Protein AF-A0A3M1EC85-F1 (afdb_monomer_lite)

pLDDT: mean 79.67, std 17.7, range [23.67, 98.38]

Sequence (513 aa):
MIHQTRKSASPGNTEKGSEEMDEFSEAVRYTVFLNPYPGERFVRCPRCEQNTHERKRILVVQLGSHLVAPAMVTCRFCAHCDLLIADQHDVAESLRQILPPEEQENMGTEMNVIGTLDRSLLPRVDIEEVSPEEAMLAFRPIRDQVHFEMVMDGAGEVQLVEHKLSPPTMGEDIPVPDRADVEALPLVDETWQVSAMQLTTWITEEEDQPYRPYLILVVSAADPSIVYQQLLRTKPSVADVRDGLFRSMGYPGAGAGEPRRPTVLVFKEPALAHALTAEMAALEIQCTTGRTPELDDVLASLDYYLSGGHVPIPGLLDNPRVKPEQVGEFFAAAAEFYREAPWQWMLDEDLLAVRYPARDGEWRFASVMGNAGLEFGLAVFEDLYDYDMLATTPPEAAFGMMTYRSVTFDDVTALPFPDLDALEQYGWEIAAEDAYPIPMTVTEGEELLRPGPEELEWYTVALRAITAFCQQYWPDDIDYVPEPVSTTLTVPLAGRQVPVELRYPADLALNDS

Radius of gyration: 30.19 Å; chains: 1; bounding box: 68×62×99 Å

Secondary structure (DSSP, 8-state):
--------------S-TTTTTSTT--SS--EEEEE--TT---SB-TTT-PBPEEEEEEEEEEETTTEEEEEEEEEEEETTTTEEEEEHHHHHHHHHHHS-TTTGGGTTT-EEEEEEE-GGG-S-S-GGG--HHHHHHHEEE-SEEEEEEEEE-TTS-EEEEEEEE-----SS-SPPPPHHHHHHSPEEEEEEEEEEEE-SS-B--TTS--BPPEEEEEEESSS--EEEEEEESSPPPHHHHHHHHHHHHHSPPTTS-SS-EEEEEEESSHHHHHHHHHHHHTTT-EEEE---HHHHHHHHHHHHHHTTTPPPPPPGGGSTT--HHHHHHHHHHHHHHHHH-GGGT--TT-PEEEESSTTTSPEEEEEEE-TTSS-EEEEEESSHHHHHHHHHS-HHHHBTTB-EEEEEEE-GGGS-HHHHHHHHHHT---SSTT-EEEEEEE-TT--EE---HHHHHHHHHHHHHHHHHHHHH--S-TTPPPPPEEEEEEEEETTEEEEEEEEESGGGGGGG-

Foldseek 3Di:
DDDDDDDDDDDDDDDDPPPVVVPPPCQAQAAEEADADPPDQCCADLPPRHGWDWDWWFFFKDFFAFDTDTFTFTWTADPVRNYTYGHLVSRLVRVVVQDDPVSNPRSNPDIDGFWTFQVVLQPDPDRLPQAPQSRVVRTHGYPWYKYWDFDQDPVRDTHTDIDTQQGQDEEDPDDQDDPVVLLPFAEDAWEKEWEWAWDQAWHDDPPDDIATWIKTWIATPVRRHTQFIYTHRDRDDLVNNVSRQSCSQCRGGGPPDHRHHYQEYEYCDPVSLVVCQVVCVVSNHHRYYDDDVSVVVSSVSVNCRNVVNDDFADDQVVQVQDDLVLVLLLQVLLLLLVVLPLLCAFDQQWKKWKAPQPPPGATKIWGADQVVPPWGWIKIGNDCVLVVCPVVDPPVVSQLQAKIWIWTFAAPSPDGPVNVVSCVVSVRDANDRTGGIDTWIQGSRRDIDDDDSVVSQVSSVVSQVVSVCCVPFGDPDNPDDTDWDWDWDWDDDPNDTGIMTMTTPPVVVVVVD

Structure (mmCIF, N/CA/C/O backbone):
data_AF-A0A3M1EC85-F1
#
_entry.id   AF-A0A3M1EC85-F1
#
loop_
_atom_site.group_PDB
_atom_site.id
_atom_site.type_symbol
_atom_site.label_atom_id
_atom_site.label_alt_id
_atom_site.label_comp_id
_atom_site.label_asym_id
_atom_site.label_entity_id
_atom_site.label_seq_id
_atom_site.pdbx_PDB_ins_code
_atom_site.Cartn_x
_atom_site.Cartn_y
_atom_site.Cartn_z
_atom_site.occupancy
_atom_site.B_iso_or_equiv
_atom_site.auth_seq_id
_atom_site.auth_comp_id
_atom_site.auth_asym_id
_atom_site.auth_atom_id
_atom_site.pdbx_PDB_model_num
ATOM 1 N N . MET A 1 1 ? 23.619 -38.043 -17.337 1.00 36.06 1 MET A N 1
ATOM 2 C CA . MET A 1 1 ? 23.392 -39.459 -16.971 1.00 36.06 1 MET A CA 1
ATOM 3 C C . MET A 1 1 ? 23.793 -39.666 -15.507 1.00 36.06 1 MET A C 1
ATOM 5 O O . MET A 1 1 ? 24.828 -40.246 -15.235 1.00 36.06 1 MET A O 1
ATOM 9 N N . ILE A 1 2 ? 22.992 -39.156 -14.564 1.00 26.50 2 ILE A N 1
ATOM 10 C CA . ILE A 1 2 ? 23.018 -39.548 -13.146 1.00 26.50 2 ILE A CA 1
ATOM 11 C C . ILE A 1 2 ? 21.549 -39.692 -12.740 1.00 26.50 2 ILE A C 1
ATOM 13 O O . ILE A 1 2 ? 20.810 -38.717 -12.668 1.00 26.50 2 ILE A O 1
ATOM 17 N N . HIS A 1 3 ? 21.121 -40.943 -12.590 1.00 24.05 3 HIS A N 1
ATOM 18 C CA . HIS A 1 3 ? 19.832 -41.329 -12.033 1.00 24.05 3 HIS A CA 1
ATOM 19 C C . HIS A 1 3 ? 19.920 -41.245 -10.510 1.00 24.05 3 HIS A C 1
ATOM 21 O O . HIS A 1 3 ? 20.744 -41.943 -9.921 1.00 24.05 3 HIS A O 1
ATOM 27 N N . GLN A 1 4 ? 19.022 -40.498 -9.871 1.00 27.83 4 GLN A N 1
ATOM 28 C CA . GLN A 1 4 ? 18.617 -40.810 -8.506 1.00 27.83 4 GLN A CA 1
ATOM 29 C C . GLN A 1 4 ? 17.097 -40.941 -8.418 1.00 27.83 4 GLN A C 1
ATOM 31 O O . GLN A 1 4 ? 16.313 -40.164 -8.951 1.00 27.83 4 GLN A O 1
ATOM 36 N N . THR A 1 5 ? 16.733 -42.069 -7.832 1.00 26.70 5 THR A N 1
ATOM 37 C CA . THR A 1 5 ? 15.447 -42.752 -7.795 1.00 26.70 5 THR A CA 1
ATOM 38 C C . THR A 1 5 ? 14.450 -42.097 -6.846 1.00 26.70 5 THR A C 1
ATOM 40 O O . THR A 1 5 ? 14.709 -41.997 -5.649 1.00 26.70 5 THR A O 1
ATOM 43 N N . ARG A 1 6 ? 13.254 -41.793 -7.368 1.00 24.31 6 ARG A N 1
ATOM 44 C CA . ARG A 1 6 ? 12.014 -41.630 -6.594 1.00 24.31 6 ARG A CA 1
ATOM 45 C C . ARG A 1 6 ? 11.734 -42.905 -5.789 1.00 24.31 6 ARG A C 1
ATOM 47 O O . ARG A 1 6 ? 11.595 -43.978 -6.376 1.00 24.31 6 ARG A O 1
ATOM 54 N N . LYS A 1 7 ? 11.590 -42.785 -4.468 1.00 26.67 7 LYS A N 1
ATOM 55 C CA . LYS A 1 7 ? 10.913 -43.789 -3.637 1.00 26.67 7 LYS A CA 1
ATOM 56 C C . LYS A 1 7 ? 9.493 -43.315 -3.350 1.00 26.67 7 LYS A C 1
ATOM 58 O O . LYS A 1 7 ? 9.283 -42.315 -2.681 1.00 26.67 7 LYS A O 1
ATOM 63 N N . SER A 1 8 ? 8.544 -44.072 -3.879 1.00 24.41 8 SER A N 1
ATOM 64 C CA . SER A 1 8 ? 7.130 -44.065 -3.526 1.00 24.41 8 SER A CA 1
ATOM 65 C C . SER A 1 8 ? 6.907 -44.698 -2.149 1.00 24.41 8 SER A C 1
ATOM 67 O O . SER A 1 8 ? 7.399 -45.804 -1.907 1.00 24.41 8 SER A O 1
ATOM 69 N N . ALA A 1 9 ? 6.086 -44.072 -1.312 1.00 24.89 9 ALA A N 1
ATOM 70 C CA . ALA A 1 9 ? 5.368 -44.741 -0.232 1.00 24.89 9 ALA A CA 1
ATOM 71 C C . ALA A 1 9 ? 3.930 -44.194 -0.188 1.00 24.89 9 ALA A C 1
ATOM 73 O O . ALA A 1 9 ? 3.725 -42.990 -0.079 1.00 24.89 9 ALA A O 1
ATOM 74 N N . SER A 1 10 ? 2.950 -45.086 -0.331 1.00 23.67 10 SER A N 1
ATOM 75 C CA . SER A 1 10 ? 1.520 -44.848 -0.063 1.00 23.67 10 SER A CA 1
ATOM 76 C C . SER A 1 10 ? 1.110 -45.615 1.216 1.00 23.67 10 SER A C 1
ATOM 78 O O . SER A 1 10 ? 1.964 -46.259 1.827 1.00 23.67 10 SER A O 1
ATOM 80 N N . PRO A 1 11 ? -0.158 -45.566 1.663 1.00 33.34 11 PRO A N 1
ATOM 81 C CA . PRO A 1 11 ? -0.591 -44.755 2.792 1.00 33.34 11 PRO A CA 1
ATOM 82 C C . PRO A 1 11 ? -0.926 -45.629 4.013 1.00 33.34 11 PRO A C 1
ATOM 84 O O . PRO A 1 11 ? -1.572 -46.670 3.895 1.00 33.34 11 PRO A O 1
ATOM 87 N N . GLY A 1 12 ? -0.515 -45.190 5.199 1.00 25.55 12 GLY A N 1
ATOM 88 C CA . GLY A 1 12 ? -0.833 -45.832 6.474 1.00 25.55 12 GLY A CA 1
ATOM 89 C C . GLY A 1 12 ? -1.420 -44.806 7.429 1.00 25.55 12 GLY A C 1
ATOM 90 O O . GLY A 1 12 ? -0.686 -44.082 8.086 1.00 25.55 12 GLY A O 1
ATOM 91 N N . ASN A 1 13 ? -2.745 -44.730 7.434 1.00 27.72 13 ASN A N 1
ATOM 92 C CA . ASN A 1 13 ? -3.576 -43.957 8.350 1.00 27.72 13 ASN A CA 1
ATOM 93 C C . ASN A 1 13 ? -3.385 -44.455 9.796 1.00 27.72 13 ASN A C 1
ATOM 95 O O . ASN A 1 13 ? -3.372 -45.672 9.964 1.00 27.72 13 ASN A O 1
ATOM 99 N N . THR A 1 14 ? -3.269 -43.556 10.784 1.00 26.62 14 THR A N 1
ATOM 100 C CA . THR A 1 14 ? -4.156 -43.442 11.971 1.00 26.62 14 THR A CA 1
ATOM 101 C C . THR A 1 14 ? -3.521 -42.597 13.083 1.00 26.62 14 THR A C 1
ATOM 103 O O . THR A 1 14 ? -2.426 -42.903 13.545 1.00 26.62 14 THR A O 1
ATOM 106 N N . GLU A 1 15 ? -4.294 -41.609 13.548 1.00 28.86 15 GLU A N 1
ATOM 107 C CA . GLU A 1 15 ? -4.295 -41.067 14.919 1.00 28.86 15 GLU A CA 1
ATOM 108 C C . GLU A 1 15 ? -3.057 -40.274 15.370 1.00 28.86 15 GLU A C 1
ATOM 110 O O . GLU A 1 15 ? -2.274 -40.717 16.205 1.00 28.86 15 GLU A O 1
ATOM 115 N N . LYS A 1 16 ? -2.936 -39.040 14.864 1.00 27.80 16 LYS A N 1
ATOM 116 C CA . LYS A 1 16 ? -2.190 -37.951 15.530 1.00 27.80 16 LYS A CA 1
ATOM 117 C C . LYS A 1 16 ? -2.770 -36.543 15.310 1.00 27.80 16 LYS A C 1
ATOM 119 O O . LYS A 1 16 ? -2.172 -35.561 15.716 1.00 27.80 16 LYS A O 1
ATOM 124 N N . GLY A 1 17 ? -3.952 -36.439 14.700 1.00 26.78 17 GLY A N 1
ATOM 125 C CA . GLY A 1 17 ? -4.557 -35.164 14.292 1.00 26.78 17 GLY A CA 1
ATOM 126 C C . GLY A 1 17 ? -5.409 -34.465 15.354 1.00 26.78 17 GLY A C 1
ATOM 127 O O . GLY A 1 17 ? -6.302 -33.713 14.989 1.00 26.78 17 GLY A O 1
ATOM 128 N N . SER A 1 18 ? -5.210 -34.750 16.643 1.00 27.22 18 SER A N 1
ATOM 129 C CA . SER A 1 18 ? -5.958 -34.091 17.728 1.00 27.22 18 SER A CA 1
ATOM 130 C C . SER A 1 18 ? -5.073 -33.497 18.826 1.00 27.22 18 SER A C 1
ATOM 132 O O . SER A 1 18 ? -5.614 -33.033 19.819 1.00 27.22 18 SER A O 1
ATOM 134 N N . GLU A 1 19 ? -3.745 -33.523 18.668 1.00 26.36 19 GLU A N 1
ATOM 135 C CA . GLU A 1 19 ? -2.803 -32.833 19.570 1.00 26.36 19 GLU A CA 1
ATOM 136 C C . GLU A 1 19 ? -2.189 -31.579 18.913 1.00 26.36 19 GLU A C 1
ATOM 138 O O . GLU A 1 19 ? -1.866 -30.636 19.618 1.00 26.36 19 GLU A O 1
ATOM 143 N N . GLU A 1 20 ? -2.123 -31.500 17.577 1.00 27.62 20 GLU A N 1
ATOM 144 C CA . GLU A 1 20 ? -1.612 -30.315 16.849 1.00 27.62 20 GLU A CA 1
ATOM 145 C C . GLU A 1 20 ? -2.642 -29.169 16.732 1.00 27.62 20 GLU A C 1
ATOM 147 O O . GLU A 1 20 ? -2.297 -28.054 16.358 1.00 27.62 20 GLU A O 1
ATOM 152 N N . MET A 1 21 ? -3.910 -29.409 17.086 1.00 25.03 21 MET A N 1
ATOM 153 C CA . MET A 1 21 ? -4.975 -28.390 17.064 1.00 25.03 21 MET A CA 1
ATOM 154 C C . MET A 1 21 ? -5.143 -27.626 18.390 1.00 25.03 21 MET A C 1
ATOM 156 O O . MET A 1 21 ? -5.941 -26.696 18.440 1.00 25.03 21 MET A O 1
ATOM 160 N N . ASP A 1 22 ? -4.399 -27.996 19.438 1.00 25.47 22 ASP A N 1
ATOM 161 C CA . ASP A 1 22 ? -4.375 -27.285 20.731 1.00 25.47 22 ASP A CA 1
ATOM 162 C C . ASP A 1 22 ? -3.219 -26.263 20.821 1.00 25.47 22 ASP A C 1
ATOM 164 O O . ASP A 1 22 ? -3.163 -25.470 21.758 1.00 25.47 22 ASP A O 1
ATOM 168 N N . GLU A 1 23 ? -2.300 -26.234 19.847 1.00 29.20 23 GLU A N 1
ATOM 169 C CA . GLU A 1 23 ? -1.080 -25.406 19.903 1.00 29.20 23 GLU A CA 1
ATOM 170 C C . GLU A 1 23 ? -1.290 -23.960 19.398 1.00 29.20 23 GLU A C 1
ATOM 172 O O . GLU A 1 23 ? -0.465 -23.087 19.646 1.00 29.20 23 GLU A O 1
ATOM 177 N N . PHE A 1 24 ? -2.447 -23.666 18.792 1.00 31.28 24 PHE A N 1
ATOM 178 C CA . PHE A 1 24 ? -2.837 -22.323 18.328 1.00 31.28 24 PHE A CA 1
ATOM 179 C C . PHE A 1 24 ? -3.809 -21.588 19.273 1.00 31.28 24 PHE A C 1
ATOM 181 O O . PHE A 1 24 ? -4.272 -20.496 18.958 1.00 31.28 24 PHE A O 1
ATOM 188 N N . SER A 1 25 ? -4.107 -22.136 20.460 1.00 31.97 25 SER A N 1
ATOM 189 C CA . SER A 1 25 ? -5.047 -21.525 21.420 1.00 31.97 25 SER A CA 1
ATOM 190 C C . SER A 1 25 ? -4.418 -20.482 22.370 1.00 31.97 25 SER A C 1
ATOM 192 O O . SER A 1 25 ? -5.050 -20.087 23.353 1.00 31.97 25 SER A O 1
ATOM 194 N N . GLU A 1 26 ? -3.180 -20.029 22.143 1.00 42.53 26 GLU A N 1
ATOM 195 C CA . GLU A 1 26 ? -2.470 -19.080 23.030 1.00 42.53 26 GLU A CA 1
ATOM 196 C C . GLU A 1 26 ? -2.823 -17.590 22.782 1.00 42.53 26 GLU A C 1
ATOM 198 O O . GLU A 1 26 ? -2.075 -16.694 23.174 1.00 42.53 26 GLU A O 1
ATOM 203 N N . ALA A 1 27 ? -3.978 -17.293 22.174 1.00 46.69 27 ALA A N 1
ATOM 204 C CA . ALA A 1 27 ? -4.320 -15.959 21.664 1.00 46.69 27 ALA A CA 1
ATOM 205 C C . ALA A 1 27 ? -4.455 -14.838 22.722 1.00 46.69 27 ALA A C 1
ATOM 207 O O . ALA A 1 27 ? -4.309 -13.670 22.379 1.00 46.69 27 ALA A O 1
ATOM 208 N N . VAL A 1 28 ? -4.664 -15.130 24.015 1.00 56.06 28 VAL A N 1
ATOM 209 C CA . VAL A 1 28 ? -4.794 -14.089 25.058 1.00 56.06 28 VAL A CA 1
ATOM 210 C C . VAL A 1 28 ? -4.301 -14.599 26.421 1.00 56.06 28 VAL A C 1
ATOM 212 O O . VAL A 1 28 ? -5.043 -15.191 27.220 1.00 56.06 28 VAL A O 1
ATOM 215 N N . ARG A 1 29 ? -3.013 -14.393 26.716 1.00 66.38 29 ARG A N 1
ATOM 216 C CA . ARG A 1 29 ? -2.371 -15.068 27.857 1.00 66.38 29 ARG A CA 1
ATOM 217 C C . ARG A 1 29 ? -2.430 -14.302 29.174 1.00 66.38 29 ARG A C 1
ATOM 219 O O . ARG A 1 29 ? -2.735 -14.908 30.195 1.00 66.38 29 ARG A O 1
ATOM 226 N N . TYR A 1 30 ? -2.116 -13.007 29.184 1.00 79.12 30 TYR A N 1
ATOM 227 C CA . TYR A 1 30 ? -1.751 -12.311 30.425 1.00 79.12 30 TYR A CA 1
ATOM 228 C C . TYR A 1 30 ? -2.809 -11.326 30.912 1.00 79.12 30 TYR A C 1
ATOM 230 O O . TYR A 1 30 ? -3.266 -10.492 30.144 1.00 79.12 30 TYR A O 1
ATOM 238 N N . THR A 1 31 ? -3.125 -11.335 32.208 1.00 83.81 31 THR A N 1
ATOM 239 C CA . THR A 1 31 ? -3.636 -10.123 32.867 1.00 83.81 31 THR A CA 1
ATOM 240 C C . THR A 1 31 ? -2.437 -9.260 33.255 1.00 83.81 31 THR A C 1
ATOM 242 O O . THR A 1 31 ? -1.474 -9.792 33.809 1.00 83.81 31 THR A O 1
ATOM 245 N N . VAL A 1 32 ? -2.478 -7.949 33.015 1.00 88.56 32 VAL A N 1
ATOM 246 C CA . VAL A 1 32 ? -1.374 -7.042 33.360 1.00 88.56 32 VAL A CA 1
ATOM 247 C C . VAL A 1 32 ? -1.749 -6.106 34.502 1.00 88.56 32 VAL A C 1
ATOM 249 O O . VAL A 1 32 ? -2.799 -5.473 34.485 1.00 88.56 32 VAL A O 1
ATOM 252 N N . PHE A 1 33 ? -0.856 -5.990 35.483 1.00 91.00 33 PHE A N 1
ATOM 253 C CA . PHE A 1 33 ? -0.871 -4.947 36.501 1.00 91.00 33 PHE A CA 1
ATOM 254 C C . PHE A 1 33 ? 0.337 -4.031 36.300 1.00 91.00 33 PHE A C 1
ATOM 256 O O . PHE A 1 33 ? 1.483 -4.461 36.451 1.00 91.00 33 PHE A O 1
ATOM 263 N N . LEU A 1 34 ? 0.073 -2.767 35.973 1.00 88.38 34 LEU A N 1
ATOM 264 C CA . LEU A 1 34 ? 1.089 -1.722 35.961 1.00 88.38 34 LEU A CA 1
ATOM 265 C C . LEU A 1 34 ? 1.209 -1.169 37.384 1.00 88.38 34 LEU A C 1
ATOM 267 O O . LEU A 1 34 ? 0.323 -0.462 37.855 1.00 88.38 34 LEU A O 1
ATOM 271 N N . ASN A 1 35 ? 2.260 -1.572 38.091 1.00 89.81 35 ASN A N 1
ATOM 272 C CA . ASN A 1 35 ? 2.468 -1.259 39.495 1.00 89.81 35 ASN A CA 1
ATOM 273 C C . ASN A 1 35 ? 2.940 0.196 39.676 1.00 89.81 35 ASN A C 1
ATOM 275 O O . ASN A 1 35 ? 4.083 0.491 39.313 1.00 89.81 35 ASN A O 1
ATOM 279 N N . PRO A 1 36 ? 2.130 1.083 40.290 1.00 85.12 36 PRO A N 1
ATOM 280 C CA . PRO A 1 36 ? 2.512 2.474 40.511 1.00 85.12 36 PRO A CA 1
ATOM 281 C C . PRO A 1 36 ? 3.365 2.669 41.773 1.00 85.12 36 PRO A C 1
ATOM 283 O O . PRO A 1 36 ? 3.891 3.759 41.982 1.00 85.12 36 PRO A O 1
ATOM 286 N N . TYR A 1 37 ? 3.465 1.661 42.650 1.00 85.62 37 TYR A N 1
ATOM 287 C CA . TYR A 1 37 ? 4.032 1.802 43.990 1.00 85.62 37 TYR A CA 1
ATOM 288 C C . TYR A 1 37 ? 5.556 1.631 43.976 1.00 85.62 37 TYR A C 1
ATOM 290 O O . TYR A 1 37 ? 6.047 0.499 43.874 1.00 85.62 37 TYR A O 1
ATOM 298 N N . PRO A 1 38 ? 6.332 2.720 44.143 1.00 71.94 38 PRO A N 1
ATOM 299 C CA . PRO A 1 38 ? 7.784 2.640 44.104 1.00 71.94 38 PRO A CA 1
ATOM 300 C C . PRO A 1 38 ? 8.292 1.827 45.300 1.00 71.94 38 PRO A C 1
ATOM 302 O O . PRO A 1 38 ? 8.041 2.177 46.453 1.00 71.94 38 PRO A O 1
ATOM 305 N N . GLY A 1 39 ? 9.032 0.749 45.034 1.00 73.12 39 GLY A N 1
ATOM 306 C CA . GLY A 1 39 ? 9.652 -0.095 46.066 1.00 73.12 39 GLY A CA 1
ATOM 307 C C . GLY A 1 39 ? 8.890 -1.377 46.413 1.00 73.12 39 GLY A C 1
ATOM 308 O O . GLY A 1 39 ? 9.477 -2.275 47.020 1.00 73.12 39 GLY A O 1
ATOM 309 N N . GLU A 1 40 ? 7.644 -1.522 45.963 1.00 82.81 40 GLU A N 1
ATOM 310 C CA . GLU A 1 40 ? 6.872 -2.754 46.127 1.00 82.81 40 GLU A CA 1
ATOM 311 C C . GLU A 1 40 ? 7.114 -3.692 44.949 1.00 82.81 40 GLU A C 1
ATOM 313 O O . GLU A 1 40 ? 6.618 -3.495 43.848 1.00 82.81 40 GLU A O 1
ATOM 318 N N . ARG A 1 41 ? 7.912 -4.741 45.165 1.00 80.50 41 ARG A N 1
ATOM 319 C CA . ARG A 1 41 ? 8.347 -5.639 44.080 1.00 80.50 41 ARG A CA 1
ATOM 320 C C . ARG A 1 41 ? 7.392 -6.791 43.785 1.00 80.50 41 ARG A C 1
ATOM 322 O O . ARG A 1 41 ? 7.711 -7.596 42.918 1.00 80.50 41 ARG A O 1
ATOM 329 N N . PHE A 1 42 ? 6.297 -6.937 44.537 1.00 87.50 42 PHE A N 1
ATOM 330 C CA . PHE A 1 42 ? 5.310 -8.020 44.385 1.00 87.50 42 PHE A CA 1
ATOM 331 C C . PHE A 1 42 ? 5.940 -9.408 44.167 1.00 87.50 42 PHE A C 1
ATOM 333 O O . PHE A 1 42 ? 5.594 -10.150 43.244 1.00 87.50 42 PHE A O 1
ATOM 340 N N . VAL A 1 43 ? 6.881 -9.790 45.043 1.00 87.62 43 VAL A N 1
ATOM 341 C CA . VAL A 1 43 ? 7.495 -11.138 45.049 1.00 87.62 43 VAL A CA 1
ATOM 342 C C . VAL A 1 43 ? 6.474 -12.253 45.308 1.00 87.62 43 VAL A C 1
ATOM 344 O O . VAL A 1 43 ? 6.741 -13.425 45.039 1.00 87.62 43 VAL A O 1
ATOM 347 N N . ARG A 1 44 ? 5.294 -11.878 45.812 1.00 88.38 44 ARG A N 1
ATOM 348 C CA . ARG A 1 44 ? 4.090 -12.700 45.887 1.00 88.38 44 ARG A CA 1
ATOM 349 C C . ARG A 1 44 ? 2.968 -12.051 45.091 1.00 88.38 44 ARG A C 1
ATOM 351 O O . ARG A 1 44 ? 2.865 -10.829 45.033 1.00 88.38 44 ARG A O 1
ATOM 358 N N . CYS A 1 45 ? 2.144 -12.890 44.479 1.00 88.69 45 CYS A N 1
ATOM 359 C CA . CYS A 1 45 ? 1.024 -12.468 43.661 1.00 88.69 45 CYS A CA 1
ATOM 360 C C . CYS A 1 45 ? -0.047 -11.802 44.539 1.00 88.69 45 CYS A C 1
ATOM 362 O O . CYS A 1 45 ? -0.471 -12.419 45.515 1.00 88.69 45 CYS A O 1
ATOM 364 N N . PRO A 1 46 ? -0.545 -10.609 44.179 1.00 90.31 46 PRO A N 1
ATOM 365 C CA . PRO A 1 46 ? -1.575 -9.916 44.952 1.00 90.31 46 PRO A CA 1
ATOM 366 C C . PRO A 1 46 ? -2.947 -10.614 44.924 1.00 90.31 46 PRO A C 1
ATOM 368 O O . PRO A 1 46 ? -3.766 -10.360 45.795 1.00 90.31 46 PRO A O 1
ATOM 371 N N . ARG A 1 47 ? -3.196 -11.522 43.964 1.00 90.38 47 ARG A N 1
ATOM 372 C CA . ARG A 1 47 ? -4.447 -12.303 43.879 1.00 90.38 47 ARG A CA 1
ATOM 373 C C . ARG A 1 47 ? -4.435 -13.586 44.705 1.00 90.38 47 ARG A C 1
ATOM 375 O O . ARG A 1 47 ? -5.422 -13.919 45.345 1.00 90.38 47 ARG A O 1
ATOM 382 N N . CYS A 1 48 ? -3.354 -14.361 44.608 1.00 90.56 48 CYS A N 1
ATOM 383 C CA . CYS A 1 48 ? -3.306 -15.734 45.132 1.00 90.56 48 CYS A CA 1
ATOM 384 C C . CYS A 1 48 ? -2.171 -15.989 46.128 1.00 90.56 48 CYS A C 1
ATOM 386 O O . CYS A 1 48 ? -1.986 -17.127 46.554 1.00 90.56 48 CYS A O 1
ATOM 388 N N . GLU A 1 49 ? -1.369 -14.966 46.436 1.00 89.12 49 GLU A N 1
ATOM 389 C CA . GLU A 1 49 ? -0.214 -14.999 47.345 1.00 89.12 49 GLU A CA 1
ATOM 390 C C . GLU A 1 49 ? 0.920 -15.972 46.970 1.00 89.12 49 GLU A C 1
ATOM 392 O O . GLU A 1 49 ? 1.933 -16.053 47.671 1.00 89.12 49 GLU A O 1
ATOM 397 N N . GLN A 1 50 ? 0.804 -16.679 45.843 1.00 88.62 50 GLN A N 1
ATOM 398 C CA . GLN A 1 50 ? 1.863 -17.542 45.322 1.00 88.62 50 GLN A CA 1
ATOM 399 C C . GLN A 1 50 ? 3.091 -16.727 44.915 1.00 88.62 50 GLN A C 1
ATOM 401 O O . GLN A 1 50 ? 2.993 -15.546 44.577 1.00 88.62 50 GLN A O 1
ATOM 406 N N . ASN A 1 51 ? 4.263 -17.362 44.919 1.00 88.56 51 ASN A N 1
ATOM 407 C CA . ASN A 1 51 ? 5.500 -16.704 44.503 1.00 88.56 51 ASN A CA 1
ATOM 408 C C . ASN A 1 51 ? 5.428 -16.273 43.033 1.00 88.56 51 ASN A C 1
ATOM 410 O O . ASN A 1 51 ? 4.975 -17.028 42.172 1.00 88.56 51 ASN A O 1
ATOM 414 N N . THR A 1 52 ? 5.930 -15.076 42.748 1.00 87.50 52 THR A N 1
ATOM 415 C CA . THR A 1 52 ? 6.110 -14.588 41.381 1.00 87.50 52 THR A CA 1
ATOM 416 C C . THR A 1 52 ? 7.551 -14.795 40.922 1.00 87.50 52 THR A C 1
ATOM 418 O O . THR A 1 52 ? 8.502 -14.783 41.711 1.00 87.50 52 THR A O 1
ATOM 421 N N . HIS A 1 53 ? 7.733 -14.970 39.618 1.00 85.50 53 HIS A N 1
ATOM 422 C CA . HIS A 1 53 ? 9.039 -15.167 38.996 1.00 85.50 53 HIS A CA 1
ATOM 423 C C . HIS A 1 53 ? 9.400 -13.985 38.109 1.00 85.50 53 HIS A C 1
ATOM 425 O O . HIS A 1 53 ? 8.533 -13.418 37.455 1.00 85.50 53 HIS A O 1
ATOM 431 N N . GLU A 1 54 ? 10.679 -13.628 38.045 1.00 87.81 54 GLU A N 1
ATOM 432 C CA . GLU A 1 54 ? 11.131 -12.612 37.095 1.00 87.81 54 GLU A CA 1
ATOM 433 C C . GLU A 1 54 ? 11.071 -13.149 35.662 1.00 87.81 54 GLU A C 1
ATOM 435 O O . GLU A 1 54 ? 11.481 -14.283 35.365 1.00 87.81 54 GLU A O 1
ATOM 440 N N . ARG A 1 55 ? 10.529 -12.324 34.770 1.00 80.25 55 ARG A N 1
ATOM 441 C CA . ARG A 1 55 ? 10.422 -12.583 33.339 1.00 80.25 55 ARG A CA 1
ATOM 442 C C . ARG A 1 55 ? 10.634 -11.280 32.588 1.00 80.25 55 ARG A C 1
ATOM 444 O O . ARG A 1 55 ? 9.875 -10.333 32.757 1.00 80.25 55 ARG A O 1
ATOM 451 N N . LYS A 1 56 ? 11.648 -11.254 31.724 1.00 82.00 56 LYS A N 1
ATOM 452 C CA . LYS A 1 56 ? 11.812 -10.164 30.763 1.00 82.00 56 LYS A CA 1
ATOM 453 C C . LYS A 1 56 ? 10.709 -10.273 29.708 1.00 82.00 56 LYS A C 1
ATOM 455 O O . LYS A 1 56 ? 10.470 -11.365 29.173 1.00 82.00 56 LYS A O 1
ATOM 460 N N . ARG A 1 57 ? 10.015 -9.170 29.459 1.00 85.62 57 ARG A N 1
ATOM 461 C CA . ARG A 1 57 ? 8.927 -9.055 28.487 1.00 85.62 57 ARG A CA 1
ATOM 462 C C . ARG A 1 57 ? 9.073 -7.753 27.721 1.00 85.62 57 ARG A C 1
ATOM 464 O O . ARG A 1 57 ? 9.632 -6.792 28.239 1.00 85.62 57 ARG A O 1
ATOM 471 N N . ILE A 1 58 ? 8.581 -7.764 26.493 1.00 86.25 58 ILE A N 1
ATOM 472 C CA . ILE A 1 58 ? 8.386 -6.556 25.708 1.00 86.25 58 ILE A CA 1
ATOM 473 C C . ILE A 1 58 ? 6.898 -6.251 25.816 1.00 86.25 58 ILE A C 1
ATOM 475 O O . ILE A 1 58 ? 6.080 -7.024 25.322 1.00 86.25 58 ILE A O 1
ATOM 479 N N . LEU A 1 59 ? 6.551 -5.215 26.568 1.00 86.81 59 LEU A N 1
ATOM 480 C CA . LEU A 1 59 ? 5.179 -4.738 26.695 1.00 86.81 59 LEU A CA 1
ATOM 481 C C . LEU A 1 59 ? 4.891 -3.787 25.549 1.00 86.81 59 LEU A C 1
ATOM 483 O O . LEU A 1 59 ? 5.756 -3.003 25.189 1.00 86.81 59 LEU A O 1
ATOM 487 N N . VAL A 1 60 ? 3.684 -3.818 25.011 1.00 83.88 60 VAL A N 1
ATOM 488 C CA . VAL A 1 60 ? 3.225 -2.808 24.062 1.00 83.88 60 VAL A CA 1
ATOM 489 C C . VAL A 1 60 ? 2.352 -1.839 24.835 1.00 83.88 60 VAL A C 1
ATOM 491 O O . VAL A 1 60 ? 1.333 -2.238 25.409 1.00 83.88 60 VAL A O 1
ATOM 494 N N . VAL A 1 61 ? 2.817 -0.597 24.929 1.00 82.31 61 VAL A N 1
ATOM 495 C CA . VAL A 1 61 ? 2.263 0.427 25.811 1.00 82.31 61 VAL A CA 1
ATOM 496 C C . VAL A 1 61 ? 1.680 1.542 24.965 1.00 82.31 61 VAL A C 1
ATOM 498 O O . VAL A 1 61 ? 2.367 2.112 24.124 1.00 82.31 61 VAL A O 1
ATOM 501 N N . GLN A 1 62 ? 0.418 1.849 25.215 1.00 75.94 62 GLN A N 1
ATOM 502 C CA . GLN A 1 62 ? -0.262 3.019 24.700 1.00 75.94 62 GLN A CA 1
ATOM 503 C C . GLN A 1 62 ? -0.078 4.185 25.680 1.00 75.94 62 GLN A C 1
ATOM 505 O O . GLN A 1 62 ? -0.351 4.048 26.878 1.00 75.94 62 GLN A O 1
ATOM 510 N N . LEU A 1 63 ? 0.392 5.315 25.163 1.00 72.38 63 LEU A N 1
ATOM 511 C CA . LEU A 1 63 ? 0.565 6.588 25.849 1.00 72.38 63 LEU A CA 1
ATOM 512 C C . LEU A 1 63 ? -0.466 7.586 25.304 1.00 72.38 63 LEU A C 1
ATOM 514 O O . LEU A 1 63 ? -0.449 7.922 24.118 1.00 72.38 63 LEU A O 1
ATOM 518 N N . GLY A 1 64 ? -1.371 8.064 26.160 1.00 62.91 64 GLY A N 1
ATOM 519 C CA . GLY A 1 64 ? -2.476 8.927 25.725 1.00 62.91 64 GLY A CA 1
ATOM 520 C C . GLY A 1 64 ? -3.354 8.271 24.645 1.00 62.91 64 GLY A C 1
ATOM 521 O O . GLY A 1 64 ? -3.587 7.061 24.671 1.00 62.91 64 GLY A O 1
ATOM 522 N N . SER A 1 65 ? -3.848 9.059 23.684 1.00 55.97 65 SER A N 1
ATOM 523 C CA . SER A 1 65 ? -4.805 8.602 22.662 1.00 55.97 65 SER A CA 1
ATOM 524 C C . SER A 1 65 ? -4.183 8.018 21.385 1.00 55.97 65 SER A C 1
ATOM 526 O O . SER A 1 65 ? -4.885 7.312 20.662 1.00 55.97 65 SER A O 1
ATOM 528 N N . HIS A 1 66 ? -2.896 8.259 21.104 1.00 53.81 66 HIS A N 1
ATOM 529 C CA . HIS A 1 66 ? -2.317 7.997 19.770 1.00 53.81 66 HIS A CA 1
ATOM 530 C C . HIS A 1 66 ? -0.997 7.226 19.763 1.00 53.81 66 HIS A C 1
ATOM 532 O O . HIS A 1 66 ? -0.707 6.527 18.797 1.00 53.81 66 HIS A O 1
ATOM 538 N N . LEU A 1 67 ? -0.196 7.334 20.821 1.00 63.75 67 LEU A N 1
ATOM 539 C CA . LEU A 1 67 ? 1.170 6.834 20.804 1.00 63.75 67 LEU A CA 1
ATOM 540 C C . LEU A 1 67 ? 1.221 5.394 21.309 1.00 63.75 67 LEU A C 1
ATOM 542 O O . LEU A 1 67 ? 0.829 5.125 22.441 1.00 63.75 67 LEU A O 1
ATOM 546 N N . VAL A 1 68 ? 1.733 4.470 20.499 1.00 71.38 68 VAL A N 1
ATOM 547 C CA . VAL A 1 68 ? 1.976 3.080 20.898 1.00 71.38 68 VAL A CA 1
ATOM 548 C C . VAL A 1 68 ? 3.455 2.781 20.745 1.00 71.38 68 VAL A C 1
ATOM 550 O O . VAL A 1 68 ? 4.015 2.932 19.665 1.00 71.38 68 VAL A O 1
ATOM 553 N N . ALA A 1 69 ? 4.091 2.337 21.823 1.00 75.56 69 ALA A N 1
ATOM 554 C CA . ALA A 1 69 ? 5.516 2.059 21.827 1.00 75.56 69 ALA A CA 1
ATOM 555 C C . ALA A 1 69 ? 5.838 0.781 22.611 1.00 75.56 69 ALA A C 1
ATOM 557 O O . ALA A 1 69 ? 5.194 0.477 23.627 1.00 75.56 69 ALA A O 1
ATOM 558 N N . PRO A 1 70 ? 6.836 0.007 22.161 1.00 83.88 70 PRO A N 1
ATOM 559 C CA . PRO A 1 70 ? 7.227 -1.201 22.850 1.00 83.88 70 PRO A CA 1
ATOM 560 C C . PRO A 1 70 ? 8.220 -0.867 23.985 1.00 83.88 70 PRO A C 1
ATOM 562 O O . PRO A 1 70 ? 9.177 -0.118 23.818 1.00 83.88 70 PRO A O 1
ATOM 565 N N . ALA A 1 71 ? 7.991 -1.427 25.172 1.00 84.62 71 ALA A N 1
ATOM 566 C CA . ALA A 1 71 ? 8.780 -1.216 26.382 1.00 84.62 71 ALA A CA 1
ATOM 567 C C . ALA A 1 71 ? 9.365 -2.544 26.872 1.00 84.62 71 ALA A C 1
ATOM 569 O O . ALA A 1 71 ? 8.644 -3.467 27.267 1.00 84.62 71 ALA A O 1
ATOM 570 N N . MET A 1 72 ? 10.689 -2.655 26.878 1.00 86.38 72 MET A N 1
ATOM 571 C CA . MET A 1 72 ? 11.379 -3.862 27.310 1.00 86.38 72 MET A CA 1
ATOM 572 C C . MET A 1 72 ? 11.663 -3.807 28.811 1.00 86.38 72 MET A C 1
ATOM 574 O O . MET A 1 72 ? 12.625 -3.189 29.261 1.00 86.38 72 MET A O 1
ATOM 578 N N . VAL A 1 73 ? 10.877 -4.542 29.595 1.00 88.06 73 VAL A N 1
ATOM 579 C CA . VAL A 1 73 ? 10.936 -4.489 31.060 1.00 88.06 73 VAL A CA 1
ATOM 580 C C . VAL A 1 73 ? 11.043 -5.865 31.706 1.00 88.06 73 VAL A C 1
ATOM 582 O O . VAL A 1 73 ? 10.612 -6.892 31.170 1.00 88.06 73 VAL A O 1
ATOM 585 N N . THR A 1 74 ? 11.638 -5.903 32.897 1.00 88.31 74 THR A N 1
ATOM 586 C CA . THR A 1 74 ? 11.653 -7.112 33.727 1.00 88.31 74 THR A CA 1
ATOM 587 C C . THR A 1 74 ? 10.416 -7.116 34.610 1.00 88.31 74 THR A C 1
ATOM 589 O O . THR A 1 74 ? 10.328 -6.379 35.582 1.00 88.31 74 THR A O 1
ATOM 592 N N . CYS A 1 75 ? 9.459 -7.973 34.277 1.00 89.88 75 CYS A N 1
ATOM 593 C CA . CYS A 1 75 ? 8.212 -8.113 35.014 1.00 89.88 75 CYS A CA 1
ATOM 594 C C . CYS A 1 75 ? 8.311 -9.214 36.075 1.00 89.88 75 CYS A C 1
ATOM 596 O O . CYS A 1 75 ? 9.121 -10.144 35.974 1.00 89.88 75 CYS A O 1
ATOM 598 N N . ARG A 1 76 ? 7.400 -9.179 37.049 1.00 91.00 76 ARG A N 1
ATOM 599 C CA . ARG A 1 76 ? 7.055 -10.342 37.872 1.00 91.00 76 ARG A CA 1
ATOM 600 C C . ARG A 1 76 ? 5.887 -11.089 37.250 1.00 91.00 76 ARG A C 1
ATOM 602 O O . ARG A 1 76 ? 4.915 -10.485 36.826 1.00 91.00 76 ARG A O 1
ATOM 609 N N . PHE A 1 77 ? 5.973 -12.409 37.209 1.00 91.50 77 PHE A N 1
ATOM 610 C CA . PHE A 1 77 ? 4.969 -13.267 36.598 1.00 91.50 77 PHE A CA 1
ATOM 611 C C . PHE A 1 77 ? 4.453 -14.300 37.598 1.00 91.50 77 PHE A C 1
ATOM 613 O O . PHE A 1 77 ? 5.236 -15.048 38.191 1.00 91.50 77 PHE A O 1
ATOM 620 N N . CYS A 1 78 ? 3.134 -14.354 37.766 1.00 87.06 78 CYS A N 1
ATOM 621 C CA . CYS A 1 78 ? 2.448 -15.410 38.498 1.00 87.06 78 CYS A CA 1
ATOM 622 C C . CYS A 1 78 ? 1.888 -16.443 37.518 1.00 87.06 78 CYS A C 1
ATOM 624 O O . CYS A 1 78 ? 0.916 -16.163 36.822 1.00 87.06 78 CYS A O 1
ATOM 626 N N . ALA A 1 79 ? 2.440 -17.656 37.531 1.00 83.50 79 ALA A N 1
ATOM 627 C CA . ALA A 1 79 ? 1.975 -18.748 36.673 1.00 83.50 79 ALA A CA 1
ATOM 628 C C . ALA A 1 79 ? 0.582 -19.287 37.048 1.00 83.50 79 ALA A C 1
ATOM 630 O O . ALA A 1 79 ? -0.019 -20.008 36.266 1.00 83.50 79 ALA A O 1
ATOM 631 N N . HIS A 1 80 ? 0.078 -18.982 38.250 1.00 84.44 80 HIS A N 1
ATOM 632 C CA . HIS A 1 80 ? -1.242 -19.445 38.683 1.00 84.44 80 HIS A CA 1
ATOM 633 C C . HIS A 1 80 ? -2.380 -18.532 38.211 1.00 84.44 80 HIS A C 1
ATOM 635 O O . HIS A 1 80 ? -3.470 -19.009 37.921 1.00 84.44 80 HIS A O 1
ATOM 641 N N . CYS A 1 81 ? -2.135 -17.222 38.158 1.00 84.00 81 CYS A N 1
ATOM 642 C CA . CYS A 1 81 ? -3.144 -16.227 37.788 1.00 84.00 81 CYS A CA 1
ATOM 643 C C . CYS A 1 81 ? -2.932 -15.640 36.389 1.00 84.00 81 CYS A C 1
ATOM 645 O O . CYS A 1 81 ? -3.634 -14.693 36.041 1.00 84.00 81 CYS A O 1
ATOM 647 N N . ASP A 1 82 ? -1.910 -16.107 35.668 1.00 86.19 82 ASP A N 1
ATOM 648 C CA . ASP A 1 82 ? -1.364 -15.473 34.463 1.00 86.19 82 ASP A CA 1
ATOM 649 C C . ASP A 1 82 ? -1.147 -13.956 34.614 1.00 86.19 82 ASP A C 1
ATOM 651 O O . ASP A 1 82 ? -1.307 -13.183 33.671 1.00 86.19 82 ASP A O 1
ATOM 655 N N . LEU A 1 83 ? -0.800 -13.515 35.828 1.00 89.06 83 LEU A N 1
ATOM 656 C CA . LEU A 1 83 ? -0.656 -12.100 36.156 1.00 89.06 83 LEU A CA 1
ATOM 657 C C . LEU A 1 83 ? 0.781 -11.657 35.894 1.00 89.06 83 LEU A C 1
ATOM 659 O O . LEU A 1 83 ? 1.713 -12.142 36.548 1.00 89.06 83 LEU A O 1
ATOM 663 N N . LEU A 1 84 ? 0.941 -10.717 34.971 1.00 90.81 84 LEU A N 1
ATOM 664 C CA . LEU A 1 84 ? 2.183 -10.014 34.705 1.00 90.81 84 LEU A CA 1
ATOM 665 C C . LEU A 1 84 ? 2.162 -8.668 35.438 1.00 90.81 84 LEU A C 1
ATOM 667 O O . LEU A 1 84 ? 1.254 -7.868 35.254 1.00 90.81 84 LEU A O 1
ATOM 671 N N . ILE A 1 85 ? 3.151 -8.430 36.289 1.00 92.69 85 ILE A N 1
ATOM 672 C CA . ILE A 1 85 ? 3.280 -7.218 37.095 1.00 92.69 85 ILE A CA 1
ATOM 673 C C . ILE A 1 85 ? 4.510 -6.470 36.596 1.00 92.69 85 ILE A C 1
ATOM 675 O O . ILE A 1 85 ? 5.632 -6.968 36.730 1.00 92.69 85 ILE A O 1
ATOM 679 N N . ALA A 1 86 ? 4.288 -5.305 36.004 1.00 91.38 86 ALA A N 1
ATOM 680 C CA . ALA A 1 86 ? 5.331 -4.439 35.472 1.00 91.38 86 ALA A CA 1
ATOM 681 C C . ALA A 1 86 ? 5.457 -3.197 36.351 1.00 91.38 86 ALA A C 1
ATOM 683 O O . ALA A 1 86 ? 4.441 -2.609 36.714 1.00 91.38 86 ALA A O 1
ATOM 684 N N . ASP A 1 87 ? 6.677 -2.799 36.710 1.00 91.25 87 ASP A N 1
ATOM 685 C CA . ASP A 1 87 ? 6.881 -1.545 37.437 1.00 91.25 87 ASP A CA 1
ATOM 686 C C . ASP A 1 87 ? 6.652 -0.362 36.492 1.00 91.25 87 ASP A C 1
ATOM 688 O O . ASP A 1 87 ? 7.246 -0.291 35.414 1.00 91.25 87 ASP A O 1
ATOM 692 N N . GLN A 1 88 ? 5.772 0.559 36.885 1.00 88.38 88 GLN A N 1
ATOM 693 C CA . GLN A 1 88 ? 5.423 1.713 36.065 1.00 88.38 88 GLN A CA 1
ATOM 694 C C . GLN A 1 88 ? 6.639 2.603 35.759 1.00 88.38 88 GLN A C 1
ATOM 696 O O . GLN A 1 88 ? 6.717 3.184 34.676 1.00 88.38 88 GLN A O 1
ATOM 701 N N . HIS A 1 89 ? 7.605 2.697 36.678 1.00 87.38 89 HIS A N 1
ATOM 702 C CA . HIS A 1 89 ? 8.808 3.505 36.489 1.00 87.38 89 HIS A CA 1
ATOM 703 C C . HIS A 1 89 ? 9.769 2.846 35.505 1.00 87.38 89 HIS A C 1
ATOM 705 O O . HIS A 1 89 ? 10.302 3.550 34.650 1.00 87.38 89 HIS A O 1
ATOM 711 N N . ASP A 1 90 ? 9.933 1.522 35.574 1.00 88.75 90 ASP A N 1
ATOM 712 C CA . ASP A 1 90 ? 10.767 0.765 34.632 1.00 88.75 90 ASP A CA 1
ATOM 713 C C . ASP A 1 90 ? 10.196 0.851 33.208 1.00 88.75 90 ASP A C 1
ATOM 715 O O . ASP A 1 90 ? 10.940 1.008 32.239 1.00 88.75 90 ASP A O 1
ATOM 719 N N . VAL A 1 91 ? 8.865 0.791 33.072 1.00 88.19 91 VAL A N 1
ATOM 720 C CA . VAL A 1 91 ? 8.177 0.979 31.784 1.00 88.19 91 VAL A CA 1
ATOM 721 C C . VAL A 1 91 ? 8.430 2.383 31.245 1.00 88.19 91 VAL A C 1
ATOM 723 O O . VAL A 1 91 ? 8.882 2.528 30.111 1.00 88.19 91 VAL A O 1
ATOM 726 N N . ALA A 1 92 ? 8.220 3.413 32.066 1.00 86.12 92 ALA A N 1
ATOM 727 C CA . ALA A 1 92 ? 8.496 4.787 31.666 1.00 86.12 92 ALA A CA 1
ATOM 728 C C . ALA A 1 92 ? 9.984 5.005 31.332 1.00 86.12 92 ALA A C 1
ATOM 730 O O . ALA A 1 92 ? 10.306 5.738 30.407 1.00 86.12 92 ALA A O 1
ATOM 731 N N . GLU A 1 93 ? 10.919 4.390 32.053 1.00 86.81 93 GLU A N 1
ATOM 732 C CA . GLU A 1 93 ? 12.347 4.495 31.742 1.00 86.81 93 GLU A CA 1
ATOM 733 C C . GLU A 1 93 ? 12.694 3.835 30.405 1.00 86.81 93 GLU A C 1
ATOM 735 O O . GLU A 1 93 ? 13.401 4.448 29.608 1.00 86.81 93 GLU A O 1
ATOM 740 N N . SER A 1 94 ? 12.148 2.648 30.124 1.00 85.25 94 SER A N 1
ATOM 741 C CA . SER A 1 94 ? 12.328 1.986 28.828 1.00 85.25 94 SER A CA 1
ATOM 742 C C . SER A 1 94 ? 11.782 2.829 27.677 1.00 85.25 94 SER A C 1
ATOM 744 O O . SER A 1 94 ? 12.415 2.898 26.631 1.00 85.25 94 SER A O 1
ATOM 746 N N . LEU A 1 95 ? 10.630 3.476 27.855 1.00 83.00 95 LEU A N 1
ATOM 747 C CA . LEU A 1 95 ? 10.011 4.297 26.813 1.00 83.00 95 LEU A CA 1
ATOM 748 C C . LEU A 1 95 ? 10.810 5.580 26.527 1.00 83.00 95 LEU A C 1
ATOM 750 O O . LEU A 1 95 ? 10.961 5.957 25.370 1.00 83.00 95 LEU A O 1
ATOM 754 N N . ARG A 1 96 ? 11.413 6.213 27.547 1.00 82.50 96 ARG A N 1
ATOM 755 C CA . ARG A 1 96 ? 12.266 7.411 27.363 1.00 82.50 96 ARG A CA 1
ATOM 756 C C . ARG A 1 96 ? 13.513 7.157 26.520 1.00 82.50 96 ARG A C 1
ATOM 758 O O . ARG A 1 96 ? 14.107 8.114 26.033 1.00 82.50 96 ARG A O 1
ATOM 765 N N . GLN A 1 97 ? 13.948 5.903 26.413 1.00 79.06 97 GLN A N 1
ATOM 766 C CA . GLN A 1 97 ? 15.109 5.544 25.599 1.00 79.06 97 GLN A CA 1
ATOM 767 C C . GLN A 1 97 ? 14.784 5.566 24.102 1.00 79.06 97 GLN A C 1
ATOM 769 O O . GLN A 1 97 ? 15.684 5.811 23.311 1.00 79.06 97 GLN A O 1
ATOM 774 N N . ILE A 1 98 ? 13.515 5.358 23.738 1.00 73.50 98 ILE A N 1
ATOM 775 C CA . ILE A 1 98 ? 13.083 5.147 22.350 1.00 73.50 98 ILE A CA 1
ATOM 776 C C . ILE A 1 98 ? 12.302 6.361 21.821 1.00 73.50 98 ILE A C 1
ATOM 778 O O . ILE A 1 98 ? 12.374 6.684 20.641 1.00 73.50 98 ILE A O 1
ATOM 782 N N . LEU A 1 99 ? 11.563 7.059 22.689 1.00 73.94 99 LEU A N 1
ATOM 783 C CA . LEU A 1 99 ? 10.698 8.171 22.290 1.00 73.94 99 LEU A CA 1
ATOM 784 C C . LEU A 1 99 ? 11.445 9.514 22.206 1.00 73.94 99 LEU A C 1
ATOM 786 O O . LEU A 1 99 ? 12.294 9.796 23.060 1.00 73.94 99 LEU A O 1
ATOM 790 N N . PRO A 1 100 ? 11.094 10.396 21.251 1.00 70.69 100 PRO A N 1
ATOM 791 C CA . PRO A 1 100 ? 11.674 11.732 21.148 1.00 70.69 100 PRO A CA 1
ATOM 792 C C . PRO A 1 100 ? 11.287 12.620 22.350 1.00 70.69 100 PRO A C 1
ATOM 794 O O . PRO A 1 100 ? 10.225 12.423 22.942 1.00 70.69 100 PRO A O 1
ATOM 797 N N . PRO A 1 101 ? 12.106 13.627 22.730 1.00 73.31 101 PRO A N 1
ATOM 798 C CA . PRO A 1 101 ? 11.899 14.427 23.947 1.00 73.31 101 PRO A CA 1
ATOM 799 C C . PRO A 1 101 ? 10.529 15.108 24.058 1.00 73.31 101 PRO A C 1
ATOM 801 O O . PRO A 1 101 ? 10.029 15.303 25.162 1.00 73.31 101 PRO A O 1
ATOM 804 N N . GLU A 1 102 ? 9.934 15.468 22.923 1.00 68.56 102 GLU A N 1
ATOM 805 C CA . GLU A 1 102 ? 8.621 16.113 22.826 1.00 68.56 102 GLU A CA 1
ATOM 806 C C . GLU A 1 102 ? 7.458 15.203 23.248 1.00 68.56 102 GLU A C 1
ATOM 808 O O . GLU A 1 102 ? 6.485 15.684 23.824 1.00 68.56 102 GLU A O 1
ATOM 813 N N . GLU A 1 103 ? 7.590 13.886 23.084 1.00 65.06 103 GLU A N 1
ATOM 814 C CA . GLU A 1 103 ? 6.583 12.914 23.529 1.00 65.06 103 GLU A CA 1
ATOM 815 C C . GLU A 1 103 ? 6.790 12.456 24.983 1.00 65.06 103 GLU A C 1
ATOM 817 O O . GLU A 1 103 ? 5.923 11.821 25.587 1.00 65.06 103 GLU A O 1
ATOM 822 N N . GLN A 1 104 ? 7.917 12.830 25.601 1.00 68.19 104 GLN A N 1
ATOM 823 C CA . GLN A 1 104 ? 8.243 12.438 26.976 1.00 68.19 104 GLN A CA 1
ATOM 824 C C . GLN A 1 104 ? 7.525 13.276 28.047 1.00 68.19 104 GLN A C 1
ATOM 826 O O . GLN A 1 104 ? 7.499 12.884 29.218 1.00 68.19 104 GLN A O 1
ATOM 831 N N . GLU A 1 105 ? 6.931 14.415 27.675 1.00 59.97 105 GLU A N 1
ATOM 832 C CA . GLU A 1 105 ? 6.392 15.412 28.613 1.00 59.97 105 GLU A CA 1
ATOM 833 C C . GLU A 1 105 ? 5.148 14.910 29.390 1.00 59.97 105 GLU A C 1
ATOM 835 O O . GLU A 1 105 ? 4.897 15.373 30.503 1.00 59.97 105 GLU A O 1
ATOM 840 N N . ASN A 1 106 ? 4.444 13.883 28.877 1.00 55.03 106 ASN A N 1
ATOM 841 C CA . ASN A 1 106 ? 3.182 13.349 29.432 1.00 55.03 106 ASN A CA 1
ATOM 842 C C . ASN A 1 106 ? 3.221 11.869 29.884 1.00 55.03 106 ASN A C 1
ATOM 844 O O . ASN A 1 106 ? 2.200 11.309 30.282 1.00 55.03 106 ASN A O 1
ATOM 848 N N . MET A 1 107 ? 4.390 11.220 29.892 1.00 60.12 107 MET A N 1
ATOM 849 C CA . MET A 1 107 ? 4.539 9.769 30.137 1.00 60.12 107 MET A CA 1
ATOM 850 C C . MET A 1 107 ? 4.127 9.263 31.540 1.00 60.12 107 MET A C 1
ATOM 852 O O . MET A 1 107 ? 4.187 8.066 31.811 1.00 60.12 107 MET A O 1
ATOM 856 N N . GLY A 1 108 ? 3.761 10.145 32.474 1.00 50.91 108 GLY A N 1
ATOM 857 C CA . GLY A 1 108 ? 3.495 9.784 33.873 1.00 50.91 108 GLY A CA 1
ATOM 858 C C . GLY A 1 108 ? 2.032 9.502 34.223 1.00 50.91 108 GLY A C 1
ATOM 859 O O . GLY A 1 108 ? 1.780 8.915 35.274 1.00 50.91 108 GLY A O 1
ATOM 860 N N . THR A 1 109 ? 1.077 9.928 33.394 1.00 54.75 109 THR A N 1
ATOM 861 C CA . THR A 1 109 ? -0.337 10.037 33.804 1.00 54.75 109 THR A CA 1
ATOM 862 C C . THR A 1 109 ? -1.303 9.116 33.061 1.00 54.75 109 THR A C 1
ATOM 864 O O . THR A 1 109 ? -2.328 8.772 33.640 1.00 54.75 109 THR A O 1
ATOM 867 N N . GLU A 1 110 ? -0.975 8.655 31.849 1.00 64.50 110 GLU A N 1
ATOM 868 C CA . GLU A 1 110 ? -1.874 7.838 31.013 1.00 64.50 110 GLU A CA 1
ATOM 869 C C . GLU A 1 110 ? -1.092 6.748 30.261 1.00 64.50 110 GLU A C 1
ATOM 871 O O . GLU A 1 110 ? -0.754 6.908 29.091 1.00 64.50 110 GLU A O 1
ATOM 876 N N . MET A 1 111 ? -0.760 5.647 30.948 1.00 77.44 111 MET A N 1
ATOM 877 C CA . MET A 1 111 ? -0.110 4.480 30.336 1.00 77.44 111 MET A CA 1
ATOM 878 C C . MET A 1 111 ? -1.015 3.255 30.416 1.00 77.44 111 MET A C 1
ATOM 880 O O . MET A 1 111 ? -1.292 2.752 31.509 1.00 77.44 111 MET A O 1
ATOM 884 N N . ASN A 1 112 ? -1.406 2.732 29.258 1.00 79.38 112 ASN A N 1
ATOM 885 C CA . ASN A 1 112 ? -2.169 1.495 29.148 1.00 79.38 112 ASN A CA 1
ATOM 886 C C . ASN A 1 112 ? -1.320 0.424 28.475 1.00 79.38 112 ASN A C 1
ATOM 888 O O . ASN A 1 112 ? -0.678 0.668 27.460 1.00 79.38 112 ASN A O 1
ATOM 892 N N . VAL A 1 113 ? -1.296 -0.779 29.037 1.00 81.88 113 VAL A N 1
ATOM 893 C CA . VAL A 1 113 ? -0.618 -1.910 28.398 1.00 81.88 113 VAL A CA 1
ATOM 894 C C . VAL A 1 113 ? -1.653 -2.602 27.528 1.00 81.88 113 VAL A C 1
ATOM 896 O O . VAL A 1 113 ? -2.651 -3.087 28.046 1.00 81.88 113 VAL A O 1
ATOM 899 N N . ILE A 1 114 ? -1.428 -2.646 26.219 1.00 77.25 114 ILE A N 1
ATOM 900 C CA . ILE A 1 114 ? -2.385 -3.227 25.263 1.00 77.25 114 ILE A CA 1
ATOM 901 C C . ILE A 1 114 ? -1.984 -4.639 24.827 1.00 77.25 114 ILE A C 1
ATOM 903 O O . ILE A 1 114 ? -2.826 -5.433 24.411 1.00 77.25 114 ILE A O 1
ATOM 907 N N . GLY A 1 115 ? -0.702 -4.982 24.955 1.00 79.81 115 GLY A N 1
ATOM 908 C CA . GLY A 1 115 ? -0.172 -6.257 24.488 1.00 79.81 115 GLY A CA 1
ATOM 909 C C . GLY A 1 115 ? 1.225 -6.570 24.998 1.00 79.81 115 GLY A C 1
ATOM 910 O O . GLY A 1 115 ? 1.829 -5.827 25.774 1.00 79.81 115 GLY A O 1
ATOM 911 N N . THR A 1 116 ? 1.755 -7.685 24.518 1.00 82.50 116 THR A N 1
ATOM 912 C CA . THR A 1 116 ? 3.161 -8.071 24.634 1.00 82.50 116 THR A CA 1
ATOM 913 C C . THR A 1 116 ? 3.679 -8.520 23.278 1.00 82.50 116 THR A C 1
ATOM 915 O O . THR A 1 116 ? 2.910 -9.109 22.528 1.00 82.50 116 THR A O 1
ATOM 918 N N . LEU A 1 117 ? 4.963 -8.318 22.983 1.00 79.56 117 LEU A N 1
ATOM 919 C CA . LEU A 1 117 ? 5.589 -8.946 21.819 1.00 79.56 117 LEU A CA 1
ATOM 920 C C . LEU A 1 117 ? 6.179 -10.306 22.207 1.00 79.56 117 LEU A C 1
ATOM 922 O O . LEU A 1 117 ? 6.945 -10.411 23.177 1.00 79.56 117 LEU A O 1
ATOM 926 N N . ASP A 1 118 ? 5.819 -11.349 21.462 1.00 74.94 118 ASP A N 1
ATOM 927 C CA . ASP A 1 118 ? 6.406 -12.672 21.602 1.00 74.94 118 ASP A CA 1
ATOM 928 C C . ASP A 1 118 ? 7.844 -12.652 21.092 1.00 74.94 118 ASP A C 1
ATOM 930 O O . ASP A 1 118 ? 8.132 -12.591 19.901 1.00 74.94 118 ASP A O 1
ATOM 934 N N . ARG A 1 119 ? 8.770 -12.738 22.042 1.00 70.75 119 ARG A N 1
ATOM 935 C CA . ARG A 1 119 ? 10.199 -12.721 21.762 1.00 70.75 119 ARG A CA 1
ATOM 936 C C . ARG A 1 119 ? 10.657 -13.889 20.882 1.00 70.75 119 ARG A C 1
ATOM 938 O O . ARG A 1 119 ? 11.711 -13.775 20.274 1.00 70.75 119 ARG A O 1
ATOM 945 N N . SER A 1 120 ? 9.940 -15.011 20.850 1.00 67.12 120 SER A N 1
ATOM 946 C CA . SER A 1 120 ? 10.309 -16.133 19.976 1.00 67.12 120 SER A CA 1
ATOM 947 C C . SER A 1 120 ? 10.135 -15.810 18.490 1.00 67.12 120 SER A C 1
ATOM 949 O O . SER A 1 120 ? 10.846 -16.384 17.674 1.00 67.12 120 SER A O 1
ATOM 951 N N . LEU A 1 121 ? 9.263 -14.850 18.175 1.00 61.84 121 LEU A N 1
ATOM 952 C CA . LEU A 1 121 ? 8.969 -14.375 16.824 1.00 61.84 121 LEU A CA 1
ATOM 953 C C . LEU A 1 121 ? 9.766 -13.121 16.445 1.00 61.84 121 LEU A C 1
ATOM 955 O O . LEU A 1 121 ? 9.579 -12.576 15.366 1.00 61.84 121 LEU A O 1
ATOM 959 N N . LEU A 1 122 ? 10.651 -12.653 17.331 1.00 65.00 122 LEU A N 1
ATOM 960 C CA . LEU A 1 122 ? 11.530 -11.517 17.078 1.00 65.00 122 LEU A CA 1
ATOM 961 C C . LEU A 1 122 ? 12.960 -12.033 16.858 1.00 65.00 122 LEU A C 1
ATOM 963 O O . LEU A 1 122 ? 13.644 -12.370 17.833 1.00 65.00 122 LEU A O 1
ATOM 967 N N . PRO A 1 123 ? 13.438 -12.113 15.601 1.00 55.06 123 PRO A N 1
ATOM 968 C CA . PRO A 1 123 ? 14.775 -12.620 15.290 1.00 55.06 123 PRO A CA 1
ATOM 969 C C . PRO A 1 123 ? 15.891 -11.679 15.778 1.00 55.06 123 PRO A C 1
ATOM 971 O O . PRO A 1 123 ? 17.028 -12.118 15.975 1.00 55.06 123 PRO A O 1
ATOM 974 N N . ARG A 1 124 ? 15.570 -10.400 16.025 1.00 59.78 124 ARG A N 1
ATOM 975 C CA . ARG A 1 124 ? 16.484 -9.365 16.529 1.00 59.78 124 ARG A CA 1
ATOM 976 C C . ARG A 1 124 ? 16.279 -9.104 18.024 1.00 59.78 124 ARG A C 1
ATOM 978 O O . ARG A 1 124 ? 15.174 -9.191 18.554 1.00 59.78 124 ARG A O 1
ATOM 985 N N . VAL A 1 125 ? 17.373 -8.814 18.734 1.00 54.81 125 VAL A N 1
ATOM 986 C CA . VAL A 1 125 ? 17.358 -8.575 20.193 1.00 54.81 125 VAL A CA 1
ATOM 987 C C . VAL A 1 125 ? 17.127 -7.100 20.528 1.00 54.81 125 VAL A C 1
ATOM 989 O O . VAL A 1 125 ? 16.619 -6.805 21.615 1.00 54.81 125 VAL A O 1
ATOM 992 N N . ASP A 1 126 ? 17.478 -6.207 19.604 1.00 66.50 126 ASP A N 1
ATOM 993 C CA . ASP A 1 126 ? 17.413 -4.763 19.781 1.00 66.50 126 ASP A CA 1
ATOM 994 C C . ASP A 1 126 ? 16.078 -4.231 19.260 1.00 66.50 126 ASP A C 1
ATOM 996 O O . ASP A 1 126 ? 15.739 -4.348 18.088 1.00 66.50 126 ASP A O 1
ATOM 1000 N N . ILE A 1 127 ? 15.292 -3.679 20.182 1.00 63.81 127 ILE A N 1
ATOM 1001 C CA . ILE A 1 127 ? 13.904 -3.256 19.961 1.00 63.81 127 ILE A CA 1
ATOM 1002 C C . ILE A 1 127 ? 13.777 -2.077 18.986 1.00 63.81 127 ILE A C 1
ATOM 1004 O O . ILE A 1 127 ? 12.725 -1.900 18.387 1.00 63.81 127 ILE A O 1
ATOM 1008 N N . GLU A 1 128 ? 14.853 -1.302 18.831 1.00 61.56 128 GLU A N 1
ATOM 1009 C CA . GLU A 1 128 ? 14.977 -0.185 17.885 1.00 61.56 128 GLU A CA 1
ATOM 1010 C C . GLU A 1 128 ? 15.118 -0.669 16.432 1.00 61.56 128 GLU A C 1
ATOM 1012 O O . GLU A 1 128 ? 14.846 0.086 15.507 1.00 61.56 128 GLU A O 1
ATOM 1017 N N . GLU A 1 129 ? 15.519 -1.928 16.227 1.00 61.09 129 GLU A N 1
ATOM 1018 C CA . GLU A 1 129 ? 15.720 -2.531 14.903 1.00 61.09 129 GLU A CA 1
ATOM 1019 C C . GLU A 1 129 ? 14.601 -3.502 14.506 1.00 61.09 129 GLU A C 1
ATOM 1021 O O . GLU A 1 129 ? 14.700 -4.157 13.463 1.00 61.09 129 GLU A O 1
ATOM 1026 N N . VAL A 1 130 ? 13.576 -3.640 15.354 1.00 63.31 130 VAL A N 1
ATOM 1027 C CA . VAL A 1 130 ? 12.385 -4.436 15.057 1.00 63.31 130 VAL A CA 1
ATOM 1028 C C . VAL A 1 130 ? 11.542 -3.646 14.069 1.00 63.31 130 VAL A C 1
ATOM 1030 O O . VAL A 1 130 ? 11.089 -2.542 14.373 1.00 63.31 130 VAL A O 1
ATOM 1033 N N . SER A 1 131 ? 11.330 -4.216 12.888 1.00 63.03 131 SER A N 1
ATOM 1034 C CA . SER A 1 131 ? 10.444 -3.615 11.898 1.00 63.03 131 SER A CA 1
ATOM 1035 C C . SER A 1 131 ? 8.995 -3.589 12.410 1.00 63.03 131 SER A C 1
ATOM 1037 O O . SER A 1 131 ? 8.592 -4.449 13.205 1.00 63.03 131 SER A O 1
ATOM 1039 N N . PRO A 1 132 ? 8.168 -2.637 11.950 1.00 60.31 132 PRO A N 1
ATOM 1040 C CA . PRO A 1 132 ? 6.747 -2.612 12.290 1.00 60.31 132 PRO A CA 1
ATOM 1041 C C . PRO A 1 132 ? 6.016 -3.925 11.961 1.00 60.31 132 PRO A C 1
ATOM 1043 O O . PRO A 1 132 ? 5.146 -4.350 12.721 1.00 60.31 132 PRO A O 1
ATOM 1046 N N . GLU A 1 133 ? 6.416 -4.611 10.887 1.00 56.97 133 GLU A N 1
ATOM 1047 C CA . GLU A 1 133 ? 5.858 -5.903 10.463 1.00 56.97 133 GLU A CA 1
ATOM 1048 C C . GLU A 1 133 ? 6.153 -7.017 11.482 1.00 56.97 133 GLU A C 1
ATOM 1050 O O . GLU A 1 133 ? 5.239 -7.707 11.944 1.00 56.97 133 GLU A O 1
ATOM 1055 N N . GLU A 1 134 ? 7.413 -7.143 11.913 1.00 65.19 134 GLU A N 1
ATOM 1056 C CA . GLU A 1 134 ? 7.831 -8.092 12.955 1.00 65.19 134 GLU A CA 1
ATOM 1057 C C . GLU A 1 134 ? 7.127 -7.806 14.288 1.00 65.19 134 GLU A C 1
ATOM 1059 O O . GLU A 1 134 ? 6.677 -8.729 14.973 1.00 65.19 134 GLU A O 1
ATOM 1064 N N . ALA A 1 135 ? 6.991 -6.527 14.659 1.00 68.19 135 ALA A N 1
ATOM 1065 C CA . ALA A 1 135 ? 6.279 -6.130 15.869 1.00 68.19 135 ALA A CA 1
ATOM 1066 C C . ALA A 1 135 ? 4.796 -6.522 15.807 1.00 68.19 135 ALA A C 1
ATOM 1068 O O . ALA A 1 135 ? 4.244 -6.993 16.803 1.00 68.19 135 ALA A O 1
ATOM 1069 N N . MET A 1 136 ? 4.154 -6.370 14.650 1.00 65.12 136 MET A N 1
ATOM 1070 C CA . MET A 1 136 ? 2.746 -6.710 14.467 1.00 65.12 136 MET A CA 1
ATOM 1071 C C . MET A 1 136 ? 2.514 -8.227 14.510 1.00 65.12 136 MET A C 1
ATOM 1073 O O . MET A 1 136 ? 1.596 -8.683 15.188 1.00 65.12 136 MET A O 1
ATOM 1077 N N . LEU A 1 137 ? 3.386 -9.025 13.890 1.00 64.06 137 LEU A N 1
ATOM 1078 C CA . LEU A 1 137 ? 3.326 -10.493 13.939 1.00 64.06 137 LEU A CA 1
ATOM 1079 C C . LEU A 1 137 ? 3.616 -11.062 15.329 1.00 64.06 137 LEU A C 1
ATOM 1081 O O . LEU A 1 137 ? 2.979 -12.023 15.776 1.00 64.06 137 LEU A O 1
ATOM 1085 N N . ALA A 1 138 ? 4.564 -10.457 16.042 1.00 71.88 138 ALA A N 1
ATOM 1086 C CA . ALA A 1 138 ? 4.889 -10.830 17.411 1.00 71.88 138 ALA A CA 1
ATOM 1087 C C . ALA A 1 138 ? 3.839 -10.337 18.419 1.00 71.88 138 ALA A C 1
ATOM 1089 O O . ALA A 1 138 ? 3.854 -10.773 19.572 1.00 71.88 138 ALA A O 1
ATOM 1090 N N . PHE A 1 139 ? 2.927 -9.442 18.029 1.00 76.69 139 PHE A N 1
ATOM 1091 C CA . PHE A 1 139 ? 1.959 -8.851 18.941 1.00 76.69 139 PHE A CA 1
ATOM 1092 C C . PHE A 1 139 ? 1.001 -9.895 19.518 1.00 76.69 139 PHE A C 1
ATOM 1094 O O . PHE A 1 139 ? 0.386 -10.689 18.808 1.00 76.69 139 PHE A O 1
ATOM 1101 N N . ARG A 1 140 ? 0.850 -9.885 20.841 1.00 73.19 140 ARG A N 1
ATOM 1102 C CA . ARG A 1 140 ? -0.121 -10.693 21.579 1.00 73.19 140 ARG A CA 1
ATOM 1103 C C . ARG A 1 140 ? -0.926 -9.781 22.499 1.00 73.19 140 ARG A C 1
ATOM 1105 O O . ARG A 1 140 ? -0.324 -9.187 23.400 1.00 73.19 140 ARG A O 1
ATOM 1112 N N . PRO A 1 141 ? -2.250 -9.653 22.311 1.00 68.19 141 PRO A N 1
ATOM 1113 C CA . PRO A 1 141 ? -3.071 -8.818 23.175 1.00 68.19 141 PRO A CA 1
ATOM 1114 C C . PRO A 1 141 ? -3.084 -9.358 24.609 1.00 68.19 141 PRO A C 1
ATOM 1116 O O . PRO A 1 141 ? -2.947 -10.562 24.864 1.00 68.19 141 PRO A O 1
ATOM 1119 N N . ILE A 1 142 ? -3.238 -8.453 25.575 1.00 71.94 142 ILE A N 1
ATOM 1120 C CA . ILE A 1 142 ? -3.448 -8.856 26.968 1.00 71.94 142 ILE A CA 1
ATOM 1121 C C . ILE A 1 142 ? -4.919 -9.210 27.211 1.00 71.94 142 ILE A C 1
ATOM 1123 O O . ILE A 1 142 ? -5.813 -8.744 26.516 1.00 71.94 142 ILE A O 1
ATOM 1127 N N . ARG A 1 143 ? -5.174 -10.022 28.237 1.00 72.25 143 ARG A N 1
ATOM 1128 C CA . ARG A 1 143 ? -6.519 -10.440 28.658 1.00 72.25 143 ARG A CA 1
ATOM 1129 C C . ARG A 1 143 ? -7.305 -9.318 29.308 1.00 72.25 143 ARG A C 1
ATOM 1131 O O . ARG A 1 143 ? -8.475 -9.124 29.026 1.00 72.25 143 ARG A O 1
ATOM 1138 N N . ASP A 1 144 ? -6.664 -8.651 30.252 1.00 74.69 144 ASP A N 1
ATOM 1139 C CA . ASP A 1 144 ? -7.244 -7.597 31.073 1.00 74.69 144 ASP A CA 1
ATOM 1140 C C . ASP A 1 144 ? -6.083 -6.737 31.581 1.00 74.69 144 ASP A C 1
ATOM 1142 O O . ASP A 1 144 ? -5.015 -7.277 31.897 1.00 74.69 144 ASP A O 1
ATOM 1146 N N . GLN A 1 145 ? -6.308 -5.436 31.753 1.00 81.81 145 GLN A N 1
ATOM 1147 C CA . GLN A 1 145 ? -5.462 -4.610 32.610 1.00 81.81 145 GLN A CA 1
ATOM 1148 C C . GLN A 1 145 ? -6.169 -4.423 33.956 1.00 81.81 145 GLN A C 1
ATOM 1150 O O . GLN A 1 145 ? -7.380 -4.226 34.025 1.00 81.81 145 GLN A O 1
ATOM 1155 N N . VAL A 1 146 ? -5.430 -4.523 35.055 1.00 83.69 146 VAL A N 1
ATOM 1156 C CA . VAL A 1 146 ? -5.983 -4.384 36.407 1.00 83.69 146 VAL A CA 1
ATOM 1157 C C . VAL A 1 146 ? -5.153 -3.412 37.223 1.00 83.69 146 VAL A C 1
ATOM 1159 O O . VAL A 1 146 ? -3.955 -3.247 36.992 1.00 83.69 146 VAL A O 1
ATOM 1162 N N . HIS A 1 147 ? -5.795 -2.791 38.201 1.00 83.75 147 HIS A N 1
ATOM 1163 C CA . HIS A 1 147 ? -5.168 -1.940 39.196 1.00 83.75 147 HIS A CA 1
ATOM 1164 C C . HIS A 1 147 ? -5.421 -2.528 40.584 1.00 83.75 147 HIS A C 1
ATOM 1166 O O . HIS A 1 147 ? -6.557 -2.849 40.918 1.00 83.75 147 HIS A O 1
ATOM 1172 N N . PHE A 1 148 ? -4.376 -2.671 41.400 1.00 85.62 148 PHE A N 1
ATOM 1173 C CA . PHE A 1 148 ? -4.532 -3.036 42.808 1.00 85.62 148 PHE A CA 1
ATOM 1174 C C . PHE A 1 148 ? -4.355 -1.795 43.672 1.00 85.62 148 PHE A C 1
ATOM 1176 O O . PHE A 1 148 ? -3.257 -1.253 43.736 1.00 85.62 148 PHE A O 1
ATOM 1183 N N . GLU A 1 149 ? -5.416 -1.374 44.352 1.00 83.12 149 GLU A N 1
ATOM 1184 C CA . GLU A 1 149 ? -5.382 -0.266 45.299 1.00 83.12 149 GLU A CA 1
ATOM 1185 C C . GLU A 1 149 ? -4.990 -0.776 46.694 1.00 83.12 149 GLU A C 1
ATOM 1187 O O . GLU A 1 149 ? -5.614 -1.696 47.225 1.00 83.12 149 GLU A O 1
ATOM 1192 N N . MET A 1 150 ? -3.964 -0.183 47.309 1.00 82.56 150 MET A N 1
ATOM 1193 C CA . MET A 1 150 ? -3.604 -0.445 48.708 1.00 82.56 150 MET A CA 1
ATOM 1194 C C . MET A 1 150 ? -4.521 0.329 49.664 1.00 82.56 150 MET A C 1
ATOM 1196 O O . MET A 1 150 ? -4.359 1.533 49.859 1.00 82.56 150 MET A O 1
ATOM 1200 N N . VAL A 1 151 ? -5.455 -0.373 50.305 1.00 79.31 151 VAL A N 1
ATOM 1201 C CA . VAL A 1 151 ? -6.411 0.179 51.272 1.00 79.31 151 VAL A CA 1
ATOM 1202 C C . VAL A 1 151 ? -6.054 -0.287 52.681 1.00 79.31 151 VAL A C 1
ATOM 1204 O O . VAL A 1 151 ? -5.826 -1.468 52.917 1.00 79.31 151 VAL A O 1
ATOM 1207 N N . MET A 1 152 ? -6.027 0.631 53.645 1.00 71.94 152 MET A N 1
ATOM 1208 C CA . MET A 1 152 ? -5.859 0.282 55.059 1.00 71.94 152 MET A CA 1
ATOM 1209 C C . MET A 1 152 ? -7.194 -0.185 55.635 1.00 71.94 152 MET A C 1
ATOM 1211 O O . MET A 1 152 ? -8.182 0.552 55.583 1.00 71.94 152 MET A O 1
ATOM 1215 N N . ASP A 1 153 ? -7.234 -1.383 56.209 1.00 67.00 153 ASP A N 1
ATOM 1216 C CA . ASP A 1 153 ? -8.430 -1.869 56.884 1.00 67.00 153 ASP A CA 1
ATOM 1217 C C . ASP A 1 153 ? -8.627 -1.224 58.271 1.00 67.00 153 ASP A C 1
ATOM 1219 O O . ASP A 1 153 ? -7.780 -0.493 58.797 1.00 67.00 153 ASP A O 1
ATOM 1223 N N . GLY A 1 154 ? -9.779 -1.494 58.894 1.00 50.75 154 GLY A N 1
ATOM 1224 C CA . GLY A 1 154 ? -10.115 -0.967 60.221 1.00 50.75 154 GLY A CA 1
ATOM 1225 C C . GLY A 1 154 ? -9.217 -1.467 61.364 1.00 50.75 154 GLY A C 1
ATOM 1226 O O . GLY A 1 154 ? -9.340 -0.959 62.480 1.00 50.75 154 GLY A O 1
ATOM 1227 N N . ALA A 1 155 ? -8.339 -2.443 61.110 1.00 65.69 155 ALA A N 1
ATOM 1228 C CA . ALA A 1 155 ? -7.352 -2.976 62.047 1.00 65.69 155 ALA A CA 1
ATOM 1229 C C . ALA A 1 155 ? -5.926 -2.446 61.786 1.00 65.69 155 ALA A C 1
ATOM 1231 O O . ALA A 1 155 ? -5.039 -2.664 62.613 1.00 65.69 155 ALA A O 1
ATOM 1232 N N . GLY A 1 156 ? -5.717 -1.694 60.701 1.00 60.03 156 GLY A N 1
ATOM 1233 C CA . GLY A 1 156 ? -4.426 -1.132 60.318 1.00 60.03 156 GLY A CA 1
ATOM 1234 C C . GLY A 1 156 ? -3.569 -2.056 59.448 1.00 60.03 156 GLY A C 1
ATOM 1235 O O . GLY A 1 156 ? -2.373 -1.797 59.317 1.00 60.03 156 GLY A O 1
ATOM 1236 N N . GLU A 1 157 ? -4.143 -3.114 58.869 1.00 66.75 157 GLU A N 1
ATOM 1237 C CA . GLU A 1 157 ? -3.479 -3.959 57.872 1.00 66.75 157 GLU A CA 1
ATOM 1238 C C . GLU A 1 157 ? -3.738 -3.431 56.452 1.00 66.75 157 GLU A C 1
ATOM 1240 O O . GLU A 1 157 ? -4.828 -2.950 56.135 1.00 66.75 157 GLU A O 1
ATOM 1245 N N . VAL A 1 158 ? -2.720 -3.502 55.587 1.00 69.56 158 VAL A N 1
ATOM 1246 C CA . VAL A 1 158 ? -2.841 -3.135 54.168 1.00 69.56 158 VAL A CA 1
ATOM 1247 C C . VAL A 1 158 ? -3.534 -4.276 53.427 1.00 69.56 158 VAL A C 1
ATOM 1249 O O . VAL A 1 158 ? -3.017 -5.392 53.385 1.00 69.56 158 VAL A O 1
ATOM 1252 N N . GLN A 1 159 ? -4.672 -3.987 52.807 1.00 74.31 159 GLN A N 1
ATOM 1253 C CA . GLN A 1 159 ? -5.371 -4.870 51.880 1.00 74.31 159 GLN A CA 1
ATOM 1254 C C . GLN A 1 159 ? -5.223 -4.354 50.450 1.00 74.31 159 GLN A C 1
ATOM 1256 O O . GLN A 1 159 ? -5.244 -3.151 50.207 1.00 74.31 159 GLN A O 1
ATOM 1261 N N . LEU A 1 160 ? -5.079 -5.271 49.496 1.00 79.25 160 LEU A N 1
ATOM 1262 C CA . LEU A 1 160 ? -5.052 -4.952 48.072 1.00 79.25 160 LEU A CA 1
ATOM 1263 C C . LEU A 1 160 ? -6.441 -5.196 47.487 1.00 79.25 160 LEU A C 1
ATOM 1265 O O . LEU A 1 160 ? -6.929 -6.325 47.504 1.00 79.25 160 LEU A O 1
ATOM 1269 N N . VAL A 1 161 ? -7.070 -4.141 46.979 1.00 81.00 161 VAL A N 1
ATOM 1270 C CA . VAL A 1 161 ? -8.372 -4.210 46.309 1.00 81.00 161 VAL A CA 1
ATOM 1271 C C . VAL A 1 161 ? -8.146 -4.171 44.805 1.00 81.00 161 VAL A C 1
ATOM 1273 O O . VAL A 1 161 ? -7.536 -3.239 44.291 1.00 81.00 161 VAL A O 1
ATOM 1276 N N . GLU A 1 162 ? -8.610 -5.197 44.099 1.00 82.25 162 GLU A N 1
ATOM 1277 C CA . GLU A 1 162 ? -8.498 -5.267 42.644 1.00 82.25 162 GLU A CA 1
ATOM 1278 C C . GLU A 1 162 ? -9.623 -4.483 41.965 1.00 82.25 162 GLU A C 1
ATOM 1280 O O . GLU A 1 162 ? -10.804 -4.743 42.196 1.00 82.25 162 GLU A O 1
ATOM 1285 N N . HIS A 1 163 ? -9.241 -3.591 41.060 1.00 75.56 163 HIS A N 1
ATOM 1286 C CA . HIS A 1 163 ? -10.121 -2.891 40.138 1.00 75.56 163 HIS A CA 1
ATOM 1287 C C . HIS A 1 163 ? -9.760 -3.309 38.712 1.00 75.56 163 HIS A C 1
ATOM 1289 O O . HIS A 1 163 ? -8.594 -3.236 38.315 1.00 75.56 163 HIS A O 1
ATOM 1295 N N . LYS A 1 164 ? -10.744 -3.749 37.924 1.00 63.59 164 LYS A N 1
ATOM 1296 C CA . LYS A 1 164 ? -10.538 -3.946 36.486 1.00 63.59 164 LYS A CA 1
ATOM 1297 C C . LYS A 1 164 ? -10.468 -2.583 35.810 1.00 63.59 164 LYS A C 1
ATOM 1299 O O . LYS A 1 164 ? -11.372 -1.771 35.984 1.00 63.59 164 LYS A O 1
ATOM 1304 N N . LEU A 1 165 ? -9.409 -2.356 35.044 1.00 61.69 165 LEU A N 1
ATOM 1305 C CA . LEU A 1 165 ? -9.376 -1.284 34.060 1.00 61.69 165 LEU A CA 1
ATOM 1306 C C . LEU A 1 165 ? -10.017 -1.876 32.801 1.00 61.69 165 LEU A C 1
ATOM 1308 O O . LEU A 1 165 ? -9.676 -3.000 32.426 1.00 61.69 165 LEU A O 1
ATOM 1312 N N . SER A 1 166 ? -11.014 -1.196 32.232 1.00 44.91 166 SER A N 1
ATOM 1313 C CA . SER A 1 166 ? -11.796 -1.699 31.094 1.00 44.91 166 SER A CA 1
ATOM 1314 C C . SER A 1 166 ? -10.871 -2.297 30.018 1.00 44.91 166 SER A C 1
ATOM 1316 O O . SER A 1 166 ? -9.809 -1.728 29.748 1.00 44.91 166 SER A O 1
ATOM 1318 N N . PRO A 1 167 ? -11.194 -3.485 29.478 1.00 37.00 167 PRO A N 1
ATOM 1319 C CA . PRO A 1 167 ? -10.223 -4.314 28.772 1.00 37.00 167 PRO A CA 1
ATOM 1320 C C . PRO A 1 167 ? -9.691 -3.629 27.502 1.00 37.00 167 PRO A C 1
ATOM 1322 O O . PRO A 1 167 ? -10.486 -3.083 26.735 1.00 37.00 167 PRO A O 1
ATOM 1325 N N . PRO A 1 168 ? -8.380 -3.711 27.200 1.00 36.31 168 PRO A N 1
ATOM 1326 C CA . PRO A 1 168 ? -7.883 -3.406 25.865 1.00 36.31 168 PRO A CA 1
ATOM 1327 C C . PRO A 1 168 ? -8.310 -4.549 24.952 1.00 36.31 168 PRO A C 1
ATOM 1329 O O . PRO A 1 168 ? -7.746 -5.638 24.982 1.00 36.31 168 PRO A O 1
ATOM 1332 N N . THR A 1 169 ? -9.366 -4.336 24.182 1.00 40.38 169 THR A N 1
ATOM 1333 C CA . THR A 1 169 ? -9.862 -5.348 23.255 1.00 40.38 169 THR A CA 1
ATOM 1334 C C . THR A 1 169 ? -9.301 -5.060 21.865 1.00 40.38 169 THR A C 1
ATOM 1336 O O . THR A 1 169 ? -9.718 -4.125 21.190 1.00 40.38 169 THR A O 1
ATOM 1339 N N . MET A 1 170 ? -8.310 -5.857 21.462 1.00 36.47 170 MET A N 1
ATOM 1340 C CA . MET A 1 170 ? -7.739 -5.889 20.114 1.00 36.47 170 MET A CA 1
ATOM 1341 C C . MET A 1 170 ? -7.831 -7.322 19.572 1.00 36.47 170 MET A C 1
ATOM 1343 O O . MET A 1 170 ? -7.296 -8.230 20.200 1.00 36.47 170 MET A O 1
ATOM 1347 N N . GLY A 1 171 ? -8.452 -7.499 18.399 1.00 40.59 171 GLY A N 1
ATOM 1348 C CA . GLY A 1 171 ? -8.302 -8.700 17.563 1.00 40.59 171 GLY A CA 1
ATOM 1349 C C . GLY A 1 171 ? -9.304 -9.848 17.779 1.00 40.59 171 GLY A C 1
ATOM 1350 O O . GLY A 1 171 ? -9.409 -10.410 18.861 1.00 40.59 171 GLY A O 1
ATOM 1351 N N . GLU A 1 172 ? -10.013 -10.160 16.687 1.00 41.84 172 GLU A N 1
ATOM 1352 C CA . GLU A 1 172 ? -10.701 -11.387 16.215 1.00 41.84 172 GLU A CA 1
ATOM 1353 C C . GLU A 1 172 ? -11.570 -12.278 17.137 1.00 41.84 172 GLU A C 1
ATOM 1355 O O . GLU A 1 172 ? -12.588 -12.775 16.653 1.00 41.84 172 GLU A O 1
ATOM 1360 N N . ASP A 1 173 ? -11.310 -12.408 18.440 1.00 53.09 173 ASP A N 1
ATOM 1361 C CA . ASP A 1 173 ? -12.048 -13.341 19.323 1.00 53.09 173 ASP A CA 1
ATOM 1362 C C . ASP A 1 173 ? -13.215 -12.705 20.101 1.00 53.09 173 ASP A C 1
ATOM 1364 O O . ASP A 1 173 ? -13.900 -13.358 20.896 1.00 53.09 173 ASP A O 1
ATOM 1368 N N . ILE A 1 174 ? -13.481 -11.416 19.880 1.00 63.38 174 ILE A N 1
ATOM 1369 C CA . ILE A 1 174 ? -14.592 -10.725 20.535 1.00 63.38 174 ILE A CA 1
ATOM 1370 C C . ILE A 1 174 ? -15.897 -11.157 19.853 1.00 63.38 174 ILE A C 1
ATOM 1372 O O . ILE A 1 174 ? -16.064 -10.921 18.645 1.00 63.38 174 ILE A O 1
ATOM 1376 N N . PRO A 1 175 ? -16.850 -11.762 20.588 1.00 76.62 175 PRO A N 1
ATOM 1377 C CA . PRO A 1 175 ? -18.135 -12.113 20.009 1.00 76.62 175 PRO A CA 1
ATOM 1378 C C . PRO A 1 175 ? -18.823 -10.842 19.517 1.00 76.62 175 PRO A C 1
ATOM 1380 O O . PRO A 1 175 ? -18.754 -9.799 20.161 1.00 76.62 175 PRO A O 1
ATOM 1383 N N . VAL A 1 176 ? -19.480 -10.910 18.365 1.00 85.69 176 VAL A N 1
ATOM 1384 C CA . VAL A 1 176 ? -20.308 -9.795 17.899 1.00 85.69 176 VAL A CA 1
ATOM 1385 C C . VAL A 1 176 ? -21.531 -9.722 18.818 1.00 85.69 176 VAL A C 1
ATOM 1387 O O . VAL A 1 176 ? -22.242 -10.726 18.909 1.00 85.69 176 VAL A O 1
ATOM 1390 N N . PRO A 1 177 ? -21.787 -8.597 19.513 1.00 87.94 177 PRO A N 1
ATOM 1391 C CA . PRO A 1 177 ? -22.996 -8.448 20.313 1.00 87.94 177 PRO A CA 1
ATOM 1392 C C . PRO A 1 177 ? -24.254 -8.675 19.479 1.00 87.94 177 PRO A C 1
ATOM 1394 O O . PRO A 1 177 ? -24.340 -8.218 18.336 1.00 87.94 177 PRO A O 1
ATOM 1397 N N . ASP A 1 178 ? -25.264 -9.320 20.062 1.00 91.06 178 ASP A N 1
ATOM 1398 C CA . ASP A 1 178 ? -26.565 -9.385 19.414 1.00 91.06 178 ASP A CA 1
ATOM 1399 C C . ASP A 1 178 ? -27.160 -7.978 19.323 1.00 91.06 178 ASP A C 1
ATOM 1401 O O . ASP A 1 178 ? -26.990 -7.124 20.196 1.00 91.06 178 ASP A O 1
ATOM 1405 N N . ARG A 1 179 ? -27.946 -7.739 18.274 1.00 92.06 179 ARG A N 1
ATOM 1406 C CA . ARG A 1 179 ? -28.582 -6.437 18.046 1.00 92.06 179 ARG A CA 1
ATOM 1407 C C . ARG A 1 179 ? -29.384 -5.934 19.254 1.00 92.06 179 ARG A C 1
ATOM 1409 O O . ARG A 1 179 ? -29.397 -4.736 19.512 1.00 92.06 179 ARG A O 1
ATOM 1416 N N . ALA A 1 180 ? -30.060 -6.835 19.968 1.00 92.56 180 ALA A N 1
ATOM 1417 C CA . ALA A 1 180 ? -30.849 -6.484 21.148 1.00 92.56 180 ALA A CA 1
ATOM 1418 C C . ALA A 1 180 ? -29.972 -5.979 22.306 1.00 92.56 180 ALA A C 1
ATOM 1420 O O . ALA A 1 180 ? -30.384 -5.073 23.029 1.00 92.56 180 ALA A O 1
ATOM 1421 N N . ASP A 1 181 ? -28.762 -6.527 22.451 1.00 92.56 181 ASP A N 1
ATOM 1422 C CA . ASP A 1 181 ? -27.806 -6.086 23.465 1.00 92.56 181 ASP A CA 1
ATOM 1423 C C . ASP A 1 181 ? -27.281 -4.692 23.121 1.00 92.56 181 ASP A C 1
ATOM 1425 O O . ASP A 1 181 ? -27.258 -3.816 23.982 1.00 92.56 181 ASP A O 1
ATOM 1429 N N . VAL A 1 182 ? -26.962 -4.449 21.843 1.00 95.69 182 VAL A N 1
ATOM 1430 C CA . VAL A 1 182 ? -26.552 -3.122 21.353 1.00 95.69 182 VAL A CA 1
ATOM 1431 C C . VAL A 1 182 ? -27.664 -2.089 21.547 1.00 95.69 182 VAL A C 1
ATOM 1433 O O . VAL A 1 182 ? -27.404 -0.978 22.002 1.00 95.69 182 VAL A O 1
ATOM 1436 N N . GLU A 1 183 ? -28.916 -2.439 21.248 1.00 95.25 183 GLU A N 1
ATOM 1437 C CA . GLU A 1 183 ? -30.074 -1.553 21.428 1.00 95.25 183 GLU A CA 1
ATOM 1438 C C . GLU A 1 183 ? -30.301 -1.176 22.903 1.00 95.25 183 GLU A C 1
ATOM 1440 O O . GLU A 1 183 ? -30.740 -0.063 23.199 1.00 95.25 183 GLU A O 1
ATOM 1445 N N . ALA A 1 184 ? -29.950 -2.064 23.838 1.00 95.44 184 ALA A N 1
ATOM 1446 C CA . ALA A 1 184 ? -30.040 -1.808 25.274 1.00 95.44 184 ALA A CA 1
ATOM 1447 C C . ALA A 1 184 ? -28.934 -0.877 25.810 1.00 95.44 184 ALA A C 1
ATOM 1449 O O . ALA A 1 184 ? -29.080 -0.337 26.911 1.00 95.44 184 ALA A O 1
ATOM 1450 N N . LEU A 1 185 ? -27.848 -0.668 25.056 1.00 96.12 185 LEU A N 1
ATOM 1451 C CA . LEU A 1 185 ? -26.759 0.227 25.451 1.00 96.12 185 LEU A CA 1
ATOM 1452 C C . LEU A 1 185 ? -27.220 1.693 25.498 1.00 96.12 185 LEU A C 1
ATOM 1454 O O . LEU A 1 185 ? -28.090 2.101 24.711 1.00 96.12 185 LEU A O 1
ATOM 1458 N N . PRO A 1 186 ? -26.618 2.515 26.381 1.00 97.00 186 PRO A N 1
ATOM 1459 C CA . PRO A 1 186 ? -26.935 3.933 26.465 1.00 97.00 186 PRO A CA 1
ATOM 1460 C C . PRO A 1 186 ? -26.604 4.640 25.148 1.00 97.00 186 PRO A C 1
ATOM 1462 O O . PRO A 1 186 ? -25.517 4.472 24.598 1.00 97.00 186 PRO A O 1
ATOM 1465 N N . LEU A 1 187 ? -27.545 5.451 24.664 1.00 96.88 187 LEU A N 1
ATOM 1466 C CA . LEU A 1 187 ? -27.320 6.367 23.550 1.00 96.88 187 LEU A CA 1
ATOM 1467 C C . LEU A 1 187 ? -26.664 7.644 24.085 1.00 96.88 187 LEU A C 1
ATOM 1469 O O . LEU A 1 187 ? -27.209 8.294 24.980 1.00 96.88 187 LEU A O 1
ATOM 1473 N N . VAL A 1 188 ? -25.500 7.989 23.545 1.00 95.88 188 VAL A N 1
ATOM 1474 C CA . VAL A 1 188 ? -24.681 9.130 23.962 1.00 95.88 188 VAL A CA 1
ATOM 1475 C C . VAL A 1 188 ? -24.521 10.079 22.782 1.00 95.88 188 VAL A C 1
ATOM 1477 O O . VAL A 1 188 ? -24.294 9.641 21.656 1.00 95.88 188 VAL A O 1
ATOM 1480 N N . ASP A 1 189 ? -24.665 11.381 23.042 1.00 95.25 189 ASP A N 1
ATOM 1481 C CA . ASP A 1 189 ? -24.514 12.423 22.024 1.00 95.25 189 ASP A CA 1
ATOM 1482 C C . ASP A 1 189 ? -23.036 12.617 21.664 1.00 95.25 189 ASP A C 1
ATOM 1484 O O . ASP A 1 189 ? -22.333 13.462 22.214 1.00 95.25 189 ASP A O 1
ATOM 1488 N N . GLU A 1 190 ? -22.564 11.750 20.779 1.00 93.75 190 GLU A N 1
ATOM 1489 C CA . GLU A 1 190 ? -21.176 11.613 20.370 1.00 93.75 190 GLU A CA 1
ATOM 1490 C C . GLU A 1 190 ? -21.126 11.232 18.892 1.00 93.75 190 GLU A C 1
ATOM 1492 O O . GLU A 1 190 ? -22.029 10.583 18.353 1.00 93.75 190 GLU A O 1
ATOM 1497 N N . THR A 1 191 ? -20.052 11.648 18.230 1.00 96.94 191 THR A N 1
ATOM 1498 C CA . THR A 1 191 ? -19.779 11.306 16.837 1.00 96.94 191 THR A CA 1
ATOM 1499 C C . THR A 1 191 ? -18.574 10.383 16.770 1.00 96.94 191 THR A C 1
ATOM 1501 O O . THR A 1 191 ? -17.515 10.734 17.287 1.00 96.94 191 THR A O 1
ATOM 1504 N N . TRP A 1 192 ? -18.714 9.239 16.103 1.00 97.31 192 TRP A N 1
ATOM 1505 C CA . TRP A 1 192 ? -17.584 8.369 15.773 1.00 97.31 192 TRP A CA 1
ATOM 1506 C C . TRP A 1 192 ? -17.255 8.438 14.288 1.00 97.31 192 TRP A C 1
ATOM 1508 O O . TRP A 1 192 ? -18.140 8.536 13.436 1.00 97.31 192 TRP A O 1
ATOM 1518 N N . GLN A 1 193 ? -15.967 8.374 13.988 1.00 97.06 193 GLN A N 1
ATOM 1519 C CA . GLN A 1 193 ? -15.407 8.377 12.648 1.00 97.06 193 GLN A CA 1
ATOM 1520 C C . GLN A 1 193 ? -14.931 6.978 12.304 1.00 97.06 193 GLN A C 1
ATOM 1522 O O . GLN A 1 193 ? -14.259 6.336 13.107 1.00 97.06 193 GLN A O 1
ATOM 1527 N N . VAL A 1 194 ? -15.315 6.505 11.125 1.00 95.69 194 VAL A N 1
ATOM 1528 C CA . VAL A 1 194 ? -15.167 5.108 10.728 1.00 95.69 194 VAL A CA 1
ATOM 1529 C C . VAL A 1 194 ? -14.479 5.040 9.375 1.00 95.69 194 VAL A C 1
ATOM 1531 O O . VAL A 1 194 ? -14.889 5.721 8.429 1.00 95.69 194 VAL A O 1
ATOM 1534 N N . SER A 1 195 ? -13.476 4.175 9.266 1.00 92.44 195 SER A N 1
ATOM 1535 C CA . SER A 1 195 ? -12.917 3.771 7.977 1.00 92.44 195 SER A CA 1
ATOM 1536 C C . SER A 1 195 ? -12.602 2.281 7.965 1.00 92.44 195 SER A C 1
ATOM 1538 O O . SER A 1 195 ? -12.320 1.673 8.998 1.00 92.44 195 SER A O 1
ATOM 1540 N N . ALA A 1 196 ? -12.688 1.705 6.770 1.00 92.00 196 ALA A N 1
ATOM 1541 C CA . ALA A 1 196 ? -12.169 0.390 6.450 1.00 92.00 196 ALA A CA 1
ATOM 1542 C C . ALA A 1 196 ? -11.220 0.548 5.259 1.00 92.00 196 ALA A C 1
ATOM 1544 O O . ALA A 1 196 ? -11.676 0.759 4.133 1.00 92.00 196 ALA A O 1
ATOM 1545 N N . MET A 1 197 ? -9.913 0.468 5.504 1.00 88.44 197 MET A N 1
ATOM 1546 C CA . MET A 1 197 ? -8.892 0.761 4.493 1.00 88.44 197 MET A CA 1
ATOM 1547 C C . MET A 1 197 ? -7.829 -0.324 4.428 1.00 88.44 197 MET A C 1
ATOM 1549 O O . MET A 1 197 ? -7.634 -1.058 5.389 1.00 88.44 197 MET A O 1
ATOM 1553 N N . GLN A 1 198 ? -7.138 -0.412 3.300 1.00 89.44 198 GLN A N 1
ATOM 1554 C CA . GLN A 1 198 ? -5.955 -1.252 3.162 1.00 89.44 198 GLN A CA 1
ATOM 1555 C C . GLN A 1 198 ? -4.732 -0.471 3.648 1.00 89.44 198 GLN A C 1
ATOM 1557 O O . GLN A 1 198 ? -4.567 0.689 3.274 1.00 89.44 198 GLN A O 1
ATOM 1562 N N . LEU A 1 199 ? -3.899 -1.080 4.489 1.00 83.88 199 LEU A N 1
ATOM 1563 C CA . LEU A 1 199 ? -2.704 -0.428 5.019 1.00 83.88 199 LEU A CA 1
ATOM 1564 C C . LEU A 1 199 ? -1.572 -0.382 3.985 1.00 83.88 199 LEU A C 1
ATOM 1566 O O . LEU A 1 199 ? -1.503 -1.182 3.049 1.00 83.88 199 LEU A O 1
ATOM 1570 N N . THR A 1 200 ? -0.677 0.577 4.171 1.00 82.69 200 THR A N 1
ATOM 1571 C CA . THR A 1 200 ? 0.567 0.832 3.429 1.00 82.69 200 THR A CA 1
ATOM 1572 C C . THR A 1 200 ? 1.743 0.114 4.102 1.00 82.69 200 THR A C 1
ATOM 1574 O O . THR A 1 200 ? 2.780 0.697 4.391 1.00 82.69 200 THR A O 1
ATOM 1577 N N . THR A 1 201 ? 1.569 -1.172 4.406 1.00 76.25 201 THR A N 1
ATOM 1578 C CA . THR A 1 201 ? 2.602 -2.030 5.004 1.00 76.25 201 THR A CA 1
ATOM 1579 C C . THR A 1 201 ? 2.396 -3.467 4.543 1.00 76.25 201 THR A C 1
ATOM 1581 O O . THR A 1 201 ? 1.253 -3.866 4.277 1.00 76.25 201 THR A O 1
ATOM 1584 N N . TRP A 1 202 ? 3.479 -4.233 4.435 1.00 74.62 202 TRP A N 1
ATOM 1585 C CA . TRP A 1 202 ? 3.398 -5.657 4.157 1.00 74.62 202 TRP A CA 1
ATOM 1586 C C . TRP A 1 202 ? 3.313 -6.439 5.466 1.00 74.62 202 TRP A C 1
ATOM 1588 O O . TRP A 1 202 ? 3.766 -6.017 6.523 1.00 74.62 202 TRP A O 1
ATOM 1598 N N . ILE A 1 203 ? 2.660 -7.590 5.419 1.00 68.50 203 ILE A N 1
ATOM 1599 C CA . ILE A 1 203 ? 2.792 -8.611 6.448 1.00 68.50 203 ILE A CA 1
ATOM 1600 C C . ILE A 1 203 ? 3.331 -9.845 5.753 1.00 68.50 203 ILE A C 1
ATOM 1602 O O . ILE A 1 203 ? 2.690 -10.374 4.843 1.00 68.50 203 ILE A O 1
ATOM 1606 N N . THR A 1 204 ? 4.490 -10.302 6.217 1.00 62.44 204 THR A N 1
ATOM 1607 C CA . THR A 1 204 ? 5.143 -11.511 5.721 1.00 62.44 204 THR A CA 1
ATOM 1608 C C . THR A 1 204 ? 5.180 -12.552 6.831 1.00 62.44 204 THR A C 1
ATOM 1610 O O . THR A 1 204 ? 5.879 -12.380 7.825 1.00 62.44 204 THR A O 1
ATOM 1613 N N . GLU A 1 205 ? 4.428 -13.637 6.678 1.00 59.50 205 GLU A N 1
ATOM 1614 C CA . GLU A 1 205 ? 4.492 -14.790 7.585 1.00 59.50 205 GLU A CA 1
ATOM 1615 C C . GLU A 1 205 ? 5.392 -15.875 6.978 1.00 59.50 205 GLU A C 1
ATOM 1617 O O . GLU A 1 205 ? 5.485 -15.970 5.759 1.00 59.50 205 GLU A O 1
ATOM 1622 N N . GLU A 1 206 ? 6.063 -16.690 7.805 1.00 44.75 206 GLU A N 1
ATOM 1623 C CA . GLU A 1 206 ? 7.152 -17.597 7.373 1.00 44.75 206 GLU A CA 1
ATOM 1624 C C . GLU A 1 206 ? 6.800 -18.542 6.200 1.00 44.75 206 GLU A C 1
ATOM 1626 O O . GLU A 1 206 ? 7.705 -18.992 5.495 1.00 44.75 206 GLU A O 1
ATOM 1631 N N . GLU A 1 207 ? 5.514 -18.840 5.975 1.00 48.59 207 GLU A N 1
ATOM 1632 C CA . GLU A 1 207 ? 5.038 -19.753 4.923 1.00 48.59 207 GLU A CA 1
ATOM 1633 C C . GLU A 1 207 ? 4.030 -19.128 3.930 1.00 48.59 207 GLU A C 1
ATOM 1635 O O . GLU A 1 207 ? 3.664 -19.793 2.956 1.00 48.59 207 GLU A O 1
ATOM 1640 N N . ASP A 1 208 ? 3.603 -17.872 4.124 1.00 58.72 208 ASP A N 1
ATOM 1641 C CA . ASP A 1 208 ? 2.572 -17.217 3.299 1.00 58.72 208 ASP A CA 1
ATOM 1642 C C . ASP A 1 208 ? 3.163 -16.162 2.348 1.00 58.72 208 ASP A C 1
ATOM 1644 O O . ASP A 1 208 ? 4.196 -15.548 2.614 1.00 58.72 208 ASP A O 1
ATOM 1648 N N . GLN A 1 209 ? 2.468 -15.906 1.232 1.00 66.25 209 GLN A N 1
ATOM 1649 C CA . GLN A 1 209 ? 2.775 -14.752 0.381 1.00 66.25 209 GLN A CA 1
ATOM 1650 C C . GLN A 1 209 ? 2.563 -13.444 1.166 1.00 66.25 209 GLN A C 1
ATOM 1652 O O . GLN A 1 209 ? 1.552 -13.335 1.874 1.00 66.25 209 GLN A O 1
ATOM 1657 N N . PRO A 1 210 ? 3.457 -12.444 1.015 1.00 75.56 210 PRO A N 1
ATOM 1658 C CA . PRO A 1 210 ? 3.261 -11.126 1.598 1.00 75.56 210 PRO A CA 1
ATOM 1659 C C . PRO A 1 210 ? 1.883 -10.574 1.241 1.00 75.56 210 PRO A C 1
ATOM 1661 O O . PRO A 1 210 ? 1.461 -10.612 0.083 1.00 75.56 210 PRO A O 1
ATOM 1664 N N . TYR A 1 211 ? 1.168 -10.053 2.232 1.00 77.12 211 TYR A N 1
ATOM 1665 C CA . TYR A 1 211 ? -0.138 -9.440 2.015 1.00 77.12 211 TYR A CA 1
ATOM 1666 C C . TYR A 1 211 ? -0.233 -8.092 2.714 1.00 77.12 211 TYR A C 1
ATOM 1668 O O . TYR A 1 211 ? 0.391 -7.855 3.746 1.00 77.12 211 TYR A O 1
ATOM 1676 N N . ARG A 1 212 ? -1.059 -7.206 2.159 1.00 83.88 212 ARG A N 1
ATOM 1677 C CA . ARG A 1 212 ? -1.403 -5.933 2.794 1.00 83.88 212 ARG A CA 1
ATOM 1678 C C . ARG A 1 212 ? -2.687 -6.107 3.599 1.00 83.88 212 ARG A C 1
ATOM 1680 O O . ARG A 1 212 ? -3.727 -6.405 2.999 1.00 83.88 212 ARG A O 1
ATOM 1687 N N . PRO A 1 213 ? -2.656 -5.930 4.927 1.00 80.69 213 PRO A N 1
ATOM 1688 C CA . PRO A 1 213 ? -3.844 -6.071 5.749 1.00 80.69 213 PRO A CA 1
ATOM 1689 C C . PRO A 1 213 ? -4.815 -4.914 5.509 1.00 80.69 213 PRO A C 1
ATOM 1691 O O . PRO A 1 213 ? -4.445 -3.803 5.125 1.00 80.69 213 PRO A O 1
ATOM 1694 N N . TYR A 1 214 ? -6.077 -5.171 5.806 1.00 85.31 214 TYR A N 1
ATOM 1695 C CA . TYR A 1 214 ? -7.118 -4.173 5.931 1.00 85.31 214 TYR A CA 1
ATOM 1696 C C . TYR A 1 214 ? -7.343 -3.835 7.401 1.00 85.31 214 TYR A C 1
ATOM 1698 O O . TYR A 1 214 ? -7.394 -4.725 8.241 1.00 85.31 214 TYR A O 1
ATOM 1706 N N . LEU A 1 215 ? -7.527 -2.557 7.707 1.00 85.69 215 LEU A N 1
ATOM 1707 C CA . LEU A 1 215 ? -7.842 -2.051 9.033 1.00 85.69 215 LEU A CA 1
ATOM 1708 C C . LEU A 1 215 ? -9.260 -1.476 9.037 1.00 85.69 215 LEU A C 1
ATOM 1710 O O . LEU A 1 215 ? -9.552 -0.531 8.303 1.00 85.69 215 LEU A O 1
ATOM 1714 N N . ILE A 1 216 ? -10.128 -2.022 9.889 1.00 89.06 216 ILE A N 1
ATOM 1715 C CA . ILE A 1 216 ? -11.338 -1.331 10.344 1.00 89.06 216 ILE A CA 1
ATOM 1716 C C . ILE A 1 216 ? -10.935 -0.501 11.555 1.00 89.06 216 ILE A C 1
ATOM 1718 O O . ILE A 1 216 ? -10.436 -1.062 12.528 1.00 89.06 216 ILE A O 1
ATOM 1722 N N . LEU A 1 217 ? -11.171 0.807 11.508 1.00 89.50 217 LEU A N 1
ATOM 1723 C CA . LEU A 1 217 ? -10.826 1.737 12.578 1.00 89.50 217 LEU A CA 1
ATOM 1724 C C . LEU A 1 217 ? -12.031 2.614 12.930 1.00 89.50 217 LEU A C 1
ATOM 1726 O O . LEU A 1 217 ? -12.685 3.170 12.045 1.00 89.50 217 LEU A O 1
ATOM 1730 N N . VAL A 1 218 ? -12.311 2.730 14.229 1.00 92.62 218 VAL A N 1
ATOM 1731 C CA . VAL A 1 218 ? -13.354 3.591 14.795 1.00 92.62 218 VAL A CA 1
ATOM 1732 C C . VAL A 1 218 ? -12.712 4.525 15.811 1.00 92.62 218 VAL A C 1
ATOM 1734 O O . VAL A 1 218 ? -12.138 4.067 16.797 1.00 92.62 218 VAL A O 1
ATOM 1737 N N . VAL A 1 219 ? -12.831 5.830 15.586 1.00 89.38 219 VAL A N 1
ATOM 1738 C CA . VAL A 1 219 ? -12.250 6.883 16.432 1.00 89.38 219 VAL A CA 1
ATOM 1739 C C . VAL A 1 219 ? -13.361 7.796 16.931 1.00 89.38 219 VAL A C 1
ATOM 1741 O O . VAL A 1 219 ? -14.276 8.138 16.180 1.00 89.38 219 VAL A O 1
ATOM 1744 N N . SER A 1 220 ? -13.306 8.197 18.196 1.00 89.12 220 SER A N 1
ATOM 1745 C CA . SER A 1 220 ? -14.237 9.189 18.736 1.00 89.12 220 SER A CA 1
ATOM 1746 C C . SER A 1 220 ? -13.824 10.598 18.298 1.00 89.12 220 SER A C 1
ATOM 1748 O O . SER A 1 220 ? -12.661 10.969 18.385 1.00 89.12 220 SER A O 1
ATOM 1750 N N . ALA A 1 221 ? -14.775 11.416 17.840 1.00 89.12 221 ALA A N 1
ATOM 1751 C CA . ALA A 1 221 ? -14.498 12.807 17.469 1.00 89.12 221 ALA A CA 1
ATOM 1752 C C . ALA A 1 221 ? -14.485 13.766 18.676 1.00 89.12 221 ALA A C 1
ATOM 1754 O O . ALA A 1 221 ? -14.009 14.891 18.567 1.00 89.12 221 ALA A O 1
ATOM 1755 N N . ALA A 1 222 ? -15.069 13.366 19.812 1.00 80.56 222 ALA A N 1
ATOM 1756 C CA . ALA A 1 222 ? -15.156 14.215 21.007 1.00 80.56 222 ALA A CA 1
ATOM 1757 C C . ALA A 1 222 ? -13.865 14.181 21.839 1.00 80.56 222 ALA A C 1
ATOM 1759 O O . ALA A 1 222 ? -13.475 15.177 22.446 1.00 80.56 222 ALA A O 1
ATOM 1760 N N . ASP A 1 223 ? -13.234 13.015 21.847 1.00 75.06 223 ASP A N 1
ATOM 1761 C CA . ASP A 1 223 ? -11.959 12.697 22.473 1.00 75.06 223 ASP A CA 1
ATOM 1762 C C . ASP A 1 223 ? -11.292 11.691 21.530 1.00 75.06 223 ASP A C 1
ATOM 1764 O O . ASP A 1 223 ? -11.893 10.628 21.347 1.00 75.06 223 ASP A O 1
ATOM 1768 N N . PRO A 1 224 ? -10.160 12.017 20.874 1.00 69.00 224 PRO A N 1
ATOM 1769 C CA . PRO A 1 224 ? -9.608 11.288 19.724 1.00 69.00 224 PRO A CA 1
ATOM 1770 C C . PRO A 1 224 ? -9.003 9.920 20.092 1.00 69.00 224 PRO A C 1
ATOM 1772 O O . PRO A 1 224 ? -8.006 9.474 19.534 1.00 69.00 224 PRO A O 1
ATOM 1775 N N . SER A 1 225 ? -9.616 9.219 21.039 1.00 75.31 225 SER A N 1
ATOM 1776 C CA . SER A 1 225 ? -9.333 7.840 21.384 1.00 75.31 225 SER A CA 1
ATOM 1777 C C . SER A 1 225 ? -9.812 6.883 20.290 1.00 75.31 225 SER A C 1
ATOM 1779 O O . SER A 1 225 ? -10.874 7.044 19.672 1.00 75.31 225 SER A O 1
ATOM 1781 N N . ILE A 1 226 ? -9.012 5.840 20.073 1.00 80.06 226 ILE A N 1
ATOM 1782 C CA . ILE A 1 226 ? -9.384 4.694 19.248 1.00 80.06 226 ILE A CA 1
ATOM 1783 C C . ILE A 1 226 ? -10.430 3.886 20.022 1.00 80.06 226 ILE A C 1
ATOM 1785 O O . ILE A 1 226 ? -10.125 3.251 21.029 1.00 80.06 226 ILE A O 1
ATOM 1789 N N . VAL A 1 227 ? -11.673 3.907 19.543 1.00 85.06 227 VAL A N 1
ATOM 1790 C CA . VAL A 1 227 ? -12.791 3.156 20.131 1.00 85.06 227 VAL A CA 1
ATOM 1791 C C . VAL A 1 227 ? -12.684 1.682 19.772 1.00 85.06 227 VAL A C 1
ATOM 1793 O O . VAL A 1 227 ? -12.978 0.822 20.597 1.00 85.06 227 VAL A O 1
ATOM 1796 N N . TYR A 1 228 ? -12.289 1.377 18.539 1.00 84.75 228 TYR A N 1
ATOM 1797 C CA . TYR A 1 228 ? -12.151 0.005 18.070 1.00 84.75 228 TYR A CA 1
ATOM 1798 C C . TYR A 1 228 ? -11.209 -0.070 16.882 1.00 84.75 228 TYR A C 1
ATOM 1800 O O . TYR A 1 228 ? -11.203 0.818 16.028 1.00 84.75 228 TYR A O 1
ATOM 1808 N N . GLN A 1 229 ? -10.470 -1.172 16.805 1.00 82.56 229 GLN A N 1
ATOM 1809 C CA . GLN A 1 229 ? -9.673 -1.505 15.640 1.00 82.56 229 GLN A CA 1
ATOM 1810 C C . GLN A 1 229 ? -9.663 -3.008 15.379 1.00 82.56 229 GLN A C 1
ATOM 1812 O O . GLN A 1 229 ? -9.666 -3.816 16.310 1.00 82.56 229 GLN A O 1
ATOM 1817 N N . GLN A 1 230 ? -9.628 -3.379 14.105 1.00 79.25 230 GLN A N 1
ATOM 1818 C CA . GLN A 1 230 ? -9.506 -4.766 13.680 1.00 79.25 230 GLN A CA 1
ATOM 1819 C C . GLN A 1 230 ? -8.702 -4.851 12.391 1.00 79.25 230 GLN A C 1
ATOM 1821 O O . GLN A 1 230 ? -9.045 -4.1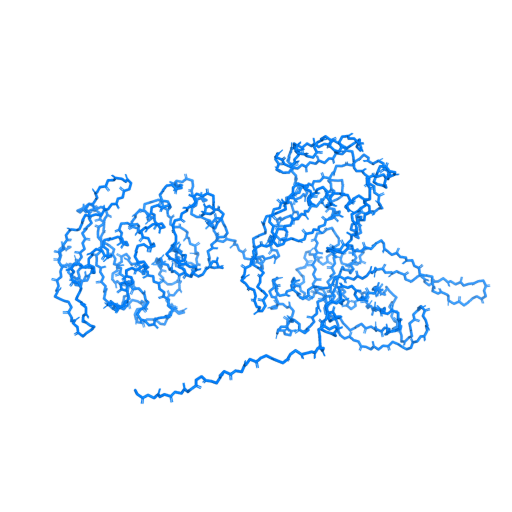98 11.407 1.00 79.25 230 GLN A O 1
ATOM 1826 N N . LEU A 1 231 ? -7.673 -5.695 12.401 1.00 77.06 231 LEU A N 1
ATOM 1827 C CA . LEU A 1 231 ? -6.942 -6.091 11.205 1.00 77.06 231 LEU A CA 1
ATOM 1828 C C . LEU A 1 231 ? -7.639 -7.286 10.551 1.00 77.06 231 LEU A C 1
ATOM 1830 O O . LEU A 1 231 ? -8.129 -8.175 11.242 1.00 77.06 231 LEU A O 1
ATOM 1834 N N . LEU A 1 232 ? -7.699 -7.285 9.225 1.00 76.12 232 LEU A N 1
ATOM 1835 C CA . LEU A 1 232 ? -8.256 -8.349 8.401 1.00 76.12 232 LEU A CA 1
ATOM 1836 C C . LEU A 1 232 ? -7.304 -8.616 7.240 1.00 76.12 232 LEU A C 1
ATOM 1838 O O . LEU A 1 232 ? -6.758 -7.688 6.654 1.00 76.12 232 LEU A O 1
ATOM 1842 N N . ARG A 1 233 ? -7.145 -9.877 6.842 1.00 78.06 233 ARG A N 1
ATOM 1843 C CA . ARG A 1 233 ? -6.313 -10.212 5.672 1.00 78.06 233 ARG A CA 1
ATOM 1844 C C . ARG A 1 233 ? -6.954 -9.834 4.343 1.00 78.06 233 ARG A C 1
ATOM 1846 O O . ARG A 1 233 ? -6.269 -9.546 3.371 1.00 78.06 233 ARG A O 1
ATOM 1853 N N . THR A 1 234 ? -8.281 -9.862 4.291 1.00 84.00 234 THR A N 1
ATOM 1854 C CA . THR A 1 234 ? -9.056 -9.620 3.073 1.00 84.00 234 THR A CA 1
ATOM 1855 C C . THR A 1 234 ? -9.892 -8.363 3.200 1.00 84.00 234 THR A C 1
ATOM 1857 O O . THR A 1 234 ? -10.284 -7.979 4.303 1.00 84.00 234 THR A O 1
ATOM 1860 N N . LYS A 1 235 ? -10.242 -7.778 2.051 1.00 89.31 235 LYS A N 1
ATOM 1861 C CA . LYS A 1 235 ? -11.110 -6.604 1.979 1.00 89.31 235 LYS A CA 1
ATOM 1862 C C . LYS A 1 235 ? -12.386 -6.794 2.819 1.00 89.31 235 LYS A C 1
ATOM 1864 O O . LYS A 1 235 ? -13.144 -7.722 2.525 1.00 89.31 235 LYS A O 1
ATOM 1869 N N . PRO A 1 236 ? -12.659 -5.913 3.799 1.00 91.44 236 PRO A N 1
ATOM 1870 C CA . PRO A 1 236 ? -13.826 -6.024 4.657 1.00 91.44 236 PRO A CA 1
ATOM 1871 C C . PRO A 1 236 ? -15.116 -5.920 3.852 1.00 91.44 236 PRO A C 1
ATOM 1873 O O . PRO A 1 236 ? -15.304 -5.008 3.038 1.00 91.44 236 PRO A O 1
ATOM 1876 N N . SER A 1 237 ? -16.030 -6.849 4.098 1.00 94.56 237 SER A N 1
ATOM 1877 C CA . SER A 1 237 ? -17.405 -6.741 3.640 1.00 94.56 237 SER A CA 1
ATOM 1878 C C . SER A 1 237 ? -18.174 -5.717 4.483 1.00 94.56 237 SER A C 1
ATOM 1880 O O . SER A 1 237 ? -17.769 -5.333 5.580 1.00 94.56 237 SER A O 1
ATOM 1882 N N . VAL A 1 238 ? -19.349 -5.302 4.003 1.00 96.06 238 VAL A N 1
ATOM 1883 C CA . VAL A 1 238 ? -20.264 -4.453 4.790 1.00 96.06 238 VAL A CA 1
ATOM 1884 C C . VAL A 1 238 ? -20.635 -5.121 6.123 1.00 96.06 238 VAL A C 1
ATOM 1886 O O . VAL A 1 238 ? -20.810 -4.429 7.122 1.00 96.06 238 VAL A O 1
ATOM 1889 N N . ALA A 1 239 ? -20.735 -6.456 6.147 1.00 94.94 239 ALA A N 1
ATOM 1890 C CA . ALA A 1 239 ? -21.031 -7.206 7.363 1.00 94.94 239 ALA A CA 1
ATOM 1891 C C . ALA A 1 239 ? -19.872 -7.142 8.367 1.00 94.94 239 ALA A C 1
ATOM 1893 O O . ALA A 1 239 ? -20.129 -6.950 9.549 1.00 94.94 239 ALA A O 1
ATOM 1894 N N . ASP A 1 240 ? -18.624 -7.202 7.898 1.00 92.94 240 ASP A N 1
ATOM 1895 C CA . ASP A 1 240 ? -17.446 -7.093 8.769 1.00 92.94 240 ASP A CA 1
ATOM 1896 C C . ASP A 1 240 ? -17.370 -5.708 9.423 1.00 92.94 240 ASP A C 1
ATOM 1898 O O . ASP A 1 240 ? -17.130 -5.595 10.623 1.00 92.94 240 ASP A O 1
ATOM 1902 N N . VAL A 1 241 ? -17.660 -4.644 8.661 1.00 96.00 241 VAL A N 1
ATOM 1903 C CA . VAL A 1 241 ? -17.718 -3.272 9.199 1.00 96.00 241 VAL A CA 1
ATOM 1904 C C . VAL A 1 241 ? -18.861 -3.118 10.204 1.00 96.00 241 VAL A C 1
ATOM 1906 O O . VAL A 1 241 ? -18.663 -2.535 11.267 1.00 96.00 241 VAL A O 1
ATOM 1909 N N . ARG A 1 242 ? -20.048 -3.667 9.915 1.00 96.50 242 ARG A N 1
ATOM 1910 C CA . ARG A 1 242 ? -21.168 -3.700 10.873 1.00 96.50 242 ARG A CA 1
ATOM 1911 C C . ARG A 1 242 ? -20.770 -4.413 12.167 1.00 96.50 242 ARG A C 1
ATOM 1913 O O . ARG A 1 242 ? -21.048 -3.902 13.249 1.00 96.50 242 ARG A O 1
ATOM 1920 N N . ASP A 1 243 ? -20.128 -5.569 12.062 1.00 93.94 243 ASP A N 1
ATOM 1921 C CA . ASP A 1 243 ? -19.719 -6.367 13.217 1.00 93.94 243 ASP A CA 1
ATOM 1922 C C . ASP A 1 243 ? -18.653 -5.645 14.041 1.00 93.94 243 ASP A C 1
ATOM 1924 O O . ASP A 1 243 ? -18.734 -5.623 15.270 1.00 93.94 243 ASP A O 1
ATOM 1928 N N . GLY A 1 244 ? -17.716 -4.966 13.374 1.00 91.12 244 GLY A N 1
ATOM 1929 C CA . GLY A 1 244 ? -16.770 -4.053 14.011 1.00 91.12 244 GLY A CA 1
ATOM 1930 C C . GLY A 1 244 ? -17.463 -2.919 14.772 1.00 91.12 244 GLY A C 1
ATOM 1931 O O . GLY A 1 244 ? -17.088 -2.635 15.904 1.00 91.12 244 GLY A O 1
ATOM 1932 N N . LEU A 1 245 ? -18.523 -2.324 14.216 1.00 96.19 245 LEU A N 1
ATOM 1933 C CA . LEU A 1 245 ? -19.310 -1.287 14.899 1.00 96.19 245 LEU A CA 1
ATOM 1934 C C . LEU A 1 245 ? -20.080 -1.826 16.109 1.00 96.19 245 LEU A C 1
ATOM 1936 O O . LEU A 1 245 ? -20.169 -1.163 17.137 1.00 96.19 245 LEU A O 1
ATOM 1940 N N . PHE A 1 246 ? -20.642 -3.030 16.024 1.00 95.50 246 PHE A N 1
ATOM 1941 C CA . PHE A 1 246 ? -21.319 -3.631 17.175 1.00 95.50 246 PHE A CA 1
ATOM 1942 C C . PHE A 1 246 ? -20.321 -3.938 18.290 1.00 95.50 246 PHE A C 1
ATOM 1944 O O . PHE A 1 246 ? -20.592 -3.645 19.456 1.00 95.50 246 PHE A O 1
ATOM 1951 N N . ARG A 1 247 ? -19.138 -4.454 17.937 1.00 90.62 247 ARG A N 1
ATOM 1952 C CA . ARG A 1 247 ? -18.041 -4.641 18.889 1.00 90.62 247 ARG A CA 1
ATOM 1953 C C . ARG A 1 247 ? -17.566 -3.316 19.474 1.00 90.62 247 ARG A C 1
ATOM 1955 O O . ARG A 1 247 ? -17.393 -3.257 20.681 1.00 90.62 247 ARG A O 1
ATOM 1962 N N . SER A 1 248 ? -17.447 -2.250 18.682 1.00 90.62 248 SER A N 1
ATOM 1963 C CA . SER A 1 248 ? -17.038 -0.936 19.192 1.00 90.62 248 SER A CA 1
ATOM 1964 C C . SER A 1 248 ? -18.041 -0.352 20.194 1.00 90.62 248 SER A C 1
ATOM 1966 O O . SER A 1 248 ? -17.646 0.345 21.123 1.00 90.62 248 SER A O 1
ATOM 1968 N N . MET A 1 249 ? -19.334 -0.667 20.050 1.00 94.25 249 MET A N 1
ATOM 1969 C CA . MET A 1 249 ? -20.377 -0.267 21.001 1.00 94.25 249 MET A CA 1
ATOM 1970 C C . MET A 1 249 ? -20.379 -1.116 22.276 1.00 94.25 249 MET A C 1
ATOM 1972 O O . MET A 1 249 ? -20.494 -0.572 23.373 1.00 94.25 249 MET A O 1
ATOM 1976 N N . GLY A 1 250 ? -20.281 -2.442 22.144 1.00 88.06 250 GLY A N 1
ATOM 1977 C CA . GLY A 1 250 ? -20.365 -3.374 23.275 1.00 88.06 250 GLY A CA 1
ATOM 1978 C C . GLY A 1 250 ? -19.061 -3.547 24.056 1.00 88.06 250 GLY A C 1
ATOM 1979 O O . GLY A 1 250 ? -19.096 -3.805 25.258 1.00 88.06 250 GLY A O 1
ATOM 1980 N N . TYR A 1 251 ? -17.929 -3.390 23.378 1.00 82.25 251 TYR A N 1
ATOM 1981 C CA . TYR A 1 251 ? -16.579 -3.645 23.876 1.00 82.25 251 TYR A CA 1
ATOM 1982 C C . TYR A 1 251 ? -15.616 -2.550 23.377 1.00 82.25 251 TYR A C 1
ATOM 1984 O O . TYR A 1 251 ? -14.717 -2.836 22.583 1.00 82.25 251 TYR A O 1
ATOM 1992 N N . PRO A 1 252 ? -15.819 -1.280 23.777 1.00 78.81 252 PRO A N 1
ATOM 1993 C CA . PRO A 1 252 ? -14.899 -0.208 23.417 1.00 78.81 252 PRO A CA 1
ATOM 1994 C C . PRO A 1 252 ? -13.494 -0.490 23.967 1.00 78.81 252 PRO A C 1
ATOM 1996 O O . PRO A 1 252 ? -13.335 -1.048 25.056 1.00 78.81 252 PRO A O 1
ATOM 1999 N N . GLY A 1 253 ? -12.478 -0.086 23.205 1.00 67.00 253 GLY A N 1
ATOM 2000 C CA . GLY A 1 253 ? -11.072 -0.239 23.557 1.00 67.00 253 GLY A CA 1
ATOM 2001 C C . GLY A 1 253 ? -10.700 0.467 24.863 1.00 67.00 253 GLY A C 1
ATOM 2002 O O . GLY A 1 253 ? -11.385 1.382 25.331 1.00 67.00 253 GLY A O 1
ATOM 2003 N N . ALA A 1 254 ? -9.582 0.054 25.464 1.00 59.38 254 ALA A N 1
ATOM 2004 C CA . ALA A 1 254 ? -9.098 0.653 26.704 1.00 59.38 254 ALA A CA 1
ATOM 2005 C C . ALA A 1 254 ? -8.911 2.170 26.549 1.00 59.38 254 ALA A C 1
ATOM 2007 O O . ALA A 1 254 ? -8.323 2.643 25.581 1.00 59.38 254 ALA A O 1
ATOM 2008 N N . GLY A 1 255 ? -9.418 2.933 27.518 1.00 63.19 255 GLY A N 1
ATOM 2009 C CA . GLY A 1 255 ? -9.383 4.397 27.489 1.00 63.19 255 GLY A CA 1
ATOM 2010 C C . GLY A 1 255 ? -10.505 5.052 26.677 1.00 63.19 255 GLY A C 1
ATOM 2011 O O . GLY A 1 255 ? -10.776 6.224 26.897 1.00 63.19 255 GLY A O 1
ATOM 2012 N N . ALA A 1 256 ? -11.237 4.311 25.837 1.00 72.25 256 ALA A N 1
ATOM 2013 C CA . ALA A 1 256 ? -12.334 4.862 25.037 1.00 72.25 256 ALA A CA 1
ATOM 2014 C C . ALA A 1 256 ? -13.678 4.950 25.788 1.00 72.25 256 ALA A C 1
ATOM 2016 O O . ALA A 1 256 ? -14.690 5.312 25.187 1.00 72.25 256 ALA A O 1
ATOM 2017 N N . GLY A 1 257 ? -13.714 4.627 27.086 1.00 73.75 257 GLY A N 1
ATOM 2018 C CA . GLY A 1 257 ? -14.892 4.728 27.958 1.00 73.75 257 GLY A CA 1
ATOM 2019 C C . GLY A 1 257 ? -15.732 3.448 28.066 1.00 73.75 257 GLY A C 1
ATOM 2020 O O . GLY A 1 257 ? -15.314 2.372 27.657 1.00 73.75 257 GLY A O 1
ATOM 2021 N N . GLU A 1 258 ? -16.925 3.568 28.655 1.00 83.75 258 GLU A N 1
ATOM 2022 C CA . GLU A 1 258 ? -17.862 2.451 28.865 1.00 83.75 258 GLU A CA 1
ATOM 2023 C C . GLU A 1 258 ? -18.680 2.112 27.595 1.00 83.75 258 GLU A C 1
ATOM 2025 O O . GLU A 1 258 ? -18.834 2.980 26.720 1.00 83.75 258 GLU A O 1
ATOM 2030 N N . PRO A 1 259 ? -19.247 0.887 27.496 1.00 89.50 259 PRO A N 1
ATOM 2031 C CA . PRO A 1 259 ? -20.103 0.463 26.384 1.00 89.50 259 PRO A CA 1
ATOM 2032 C C . PRO A 1 259 ? -21.271 1.419 26.112 1.00 89.50 259 PRO A C 1
ATOM 2034 O O . PRO A 1 259 ? -22.037 1.762 27.019 1.00 89.50 259 PRO A O 1
ATOM 2037 N N . ARG A 1 260 ? -21.422 1.849 24.854 1.00 94.50 260 ARG A N 1
ATOM 2038 C CA . ARG A 1 260 ? -22.393 2.878 24.446 1.00 94.50 260 ARG A CA 1
ATOM 2039 C C . ARG A 1 260 ? -22.654 2.897 22.943 1.00 94.50 260 ARG A C 1
ATOM 2041 O O . ARG A 1 260 ? -21.857 2.400 22.155 1.00 94.50 260 ARG A O 1
ATOM 2048 N N . ARG A 1 261 ? -23.756 3.539 22.553 1.00 96.62 261 ARG A N 1
ATOM 2049 C CA . ARG A 1 261 ? -24.069 3.890 21.162 1.00 96.62 261 ARG A CA 1
ATOM 2050 C C . ARG A 1 261 ? -23.800 5.380 20.917 1.00 96.62 261 ARG A C 1
ATOM 2052 O O . ARG A 1 261 ? -24.290 6.187 21.710 1.00 96.62 261 ARG A O 1
ATOM 2059 N N . PRO A 1 262 ? -23.108 5.766 19.831 1.00 97.31 262 PRO A N 1
ATOM 2060 C CA . PRO A 1 262 ? -23.041 7.160 19.396 1.00 97.31 262 PRO A CA 1
ATOM 2061 C C . PRO A 1 262 ? -24.357 7.588 18.730 1.00 97.31 262 PRO A C 1
ATOM 2063 O O . PRO A 1 262 ? -25.097 6.753 18.209 1.00 97.31 262 PRO A O 1
ATOM 2066 N N . THR A 1 263 ? -24.632 8.890 18.668 1.00 97.94 263 THR A N 1
ATOM 2067 C CA . THR A 1 263 ? -25.747 9.433 17.870 1.00 97.94 263 THR A CA 1
ATOM 2068 C C . THR A 1 263 ? -25.391 9.524 16.387 1.00 97.94 263 THR A C 1
ATOM 2070 O O . THR A 1 263 ? -26.282 9.441 15.537 1.00 97.94 263 THR A O 1
ATOM 2073 N N . VAL A 1 264 ? -24.101 9.669 16.054 1.00 98.25 264 VAL A N 1
ATOM 2074 C CA . VAL A 1 264 ? -23.633 9.872 14.675 1.00 98.25 264 VAL A CA 1
ATOM 2075 C C . VAL A 1 264 ? -22.417 9.003 14.349 1.00 98.25 264 VAL A C 1
ATOM 2077 O O . VAL A 1 264 ? -21.440 8.965 15.090 1.00 98.25 264 VAL A O 1
ATOM 2080 N N . LEU A 1 265 ? -22.456 8.363 13.180 1.00 98.25 265 LEU A N 1
ATOM 2081 C CA . LEU A 1 265 ? -21.307 7.744 12.521 1.00 98.25 265 LEU A CA 1
ATOM 2082 C C . LEU A 1 265 ? -20.956 8.542 11.262 1.00 98.25 265 LEU A C 1
ATOM 2084 O O . LEU A 1 265 ? -21.818 8.775 10.406 1.00 98.25 265 LEU A O 1
ATOM 2088 N N . VAL A 1 266 ? -19.696 8.939 11.126 1.00 98.12 266 VAL A N 1
ATOM 2089 C CA . VAL A 1 266 ? -19.153 9.593 9.931 1.00 98.12 266 VAL A CA 1
ATOM 2090 C C . VAL A 1 266 ? -18.221 8.615 9.231 1.00 98.12 266 VAL A C 1
ATOM 2092 O O . VAL A 1 266 ? -17.225 8.187 9.805 1.00 98.12 266 VAL A O 1
ATOM 2095 N N . PHE A 1 267 ? -18.534 8.273 7.986 1.00 96.94 267 PHE A N 1
ATOM 2096 C CA . PHE A 1 267 ? -17.706 7.393 7.165 1.00 96.94 267 PHE A CA 1
ATOM 2097 C C . PHE A 1 267 ? -16.918 8.197 6.139 1.00 96.94 267 PHE A C 1
ATOM 2099 O O . PHE A 1 267 ? -17.443 9.149 5.543 1.00 96.94 267 PHE A O 1
ATOM 2106 N N . LYS A 1 268 ? -15.692 7.746 5.875 1.00 88.88 268 LYS A N 1
ATOM 2107 C CA . LYS A 1 268 ? -14.877 8.228 4.758 1.00 88.88 268 LYS A CA 1
ATOM 2108 C C . LYS A 1 268 ? -15.411 7.702 3.422 1.00 88.88 268 LYS A C 1
ATOM 2110 O O . LYS A 1 268 ? -15.515 8.461 2.459 1.00 88.88 268 LYS A O 1
ATOM 2115 N N . GLU A 1 269 ? -15.849 6.440 3.371 1.00 89.94 269 GLU A N 1
ATOM 2116 C CA . GLU A 1 269 ? -16.371 5.804 2.158 1.00 89.94 269 GLU A CA 1
ATOM 2117 C C . GLU A 1 269 ? -17.908 5.947 2.025 1.00 89.94 269 GLU A C 1
ATOM 2119 O O . GLU A 1 269 ? -18.664 5.362 2.813 1.00 89.94 269 GLU A O 1
ATOM 2124 N N . PRO A 1 270 ? -18.434 6.627 0.981 1.00 92.88 270 PRO A N 1
ATOM 2125 C CA . PRO A 1 270 ? -19.880 6.824 0.831 1.00 92.88 270 PRO A CA 1
ATOM 2126 C C . PRO A 1 270 ? -20.701 5.548 0.656 1.00 92.88 270 PRO A C 1
ATOM 2128 O O . PRO A 1 270 ? -21.856 5.484 1.082 1.00 92.88 270 PRO A O 1
ATOM 2131 N N . ALA A 1 271 ? -20.107 4.525 0.039 1.00 93.06 271 ALA A N 1
ATOM 2132 C CA . ALA A 1 271 ? -20.758 3.237 -0.158 1.00 93.06 271 ALA A CA 1
ATOM 2133 C C . ALA A 1 271 ? -21.045 2.526 1.177 1.00 93.06 271 ALA A C 1
ATOM 2135 O O . ALA A 1 271 ? -22.126 1.957 1.330 1.00 93.06 271 ALA A O 1
ATOM 2136 N N . LEU A 1 272 ? -20.125 2.608 2.150 1.00 93.88 272 LEU A N 1
ATOM 2137 C CA . LEU A 1 272 ? -20.305 2.013 3.478 1.00 93.88 272 LEU A CA 1
ATOM 2138 C C . LEU A 1 272 ? -21.398 2.733 4.266 1.00 93.88 272 LEU A C 1
ATOM 2140 O O . LEU A 1 272 ? -22.317 2.079 4.762 1.00 93.88 272 LEU A O 1
ATOM 2144 N N . ALA A 1 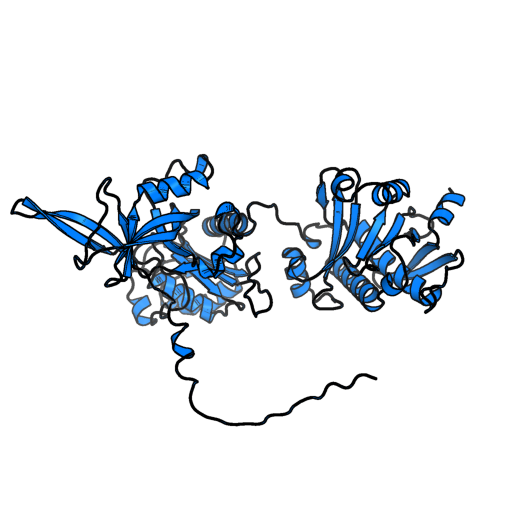273 ? -21.367 4.072 4.298 1.00 95.56 273 ALA A N 1
ATOM 2145 C CA . ALA A 1 273 ? -22.422 4.858 4.941 1.00 95.56 273 ALA A CA 1
ATOM 2146 C C . ALA A 1 273 ? -23.804 4.498 4.385 1.00 95.56 273 ALA A C 1
ATOM 2148 O O . ALA A 1 273 ? -24.735 4.235 5.147 1.00 95.56 273 ALA A O 1
ATOM 2149 N N . HIS A 1 274 ? -23.938 4.451 3.055 1.00 96.69 274 HIS A N 1
ATOM 2150 C CA . HIS A 1 274 ? -25.203 4.116 2.407 1.00 96.69 274 HIS A CA 1
ATOM 2151 C C . HIS A 1 274 ? -25.683 2.707 2.773 1.00 96.69 274 HIS A C 1
ATOM 2153 O O . HIS A 1 274 ? -26.851 2.534 3.123 1.00 96.69 274 HIS A O 1
ATOM 2159 N N . ALA A 1 275 ? -24.788 1.716 2.730 1.00 96.62 275 ALA A N 1
ATOM 2160 C CA . ALA A 1 275 ? -25.127 0.325 3.011 1.00 96.62 275 ALA A CA 1
ATOM 2161 C C . ALA A 1 275 ? -25.568 0.096 4.470 1.00 96.62 275 ALA A C 1
ATOM 2163 O O . ALA A 1 275 ? -26.473 -0.701 4.711 1.00 96.62 275 ALA A O 1
ATOM 2164 N N . LEU A 1 276 ? -24.982 0.823 5.429 1.00 97.00 276 LEU A N 1
ATOM 2165 C CA . LEU A 1 276 ? -25.255 0.665 6.864 1.00 97.00 276 LEU A CA 1
ATOM 2166 C C . LEU A 1 276 ? -26.388 1.563 7.390 1.00 97.00 276 LEU A C 1
ATOM 2168 O O . LEU A 1 276 ? -26.929 1.301 8.464 1.00 97.00 276 LEU A O 1
ATOM 2172 N N . THR A 1 277 ? -26.807 2.583 6.629 1.00 97.50 277 THR A N 1
ATOM 2173 C CA . THR A 1 277 ? -27.785 3.599 7.071 1.00 97.50 277 THR A CA 1
ATOM 2174 C C . THR A 1 277 ? -29.071 2.995 7.640 1.00 97.50 277 THR A C 1
ATOM 2176 O O . THR A 1 277 ? -29.527 3.410 8.701 1.00 97.50 277 THR A O 1
ATOM 2179 N N . ALA A 1 278 ? -29.683 2.028 6.949 1.00 96.44 278 ALA A N 1
ATOM 2180 C CA . ALA A 1 278 ? -30.977 1.479 7.366 1.00 96.44 278 ALA A CA 1
ATOM 2181 C C . ALA A 1 278 ? -30.886 0.675 8.673 1.00 96.44 278 ALA A C 1
ATOM 2183 O O . ALA A 1 278 ? -31.806 0.714 9.491 1.00 96.44 278 ALA A O 1
ATOM 2184 N N . GLU A 1 279 ? -29.784 -0.049 8.869 1.00 95.56 279 GLU A N 1
ATOM 2185 C CA . GLU A 1 279 ? -29.564 -0.867 10.060 1.00 95.56 279 GLU A CA 1
ATOM 2186 C C . GLU A 1 279 ? -29.215 0.001 11.273 1.00 95.56 279 GLU A C 1
ATOM 2188 O O . GLU A 1 279 ? -29.826 -0.163 12.328 1.00 95.56 279 GLU A O 1
ATOM 2193 N N . MET A 1 280 ? -28.325 0.980 11.092 1.00 97.75 280 MET A N 1
ATOM 2194 C CA . MET A 1 280 ? -27.919 1.924 12.138 1.00 97.75 280 MET A CA 1
ATOM 2195 C C . MET A 1 280 ? -29.059 2.861 12.557 1.00 97.75 280 MET A C 1
ATOM 2197 O O . MET A 1 280 ? -29.250 3.101 13.747 1.00 97.75 280 MET A O 1
ATOM 2201 N N . ALA A 1 281 ? -29.898 3.314 11.618 1.00 97.00 281 ALA A N 1
ATOM 2202 C CA . ALA A 1 281 ? -31.055 4.155 11.937 1.00 97.00 281 ALA A CA 1
ATOM 2203 C C . ALA A 1 281 ? -32.050 3.455 12.873 1.00 97.00 281 ALA A C 1
ATOM 2205 O O . ALA A 1 281 ? -32.711 4.097 13.687 1.00 97.00 281 ALA A O 1
ATOM 2206 N N . ALA A 1 282 ? -32.148 2.130 12.781 1.00 95.56 282 ALA A N 1
ATOM 2207 C CA . ALA A 1 282 ? -33.000 1.341 13.655 1.00 95.56 282 ALA A CA 1
ATOM 2208 C C . ALA A 1 282 ? -32.392 1.106 15.055 1.00 95.56 282 ALA A C 1
ATOM 2210 O O . ALA A 1 282 ? -33.064 0.533 15.905 1.00 95.56 282 ALA A O 1
ATOM 2211 N N . LEU A 1 283 ? -31.156 1.563 15.282 1.00 96.50 283 LEU A N 1
ATOM 2212 C CA . LEU A 1 283 ? -30.505 1.729 16.583 1.00 96.50 283 LEU A CA 1
ATOM 2213 C C . LEU A 1 283 ? -30.437 3.212 16.995 1.00 96.50 283 LEU A C 1
ATOM 2215 O O . LEU A 1 283 ? -29.678 3.552 17.896 1.00 96.50 283 LEU A O 1
ATOM 2219 N N . GLU A 1 284 ? -31.198 4.096 16.339 1.00 97.75 284 GLU A N 1
ATOM 2220 C CA . GLU A 1 284 ? -31.179 5.553 16.561 1.00 97.75 284 GLU A CA 1
ATOM 2221 C C . GLU A 1 284 ? -29.823 6.221 16.253 1.00 97.75 284 GLU A C 1
ATOM 2223 O O . GLU A 1 284 ? -29.533 7.307 16.749 1.00 97.75 284 GLU A O 1
ATOM 2228 N N . ILE A 1 285 ? -29.011 5.595 15.393 1.00 98.38 285 ILE A N 1
ATOM 2229 C CA . ILE A 1 285 ? -27.688 6.080 14.987 1.00 98.38 285 ILE A CA 1
ATOM 2230 C C . ILE A 1 285 ? -27.758 6.624 13.558 1.00 98.38 285 ILE A C 1
ATOM 2232 O O . ILE A 1 285 ? -28.189 5.937 12.628 1.00 98.38 285 ILE A O 1
ATOM 2236 N N . GLN A 1 286 ? -27.308 7.860 13.354 1.00 98.06 286 GLN A N 1
ATOM 2237 C CA . GLN A 1 286 ? -27.275 8.488 12.037 1.00 98.06 286 GLN A CA 1
ATOM 2238 C C . GLN A 1 286 ? -25.951 8.202 11.317 1.00 98.06 286 GLN A C 1
ATOM 2240 O O . GLN A 1 286 ? -24.893 8.621 11.774 1.00 98.06 286 GLN A O 1
ATOM 2245 N N . CYS A 1 287 ? -25.999 7.574 10.140 1.00 98.19 287 CYS A N 1
ATOM 2246 C CA . CYS A 1 287 ? -24.832 7.468 9.257 1.00 98.19 287 CYS A CA 1
ATOM 2247 C C . CYS A 1 287 ? -24.723 8.689 8.340 1.00 98.19 287 CYS A C 1
ATOM 2249 O O . CYS A 1 287 ? -25.695 9.093 7.699 1.00 98.19 287 CYS A O 1
ATOM 2251 N N . THR A 1 288 ? -23.524 9.251 8.231 1.00 96.81 288 THR A N 1
ATOM 2252 C CA . THR A 1 288 ? -23.207 10.355 7.322 1.00 96.81 288 THR A CA 1
ATOM 2253 C C . THR A 1 288 ? -21.863 10.132 6.643 1.00 96.81 288 THR A C 1
ATOM 2255 O O . THR A 1 288 ? -21.054 9.316 7.074 1.00 96.81 288 THR A O 1
ATOM 2258 N N . THR A 1 289 ? -21.631 10.864 5.561 1.00 96.69 289 THR A N 1
ATOM 2259 C CA . THR A 1 289 ? -20.336 10.937 4.879 1.00 96.69 289 THR A CA 1
ATOM 2260 C C . THR A 1 289 ? -19.784 12.335 5.067 1.00 96.69 289 THR A C 1
ATOM 2262 O O . THR A 1 289 ? -20.510 13.306 4.828 1.00 96.69 289 THR A O 1
ATOM 2265 N N . GLY A 1 290 ? -18.528 12.467 5.465 1.00 92.88 290 GLY A N 1
ATOM 2266 C CA . GLY A 1 290 ? -17.973 13.773 5.794 1.00 92.88 290 GLY A CA 1
ATOM 2267 C C . GLY A 1 290 ? -16.468 13.746 5.986 1.00 92.88 290 GLY A C 1
ATOM 2268 O O . GLY A 1 290 ? -15.806 12.766 5.665 1.00 92.88 290 GLY A O 1
ATOM 2269 N N . ARG A 1 291 ? -15.936 14.860 6.493 1.00 90.75 291 ARG A N 1
ATOM 2270 C CA . ARG A 1 291 ? -14.536 14.937 6.918 1.00 90.75 291 ARG A CA 1
ATOM 2271 C C . ARG A 1 291 ? -14.361 14.165 8.219 1.00 90.75 291 ARG A C 1
ATOM 2273 O O . ARG A 1 291 ? -15.240 14.233 9.076 1.00 90.75 291 ARG A O 1
ATOM 2280 N N . THR A 1 292 ? -13.216 13.517 8.361 1.00 93.56 292 THR A N 1
ATOM 2281 C CA . THR A 1 292 ? -12.871 12.701 9.523 1.00 93.56 292 THR A CA 1
ATOM 2282 C C . THR A 1 292 ? -11.498 13.112 10.068 1.00 93.56 292 THR A C 1
ATOM 2284 O O . THR A 1 292 ? -10.562 12.332 9.948 1.00 93.56 292 THR A O 1
ATOM 2287 N N . PRO A 1 293 ? -11.328 14.354 10.569 1.00 87.50 293 PRO A N 1
ATOM 2288 C CA . PRO A 1 293 ? -10.003 14.872 10.910 1.00 87.50 293 PRO A CA 1
ATOM 2289 C C . PRO A 1 293 ? -9.316 14.080 12.028 1.00 87.50 293 PRO A C 1
ATOM 2291 O O . PRO A 1 293 ? -8.148 13.756 11.882 1.00 87.50 293 PRO A O 1
ATOM 2294 N N . GLU A 1 294 ? -10.034 13.695 13.085 1.00 87.00 294 GLU A N 1
ATOM 2295 C CA . GLU A 1 294 ? -9.462 12.914 14.189 1.00 87.00 294 GLU A CA 1
ATOM 2296 C C . GLU A 1 294 ? -9.014 11.521 13.721 1.00 87.00 294 GLU A C 1
ATOM 2298 O O . GLU A 1 294 ? -7.964 11.026 14.120 1.00 87.00 294 GLU A O 1
ATOM 2303 N N . LEU A 1 295 ? -9.782 10.897 12.826 1.00 87.00 295 LEU A N 1
ATOM 2304 C CA . LEU A 1 295 ? -9.393 9.656 12.169 1.00 87.00 295 LEU A CA 1
ATOM 2305 C C . LEU A 1 295 ? -8.193 9.859 11.238 1.00 87.00 295 LEU A C 1
ATOM 2307 O O . LEU A 1 295 ? -7.276 9.050 11.262 1.00 87.00 295 LEU A O 1
ATOM 2311 N N . ASP A 1 296 ? -8.194 10.912 10.418 1.00 85.12 296 ASP A N 1
ATOM 2312 C CA . ASP A 1 296 ? -7.101 11.213 9.490 1.00 85.12 296 ASP A CA 1
ATOM 2313 C C . ASP A 1 296 ? -5.783 11.450 10.257 1.00 85.12 296 ASP A C 1
ATOM 2315 O O . ASP A 1 296 ? -4.740 10.971 9.817 1.00 85.12 296 ASP A O 1
ATOM 2319 N N . ASP A 1 297 ? -5.831 12.094 11.429 1.00 78.38 297 ASP A N 1
ATOM 2320 C CA . ASP A 1 297 ? -4.673 12.298 12.309 1.00 78.38 297 ASP A CA 1
ATOM 2321 C C . ASP A 1 297 ? -4.147 10.969 12.886 1.00 78.38 297 ASP A C 1
ATOM 2323 O O . ASP A 1 297 ? -2.942 10.707 12.846 1.00 78.38 297 ASP A O 1
ATOM 2327 N N . VAL A 1 298 ? -5.039 10.087 13.366 1.00 78.62 298 VAL A N 1
ATOM 2328 C CA . VAL A 1 298 ? -4.663 8.734 13.830 1.00 78.62 298 VAL A CA 1
ATOM 2329 C C . VAL A 1 298 ? -4.016 7.934 12.701 1.00 78.62 298 VAL A C 1
ATOM 2331 O O . VAL A 1 298 ? -3.019 7.251 12.921 1.00 78.62 298 VAL A O 1
ATOM 2334 N N . LEU A 1 299 ? -4.561 8.021 11.487 1.00 80.25 299 LEU A N 1
ATOM 2335 C CA . LEU A 1 299 ? -4.031 7.309 10.327 1.00 80.25 299 LEU A CA 1
ATOM 2336 C C . LEU A 1 299 ? -2.683 7.849 9.872 1.00 80.25 299 LEU A C 1
ATOM 2338 O O . LEU A 1 299 ? -1.814 7.053 9.541 1.00 80.25 299 LEU A O 1
ATOM 2342 N N . ALA A 1 300 ? -2.487 9.167 9.892 1.00 75.44 300 ALA A N 1
ATOM 2343 C CA . ALA A 1 300 ? -1.192 9.768 9.593 1.00 75.44 300 ALA A CA 1
ATOM 2344 C C . ALA A 1 300 ? -0.125 9.332 10.610 1.00 75.44 300 ALA A C 1
ATOM 2346 O O . ALA A 1 300 ? 1.004 9.029 10.233 1.00 75.44 300 ALA A O 1
ATOM 2347 N N . SER A 1 301 ? -0.490 9.256 11.893 1.00 69.44 301 SER A N 1
ATOM 2348 C CA . SER A 1 301 ? 0.396 8.737 12.937 1.00 69.44 301 SER A CA 1
ATOM 2349 C C . SER A 1 301 ? 0.715 7.255 12.719 1.00 69.44 301 SER A C 1
ATOM 2351 O O . SER A 1 301 ? 1.883 6.873 12.744 1.00 69.44 301 SER A O 1
ATOM 2353 N N . LEU A 1 302 ? -0.298 6.431 12.436 1.00 74.06 302 LEU A N 1
ATOM 2354 C CA . LEU A 1 302 ? -0.119 5.012 12.133 1.00 74.06 302 LEU A CA 1
ATOM 2355 C C . LEU A 1 302 ? 0.806 4.805 10.925 1.00 74.06 302 LEU A C 1
ATOM 2357 O O . LEU A 1 302 ? 1.744 4.021 11.015 1.00 74.06 302 LEU A O 1
ATOM 2361 N N . ASP A 1 303 ? 0.577 5.525 9.827 1.00 70.69 303 ASP A N 1
ATOM 2362 C CA . ASP A 1 303 ? 1.397 5.460 8.613 1.00 70.69 303 ASP A CA 1
ATOM 2363 C C . ASP A 1 303 ? 2.853 5.863 8.885 1.00 70.69 303 ASP A C 1
ATOM 2365 O O . ASP A 1 303 ? 3.774 5.174 8.452 1.00 70.69 303 ASP A O 1
ATOM 2369 N N . TYR A 1 304 ? 3.074 6.908 9.691 1.00 67.50 304 TYR A N 1
ATOM 2370 C CA . TYR A 1 304 ? 4.412 7.319 10.119 1.00 67.50 304 TYR A CA 1
ATOM 2371 C C . TYR A 1 304 ? 5.142 6.213 10.898 1.00 67.50 304 TYR A C 1
ATOM 2373 O O . TYR A 1 304 ? 6.308 5.931 10.613 1.00 67.50 304 TYR A O 1
ATOM 2381 N N . TYR A 1 305 ? 4.465 5.554 11.847 1.00 62.09 305 TYR A N 1
ATOM 2382 C CA . TYR A 1 305 ? 5.052 4.440 12.601 1.00 62.09 305 TYR A CA 1
ATOM 2383 C C . TYR A 1 305 ? 5.316 3.216 11.724 1.00 62.09 305 TYR A C 1
ATOM 2385 O O . TYR A 1 305 ? 6.394 2.630 11.812 1.00 62.09 305 TYR A O 1
ATOM 2393 N N . LEU A 1 306 ? 4.361 2.839 10.871 1.00 65.69 306 LEU A N 1
ATOM 2394 C CA . LEU A 1 306 ? 4.489 1.688 9.972 1.00 65.69 306 LEU A CA 1
ATOM 2395 C C . LEU A 1 306 ? 5.575 1.899 8.910 1.00 65.69 306 LEU A C 1
ATOM 2397 O O . LEU A 1 306 ? 6.242 0.945 8.521 1.00 65.69 306 LEU A O 1
ATOM 2401 N N . SER A 1 307 ? 5.800 3.145 8.498 1.00 63.28 307 SER A N 1
ATOM 2402 C CA . SER A 1 307 ? 6.854 3.516 7.550 1.00 63.28 307 SER A CA 1
ATOM 2403 C C . SER A 1 307 ? 8.221 3.723 8.215 1.00 63.28 307 SER A C 1
ATOM 2405 O O . SER A 1 307 ? 9.178 4.097 7.539 1.00 63.28 307 SER A O 1
ATOM 2407 N N . GLY A 1 308 ? 8.338 3.556 9.540 1.00 59.41 308 GLY A N 1
ATOM 2408 C CA . GLY A 1 308 ? 9.583 3.812 10.276 1.00 59.41 308 GLY A CA 1
ATOM 2409 C C . GLY A 1 308 ? 10.063 5.268 10.190 1.00 59.41 308 GLY A C 1
ATOM 2410 O O . GLY A 1 308 ? 11.259 5.532 10.283 1.00 59.41 308 GLY A O 1
ATOM 2411 N N . GLY A 1 309 ? 9.150 6.217 9.960 1.00 55.59 309 GLY A N 1
ATOM 2412 C CA . GLY A 1 309 ? 9.467 7.631 9.746 1.00 55.59 309 GLY A CA 1
ATOM 2413 C C . GLY A 1 309 ? 10.086 7.968 8.382 1.00 55.59 309 GLY A C 1
ATOM 2414 O O . GLY A 1 309 ? 10.488 9.115 8.171 1.00 55.59 309 GLY A O 1
ATOM 2415 N N . HIS A 1 310 ? 10.159 7.014 7.448 1.00 60.66 310 HIS A N 1
ATOM 2416 C CA . HIS A 1 310 ? 10.589 7.284 6.077 1.00 60.66 310 HIS A CA 1
ATOM 2417 C C . HIS A 1 310 ? 9.489 7.990 5.274 1.00 60.66 310 HIS A C 1
ATOM 2419 O O . HIS A 1 310 ? 8.302 7.707 5.426 1.00 60.66 310 HIS A O 1
ATOM 2425 N N . VAL A 1 311 ? 9.889 8.916 4.397 1.00 61.97 311 VAL A N 1
ATOM 2426 C CA . VAL A 1 311 ? 8.961 9.565 3.463 1.00 61.97 311 VAL A CA 1
ATOM 2427 C C . VAL A 1 311 ? 8.552 8.533 2.406 1.00 61.97 311 VAL A C 1
ATOM 2429 O O . VAL A 1 311 ? 9.440 7.980 1.753 1.00 61.97 311 VAL A O 1
ATOM 2432 N N . PRO A 1 312 ? 7.248 8.264 2.215 1.00 69.38 312 PRO A N 1
ATOM 2433 C CA . PRO A 1 312 ? 6.801 7.289 1.233 1.00 69.38 312 PRO A CA 1
ATOM 2434 C C . PRO A 1 312 ? 7.221 7.709 -0.177 1.00 69.38 312 PRO A C 1
ATOM 2436 O O . PRO A 1 312 ? 7.119 8.880 -0.555 1.00 69.38 312 PRO A O 1
ATOM 2439 N N . ILE A 1 313 ? 7.683 6.737 -0.965 1.00 76.31 313 ILE A N 1
ATOM 2440 C CA . ILE A 1 313 ? 7.990 6.951 -2.379 1.00 76.31 313 ILE A CA 1
ATOM 2441 C C . ILE A 1 313 ? 6.670 7.278 -3.099 1.00 76.31 313 ILE A C 1
ATOM 2443 O O . ILE A 1 313 ? 5.722 6.494 -2.996 1.00 76.31 313 ILE A O 1
ATOM 2447 N N . PRO A 1 314 ? 6.576 8.408 -3.822 1.00 85.31 314 PRO A N 1
ATOM 2448 C CA . PRO A 1 314 ? 5.349 8.763 -4.523 1.00 85.31 314 PRO A CA 1
ATOM 2449 C C . PRO A 1 314 ? 5.056 7.782 -5.665 1.00 85.31 314 PRO A C 1
ATOM 2451 O O . PRO A 1 314 ? 5.963 7.168 -6.233 1.00 85.31 314 PRO A O 1
ATOM 2454 N N . GLY A 1 315 ? 3.786 7.665 -6.038 1.00 91.12 315 GLY A N 1
ATOM 2455 C CA . GLY A 1 315 ? 3.372 6.950 -7.241 1.00 91.12 315 GLY A CA 1
ATOM 2456 C C . GLY A 1 315 ? 3.635 7.744 -8.518 1.00 91.12 315 GLY A C 1
ATOM 2457 O O . GLY A 1 315 ? 3.794 8.967 -8.518 1.00 91.12 315 GLY A O 1
ATOM 2458 N N . LEU A 1 316 ? 3.598 7.062 -9.658 1.00 94.56 316 LEU A N 1
ATOM 2459 C CA . LEU A 1 316 ? 3.668 7.671 -10.987 1.00 94.56 316 LEU A CA 1
ATOM 2460 C C . LEU A 1 316 ? 2.503 8.636 -11.243 1.00 94.56 316 LEU A C 1
ATOM 2462 O O . LEU A 1 316 ? 2.689 9.674 -11.880 1.00 94.56 316 LEU A O 1
ATOM 2466 N N . LEU A 1 317 ? 1.308 8.312 -10.738 1.00 95.69 317 LEU A N 1
ATOM 2467 C CA . LEU A 1 317 ? 0.100 9.128 -10.914 1.00 95.69 317 LEU A CA 1
ATOM 2468 C C . LEU A 1 317 ? -0.010 10.307 -9.937 1.00 95.69 317 LEU A C 1
ATOM 2470 O O . LEU A 1 317 ? -0.857 11.177 -10.151 1.00 95.69 317 LEU A O 1
ATOM 2474 N N . ASP A 1 318 ? 0.865 10.397 -8.931 1.00 91.12 318 ASP A N 1
ATOM 2475 C CA . ASP A 1 318 ? 0.942 11.582 -8.064 1.00 91.12 318 ASP A CA 1
ATOM 2476 C C . ASP A 1 318 ? 1.454 12.806 -8.836 1.00 91.12 318 ASP A C 1
ATOM 2478 O O . ASP A 1 318 ? 1.183 13.955 -8.476 1.00 91.12 318 ASP A O 1
ATOM 2482 N N . ASN A 1 319 ? 2.142 12.582 -9.962 1.00 91.50 319 ASN A N 1
ATOM 2483 C CA . ASN A 1 319 ? 2.426 13.626 -10.930 1.00 91.50 319 ASN A CA 1
ATOM 2484 C C . ASN A 1 319 ? 1.178 13.895 -11.796 1.00 91.50 319 ASN A C 1
ATOM 2486 O O . ASN A 1 319 ? 0.874 13.107 -12.692 1.00 91.50 319 ASN A O 1
ATOM 2490 N N . PRO A 1 320 ? 0.502 15.055 -11.662 1.00 91.00 320 PRO A N 1
ATOM 2491 C CA . PRO A 1 320 ? -0.774 15.320 -12.336 1.00 91.00 320 PRO A CA 1
ATOM 2492 C C . PRO A 1 320 ? -0.668 15.426 -13.867 1.00 91.00 320 PRO A C 1
ATOM 2494 O O . PRO A 1 320 ? -1.684 15.558 -14.553 1.00 91.00 320 PRO A O 1
ATOM 2497 N N . ARG A 1 321 ? 0.553 15.438 -14.423 1.00 96.12 321 ARG A N 1
ATOM 2498 C CA . ARG A 1 321 ? 0.788 15.408 -15.873 1.00 96.12 321 ARG A CA 1
ATOM 2499 C C . ARG A 1 321 ? 0.900 13.989 -16.433 1.00 96.12 321 ARG A C 1
ATOM 2501 O O . ARG A 1 321 ? 0.776 13.836 -17.647 1.00 96.12 321 ARG A O 1
ATOM 2508 N N . VAL A 1 322 ? 1.139 12.988 -15.588 1.00 96.56 322 VAL A N 1
ATOM 2509 C CA . VAL A 1 322 ? 1.189 11.576 -15.974 1.00 96.56 322 VAL A CA 1
ATOM 2510 C C . VAL A 1 322 ? -0.235 11.028 -15.990 1.00 96.56 322 VAL A C 1
ATOM 2512 O O . VAL A 1 322 ? -1.044 11.325 -15.114 1.00 96.56 322 VAL A O 1
ATOM 2515 N N . LYS A 1 323 ? -0.573 10.267 -17.033 1.00 96.12 323 LYS A N 1
ATOM 2516 C CA . LYS A 1 323 ? -1.922 9.723 -17.231 1.00 96.12 323 LYS A CA 1
ATOM 2517 C C . LYS A 1 323 ? -1.939 8.206 -17.053 1.00 96.12 323 LYS A C 1
ATOM 2519 O O . LYS A 1 323 ? -0.964 7.567 -17.451 1.00 96.12 323 LYS A O 1
ATOM 2524 N N . PRO A 1 324 ? -3.049 7.613 -16.574 1.00 97.00 324 PRO A N 1
ATOM 2525 C CA . PRO A 1 324 ? -3.156 6.164 -16.410 1.00 97.00 324 PRO A CA 1
ATOM 2526 C C . PRO A 1 324 ? -2.871 5.364 -17.684 1.00 97.00 324 PRO A C 1
ATOM 2528 O O . PRO A 1 324 ? -2.246 4.310 -17.619 1.00 97.00 324 PRO A O 1
ATOM 2531 N N . GLU A 1 325 ? -3.276 5.867 -18.854 1.00 96.06 325 GLU A N 1
ATOM 2532 C CA . GLU A 1 325 ? -3.018 5.194 -20.132 1.00 96.06 325 GLU A CA 1
ATOM 2533 C C . GLU A 1 325 ? -1.526 5.173 -20.472 1.00 96.06 325 GLU A C 1
ATOM 2535 O O . GLU A 1 325 ? -1.028 4.198 -21.026 1.00 96.06 325 GLU A O 1
ATOM 2540 N N . GLN A 1 326 ? -0.804 6.236 -20.114 1.00 96.38 326 GLN A N 1
ATOM 2541 C CA . GLN A 1 326 ? 0.630 6.335 -20.352 1.00 96.38 326 GLN A CA 1
ATOM 2542 C C . GLN A 1 326 ? 1.411 5.362 -19.463 1.00 96.38 326 GLN A C 1
ATOM 2544 O O . GLN A 1 326 ? 2.333 4.705 -19.940 1.00 96.38 326 GLN A O 1
ATOM 2549 N N . VAL A 1 327 ? 1.019 5.240 -18.192 1.00 97.75 327 VAL A N 1
ATOM 2550 C CA . VAL A 1 327 ? 1.609 4.248 -17.284 1.00 97.75 327 VAL A CA 1
ATOM 2551 C C . VAL A 1 327 ? 1.294 2.834 -17.768 1.00 97.75 327 VAL A C 1
ATOM 2553 O O . VAL A 1 327 ? 2.198 2.013 -17.860 1.00 97.75 327 VAL A O 1
ATOM 2556 N N . GLY A 1 328 ? 0.058 2.566 -18.195 1.00 97.31 328 GLY A N 1
ATOM 2557 C CA . GLY A 1 328 ? -0.306 1.267 -18.764 1.00 97.31 328 GLY A CA 1
ATOM 2558 C C . GLY A 1 328 ? 0.515 0.885 -20.000 1.00 97.31 328 GLY A C 1
ATOM 2559 O O . GLY A 1 328 ? 0.907 -0.271 -20.144 1.00 97.31 328 GLY A O 1
ATOM 2560 N N . GLU A 1 329 ? 0.832 1.841 -20.879 1.00 97.06 329 GLU A N 1
ATOM 2561 C CA . GLU A 1 329 ? 1.718 1.586 -22.021 1.00 97.06 329 GLU A CA 1
ATOM 2562 C C . GLU A 1 329 ? 3.163 1.291 -21.618 1.00 97.06 329 GLU A C 1
ATOM 2564 O O . GLU A 1 329 ? 3.789 0.432 -22.247 1.00 97.06 329 GLU A O 1
ATOM 2569 N N . PHE A 1 330 ? 3.671 1.970 -20.586 1.00 98.12 330 PHE A N 1
ATOM 2570 C CA . PHE A 1 330 ? 4.979 1.691 -20.000 1.00 98.12 330 PHE A CA 1
ATOM 2571 C C . PHE A 1 330 ? 5.026 0.282 -19.398 1.00 98.12 330 PHE A C 1
ATOM 2573 O O . PHE A 1 330 ? 5.916 -0.488 -19.746 1.00 98.12 330 PHE A O 1
ATOM 2580 N N . PHE A 1 331 ? 4.037 -0.089 -18.579 1.00 98.00 331 PHE A N 1
ATOM 2581 C CA . PHE A 1 331 ? 3.929 -1.425 -17.982 1.00 98.00 331 PHE A CA 1
ATOM 2582 C C . PHE A 1 331 ? 3.891 -2.522 -19.053 1.00 98.00 331 PHE A C 1
ATOM 2584 O O . PHE A 1 331 ? 4.642 -3.490 -18.974 1.00 98.00 331 PHE A O 1
ATOM 2591 N N . ALA A 1 332 ? 3.113 -2.329 -20.122 1.00 97.62 332 ALA A N 1
ATOM 2592 C CA . ALA A 1 332 ? 3.075 -3.271 -21.240 1.00 97.62 332 ALA A CA 1
ATOM 2593 C C . ALA A 1 332 ? 4.429 -3.386 -21.971 1.00 97.62 332 ALA A C 1
ATOM 2595 O O . ALA A 1 332 ? 4.857 -4.489 -22.308 1.00 97.62 332 ALA A O 1
ATOM 2596 N N . ALA A 1 333 ? 5.119 -2.263 -22.213 1.00 98.19 333 ALA A N 1
ATOM 2597 C CA . ALA A 1 333 ? 6.456 -2.262 -22.818 1.00 98.19 333 ALA A CA 1
ATOM 2598 C C . ALA A 1 333 ? 7.500 -2.950 -21.924 1.00 98.19 333 ALA A C 1
ATOM 2600 O O . ALA A 1 333 ? 8.338 -3.700 -22.419 1.00 98.19 333 ALA A O 1
ATOM 2601 N N . ALA A 1 334 ? 7.432 -2.726 -20.613 1.00 98.12 334 ALA A N 1
ATOM 2602 C CA . ALA A 1 334 ? 8.311 -3.363 -19.647 1.00 98.12 334 ALA A CA 1
ATOM 2603 C C . ALA A 1 334 ? 8.033 -4.867 -19.532 1.00 98.12 334 ALA A C 1
ATOM 2605 O O . ALA A 1 334 ? 8.968 -5.661 -19.501 1.00 98.12 334 ALA A O 1
ATOM 2606 N N . ALA A 1 335 ? 6.764 -5.280 -19.567 1.00 97.56 335 ALA A N 1
ATOM 2607 C CA . ALA A 1 335 ? 6.394 -6.688 -19.559 1.00 97.56 335 ALA A CA 1
ATOM 2608 C C . ALA A 1 335 ? 6.852 -7.427 -20.831 1.00 97.56 335 ALA A C 1
ATOM 2610 O O . ALA A 1 335 ? 7.193 -8.608 -20.779 1.00 97.56 335 ALA A O 1
ATOM 2611 N N . GLU A 1 336 ? 6.823 -6.765 -21.990 1.00 96.75 336 GLU A N 1
ATOM 2612 C CA . GLU A 1 336 ? 7.401 -7.279 -23.240 1.00 96.75 336 GLU A CA 1
ATOM 2613 C C . GLU A 1 336 ? 8.923 -7.439 -23.114 1.00 96.75 336 GLU A C 1
ATOM 2615 O O . GLU A 1 336 ? 9.432 -8.541 -23.301 1.00 96.75 336 GLU A O 1
ATOM 2620 N N . PHE A 1 337 ? 9.624 -6.379 -22.700 1.00 96.75 337 PHE A N 1
ATOM 2621 C CA . PHE A 1 337 ? 11.073 -6.395 -22.478 1.00 96.75 337 PHE A CA 1
ATOM 2622 C C . PHE A 1 337 ? 11.498 -7.510 -21.516 1.00 96.75 337 PHE A C 1
ATOM 2624 O O . PHE A 1 337 ? 12.439 -8.245 -21.804 1.00 96.75 337 PHE A O 1
ATOM 2631 N N . TYR A 1 338 ? 10.772 -7.685 -20.407 1.00 96.06 338 TYR A N 1
ATOM 2632 C CA . TYR A 1 338 ? 11.098 -8.705 -19.417 1.00 96.06 338 TYR A CA 1
ATOM 2633 C C . TYR A 1 338 ? 10.970 -10.127 -19.978 1.00 96.06 338 TYR A C 1
ATOM 2635 O O . TYR A 1 338 ? 11.835 -10.970 -19.760 1.00 96.06 338 TYR A O 1
ATOM 2643 N N . ARG A 1 339 ? 9.901 -10.403 -20.737 1.00 95.06 339 ARG A N 1
ATOM 2644 C CA . ARG A 1 339 ? 9.665 -11.728 -21.340 1.00 95.06 339 ARG A CA 1
ATOM 2645 C C . ARG A 1 339 ? 10.695 -12.090 -22.401 1.00 95.06 339 ARG A C 1
ATOM 2647 O O . ARG A 1 339 ? 11.044 -13.261 -22.523 1.00 95.06 339 ARG A O 1
ATOM 2654 N N . GLU A 1 340 ? 11.154 -11.102 -23.160 1.00 93.81 340 GLU A N 1
ATOM 2655 C CA . GLU A 1 340 ? 12.189 -11.288 -24.178 1.00 93.81 340 GLU A CA 1
ATOM 2656 C C . GLU A 1 340 ? 13.595 -11.406 -23.567 1.00 93.81 340 GLU A C 1
ATOM 2658 O O . GLU A 1 340 ? 14.503 -11.910 -24.225 1.00 93.81 340 GLU A O 1
ATOM 2663 N N . ALA A 1 341 ? 13.757 -11.002 -22.301 1.00 91.88 341 ALA A N 1
ATOM 2664 C CA . ALA A 1 341 ? 14.950 -11.202 -21.482 1.00 91.88 341 ALA A CA 1
ATOM 2665 C C . ALA A 1 341 ? 16.272 -10.835 -22.196 1.00 91.88 341 ALA A C 1
ATOM 2667 O O . ALA A 1 341 ? 17.179 -11.669 -22.286 1.00 91.88 341 ALA A O 1
ATOM 2668 N N . PRO A 1 342 ? 16.426 -9.593 -22.702 1.00 89.19 342 PRO A N 1
ATOM 2669 C CA . PRO A 1 342 ? 17.600 -9.191 -23.485 1.00 89.19 342 PRO A CA 1
ATOM 2670 C C . PRO A 1 342 ? 18.929 -9.332 -22.723 1.00 89.19 342 PRO A C 1
ATOM 2672 O O . PRO A 1 342 ? 19.971 -9.552 -23.340 1.00 89.19 342 PRO A O 1
ATOM 2675 N N . TRP A 1 343 ? 18.897 -9.298 -21.388 1.00 88.44 343 TRP A N 1
ATOM 2676 C CA . TRP A 1 343 ? 20.045 -9.544 -20.503 1.00 88.44 343 TRP A CA 1
ATOM 2677 C C . TRP A 1 343 ? 20.632 -10.962 -20.600 1.00 88.44 343 TRP A C 1
ATOM 2679 O O . TRP A 1 343 ? 21.742 -11.204 -20.127 1.00 88.44 343 TRP A O 1
ATOM 2689 N N . GLN A 1 344 ? 19.921 -11.921 -21.206 1.00 84.69 344 GLN A N 1
ATOM 2690 C CA . GLN A 1 344 ? 20.499 -13.234 -21.521 1.00 84.69 344 GLN A CA 1
ATOM 2691 C C . GLN A 1 344 ? 21.608 -13.136 -22.572 1.00 84.69 344 GLN A C 1
ATOM 2693 O O . GLN A 1 344 ? 22.453 -14.027 -22.654 1.00 84.69 344 GLN A O 1
ATOM 2698 N N . TRP A 1 345 ? 21.597 -12.064 -23.363 1.00 80.56 345 TRP A N 1
ATOM 2699 C CA . TRP A 1 345 ? 22.458 -11.907 -24.526 1.00 80.56 345 TRP A CA 1
ATOM 2700 C C . TRP A 1 345 ? 23.399 -10.714 -24.418 1.00 80.56 345 TRP A C 1
ATOM 2702 O O . TRP A 1 345 ? 24.511 -10.782 -24.931 1.00 80.56 345 TRP A O 1
ATOM 2712 N N . MET A 1 346 ? 22.947 -9.642 -23.769 1.00 83.31 346 MET A N 1
ATOM 2713 C CA . MET A 1 346 ? 23.726 -8.430 -23.548 1.00 83.31 346 MET A CA 1
ATOM 2714 C C . MET A 1 346 ? 24.439 -8.479 -22.199 1.00 83.31 346 MET A C 1
ATOM 2716 O O . MET A 1 346 ? 23.847 -8.868 -21.191 1.00 83.31 346 MET A O 1
ATOM 2720 N N . LEU A 1 347 ? 25.702 -8.064 -22.191 1.00 81.50 347 LEU A N 1
ATOM 2721 C CA . LEU A 1 347 ? 26.470 -7.796 -20.983 1.00 81.50 347 LEU A CA 1
ATOM 2722 C C . LEU A 1 347 ? 26.211 -6.362 -20.507 1.00 81.50 347 LEU A C 1
ATOM 2724 O O . LEU A 1 347 ? 25.862 -5.489 -21.299 1.00 81.50 347 LEU A O 1
ATOM 2728 N N . ASP A 1 348 ? 26.489 -6.083 -19.236 1.00 73.06 348 ASP A N 1
ATOM 2729 C CA . ASP A 1 348 ? 26.358 -4.730 -18.670 1.00 73.06 348 ASP A CA 1
ATOM 2730 C C . ASP A 1 348 ? 27.277 -3.699 -19.387 1.00 73.06 348 ASP A C 1
ATOM 2732 O O . ASP A 1 348 ? 27.054 -2.485 -19.328 1.00 73.06 348 ASP A O 1
ATOM 2736 N N . GLU A 1 349 ? 28.304 -4.187 -20.100 1.00 77.88 349 GLU A N 1
ATOM 2737 C CA . GLU A 1 349 ? 29.236 -3.418 -20.941 1.00 77.88 349 GLU A CA 1
ATOM 2738 C C . GLU A 1 349 ? 28.688 -3.088 -22.346 1.00 77.88 349 GLU A C 1
ATOM 2740 O O . GLU A 1 349 ? 29.214 -2.207 -23.031 1.00 77.88 349 GLU A O 1
ATOM 2745 N N . ASP A 1 350 ? 27.613 -3.755 -22.781 1.00 85.56 350 ASP A N 1
ATOM 2746 C CA . ASP A 1 350 ? 27.009 -3.584 -24.103 1.00 85.56 350 ASP A CA 1
ATOM 2747 C C . ASP A 1 350 ? 26.111 -2.343 -24.159 1.00 85.56 350 ASP A C 1
ATOM 2749 O O . ASP A 1 350 ? 24.880 -2.406 -24.168 1.00 85.56 350 ASP A O 1
ATOM 2753 N N . LEU A 1 351 ? 26.746 -1.175 -24.214 1.00 89.62 351 LEU A N 1
ATOM 2754 C CA . LEU A 1 351 ? 26.050 0.102 -24.163 1.00 89.62 351 LEU A CA 1
ATOM 2755 C C . LEU A 1 351 ? 25.403 0.474 -25.508 1.00 89.62 351 LEU A C 1
ATOM 2757 O O . LEU A 1 351 ? 26.065 0.554 -26.550 1.00 89.62 351 LEU A O 1
ATOM 2761 N N . LEU A 1 352 ? 24.104 0.775 -25.473 1.00 93.06 352 LEU A N 1
ATOM 2762 C CA . LEU A 1 352 ? 23.312 1.250 -26.608 1.00 93.06 352 LEU A CA 1
ATOM 2763 C C . LEU A 1 352 ? 23.129 2.765 -26.536 1.00 93.06 352 LEU A C 1
ATOM 2765 O O . LEU A 1 352 ? 22.744 3.292 -25.499 1.00 93.06 352 LEU A O 1
ATOM 2769 N N . ALA A 1 353 ? 23.310 3.479 -27.645 1.00 94.62 353 ALA A N 1
ATOM 2770 C CA . ALA A 1 353 ? 22.837 4.858 -27.750 1.00 94.62 353 ALA A CA 1
ATOM 2771 C C . ALA A 1 353 ? 21.426 4.860 -28.346 1.00 94.62 353 ALA A C 1
ATOM 2773 O O . ALA A 1 353 ? 21.206 4.315 -29.428 1.00 94.62 353 ALA A O 1
ATOM 2774 N N . VAL A 1 354 ? 20.476 5.491 -27.659 1.00 95.69 354 VAL A N 1
ATOM 2775 C CA . VAL A 1 354 ? 19.062 5.576 -28.040 1.00 95.69 354 VAL A CA 1
ATOM 2776 C C . VAL A 1 354 ? 18.663 7.040 -28.175 1.00 95.69 354 VAL A C 1
ATOM 2778 O O . VAL A 1 354 ? 18.875 7.840 -27.265 1.00 95.69 354 VAL A O 1
ATOM 2781 N N . ARG A 1 355 ? 18.056 7.402 -29.308 1.00 95.75 355 ARG A N 1
ATOM 2782 C CA . ARG A 1 355 ? 17.558 8.756 -29.567 1.00 95.75 355 ARG A CA 1
ATOM 2783 C C . ARG A 1 355 ? 16.077 8.742 -29.903 1.00 95.75 355 ARG A C 1
ATOM 2785 O O . ARG A 1 355 ? 15.652 8.191 -30.925 1.00 95.75 355 ARG A O 1
ATOM 2792 N N . TYR A 1 356 ? 15.307 9.412 -29.052 1.00 94.50 356 TYR A N 1
ATOM 2793 C CA . TYR A 1 356 ? 13.881 9.643 -29.229 1.00 94.50 356 TYR A CA 1
ATOM 2794 C C . TYR A 1 356 ? 13.487 11.043 -28.726 1.00 94.50 356 TYR A C 1
ATOM 2796 O O . TYR A 1 356 ? 13.886 11.405 -27.619 1.00 94.50 356 TYR A O 1
ATOM 2804 N N . PRO A 1 357 ? 12.676 11.811 -29.482 1.00 90.75 357 PRO A N 1
ATOM 2805 C CA . PRO A 1 357 ? 12.207 11.539 -30.848 1.00 90.75 357 PRO A CA 1
ATOM 2806 C C . PRO A 1 357 ? 13.357 11.417 -31.860 1.00 90.75 357 PRO A C 1
ATOM 2808 O O . PRO A 1 357 ? 14.382 12.076 -31.714 1.00 90.75 357 PRO A O 1
ATOM 2811 N N . ALA A 1 358 ? 13.225 10.567 -32.886 1.00 83.94 358 ALA A N 1
ATOM 2812 C CA . ALA A 1 358 ? 14.272 10.439 -33.907 1.00 83.94 358 ALA A CA 1
ATOM 2813 C C . ALA A 1 358 ? 14.600 11.803 -34.546 1.00 83.94 358 ALA A C 1
ATOM 2815 O O . ALA A 1 358 ? 13.696 12.602 -34.794 1.00 83.94 358 ALA A O 1
ATOM 2816 N N . ARG A 1 359 ? 15.880 12.043 -34.859 1.00 82.94 359 ARG A N 1
ATOM 2817 C CA . ARG A 1 359 ? 16.459 13.303 -35.383 1.00 82.94 359 ARG A CA 1
ATOM 2818 C C . ARG A 1 359 ? 16.433 14.522 -34.462 1.00 82.94 359 ARG A C 1
ATOM 2820 O O . ARG A 1 359 ? 17.401 15.275 -34.500 1.00 82.94 359 ARG A O 1
ATOM 2827 N N . ASP A 1 360 ? 15.371 14.704 -33.686 1.00 85.56 360 ASP A N 1
ATOM 2828 C CA . ASP A 1 360 ? 15.129 15.926 -32.907 1.00 85.56 360 ASP A CA 1
ATOM 2829 C C . ASP A 1 360 ? 15.436 15.766 -31.408 1.00 85.56 360 ASP A C 1
ATOM 2831 O O . ASP A 1 360 ? 15.616 16.762 -30.712 1.00 85.56 360 ASP A O 1
ATOM 2835 N N . GLY A 1 361 ? 15.480 14.529 -30.906 1.00 86.31 361 GLY A N 1
ATOM 2836 C CA . GLY A 1 361 ? 15.829 14.213 -29.523 1.00 86.31 361 GLY A CA 1
ATOM 2837 C C . GLY A 1 361 ? 17.336 14.170 -29.275 1.00 86.31 361 GLY A C 1
ATOM 2838 O O . GLY A 1 361 ? 18.148 14.153 -30.203 1.00 86.31 361 GLY A O 1
ATOM 2839 N N . GLU A 1 362 ? 17.705 14.100 -28.004 1.00 89.88 362 GLU A N 1
ATOM 2840 C CA . GLU A 1 362 ? 19.085 13.879 -27.577 1.00 89.88 362 GLU A CA 1
ATOM 2841 C C . GLU A 1 362 ? 19.394 12.379 -27.517 1.00 89.88 362 GLU A C 1
ATOM 2843 O O . GLU A 1 362 ? 18.496 11.542 -27.370 1.00 89.88 362 GLU A O 1
ATOM 2848 N N . TRP A 1 363 ? 20.671 12.037 -27.682 1.00 92.06 363 TRP A N 1
ATOM 2849 C CA . TRP A 1 363 ? 21.135 10.683 -27.404 1.00 92.06 363 TRP A CA 1
ATOM 2850 C C . TRP A 1 363 ? 21.145 10.471 -25.896 1.00 92.06 363 TRP A C 1
ATOM 2852 O O . TRP A 1 363 ? 21.629 11.320 -25.158 1.00 92.06 363 TRP A O 1
ATOM 2862 N N . ARG A 1 364 ? 20.632 9.326 -25.464 1.00 92.50 364 ARG A N 1
ATOM 2863 C CA . ARG A 1 364 ? 20.850 8.788 -24.124 1.00 92.50 364 ARG A CA 1
ATOM 2864 C C . ARG A 1 364 ? 21.435 7.399 -24.255 1.00 92.50 364 ARG A C 1
ATOM 2866 O O . ARG A 1 364 ? 21.204 6.719 -25.257 1.00 92.50 364 ARG A O 1
ATOM 2873 N N . PHE A 1 365 ? 22.183 6.985 -23.254 1.00 91.75 365 PHE A N 1
ATOM 2874 C CA . PHE A 1 365 ? 22.927 5.740 -23.279 1.00 91.75 365 PHE A CA 1
ATOM 2875 C C . PHE A 1 365 ? 22.270 4.748 -22.341 1.00 91.75 365 PHE A C 1
ATOM 2877 O O . PHE A 1 365 ? 21.932 5.101 -21.219 1.00 91.75 365 PHE A O 1
ATOM 2884 N N . ALA A 1 366 ? 22.033 3.534 -22.814 1.00 93.31 366 ALA A N 1
ATOM 2885 C CA . ALA A 1 366 ? 21.276 2.532 -22.093 1.00 93.31 366 ALA A CA 1
ATOM 2886 C C . ALA A 1 366 ? 22.089 1.244 -21.970 1.00 93.31 366 ALA A C 1
ATOM 2888 O O . ALA A 1 366 ? 22.569 0.723 -22.980 1.00 93.31 366 ALA A O 1
ATOM 2889 N N . SER A 1 367 ? 22.229 0.748 -20.742 1.00 91.31 367 SER A N 1
ATOM 2890 C CA . SER A 1 367 ? 22.814 -0.558 -20.434 1.00 91.31 367 SER A CA 1
ATOM 2891 C C . SER A 1 367 ? 21.711 -1.492 -19.944 1.00 91.31 367 SER A C 1
ATOM 2893 O O . SER A 1 367 ? 20.897 -1.121 -19.092 1.00 91.31 367 SER A O 1
ATOM 2895 N N . VAL A 1 368 ? 21.642 -2.685 -20.532 1.00 90.94 368 VAL A N 1
ATOM 2896 C CA . VAL A 1 368 ? 20.694 -3.729 -20.133 1.00 90.94 368 VAL A CA 1
ATOM 2897 C C . VAL A 1 368 ? 21.278 -4.466 -18.932 1.00 90.94 368 VAL A C 1
ATOM 2899 O O . VAL A 1 368 ? 22.341 -5.064 -19.043 1.00 90.94 368 VAL A O 1
ATOM 2902 N N . MET A 1 369 ? 20.570 -4.435 -17.803 1.00 88.56 369 MET A N 1
ATOM 2903 C CA . MET A 1 369 ? 21.002 -5.047 -16.546 1.00 88.56 369 MET A CA 1
ATOM 2904 C C . MET A 1 369 ? 20.399 -6.442 -16.381 1.00 88.56 369 MET A C 1
ATOM 2906 O O . MET A 1 369 ? 19.242 -6.676 -16.747 1.00 88.56 369 MET A O 1
ATOM 2910 N N . GLY A 1 370 ? 21.165 -7.351 -15.776 1.00 82.62 370 GLY A N 1
ATOM 2911 C CA . GLY A 1 370 ? 20.662 -8.657 -15.336 1.00 82.62 370 GLY A CA 1
ATOM 2912 C C . GLY A 1 370 ? 21.464 -9.859 -15.802 1.00 82.62 370 GLY A C 1
ATOM 2913 O O . GLY A 1 370 ? 21.111 -10.985 -15.452 1.00 82.62 370 GLY A O 1
ATOM 2914 N N . ASN A 1 371 ? 22.565 -9.662 -16.534 1.00 79.44 371 ASN A N 1
ATOM 2915 C CA . ASN A 1 371 ? 23.384 -10.777 -17.009 1.00 79.44 371 ASN A CA 1
ATOM 2916 C C . ASN A 1 371 ? 23.952 -11.623 -15.850 1.00 79.44 371 ASN A C 1
ATOM 2918 O O . ASN A 1 371 ? 23.989 -12.851 -15.924 1.00 79.44 371 ASN A O 1
ATOM 2922 N N . ALA A 1 372 ? 24.310 -10.975 -14.736 1.00 73.75 372 ALA A N 1
ATOM 2923 C CA . ALA A 1 372 ? 24.771 -11.631 -13.511 1.00 73.75 372 ALA A CA 1
ATOM 2924 C C . ALA A 1 372 ? 23.642 -12.229 -12.641 1.00 73.75 372 ALA A C 1
ATOM 2926 O O . ALA A 1 372 ? 23.931 -12.877 -11.634 1.00 73.75 372 ALA A O 1
ATOM 2927 N N . GLY A 1 373 ? 22.370 -12.018 -13.003 1.00 73.94 373 GLY A N 1
ATOM 2928 C CA . GLY A 1 373 ? 21.200 -12.535 -12.286 1.00 73.94 373 GLY A CA 1
ATOM 2929 C C . GLY A 1 373 ? 20.943 -11.913 -10.909 1.00 73.94 373 GLY A C 1
ATOM 2930 O O . GLY A 1 373 ? 20.260 -12.536 -10.100 1.00 73.94 373 GLY A O 1
ATOM 2931 N N . LEU A 1 374 ? 21.520 -10.740 -10.625 1.00 71.12 374 LEU A N 1
ATOM 2932 C CA . LEU A 1 374 ? 21.335 -10.024 -9.355 1.00 71.12 374 LEU A CA 1
ATOM 2933 C C . LEU A 1 374 ? 20.209 -8.989 -9.420 1.00 71.12 374 LEU A C 1
ATOM 2935 O O . LEU A 1 374 ? 19.401 -8.925 -8.505 1.00 71.12 374 LEU A O 1
ATOM 2939 N N . GLU A 1 375 ? 20.153 -8.203 -10.492 1.00 80.62 375 GLU A N 1
ATOM 2940 C CA . GLU A 1 375 ? 19.163 -7.143 -10.685 1.00 80.62 375 GLU A CA 1
ATOM 2941 C C . GLU A 1 375 ? 18.837 -7.047 -12.175 1.00 80.62 375 GLU A C 1
ATOM 2943 O O . GLU A 1 375 ? 19.742 -6.923 -13.001 1.00 80.62 375 GLU A O 1
ATOM 2948 N N . PHE A 1 376 ? 17.558 -7.144 -12.533 1.00 89.00 376 PHE A N 1
ATOM 2949 C CA . PHE A 1 376 ? 17.106 -7.074 -13.922 1.00 89.00 376 PHE A CA 1
ATOM 2950 C C . PHE A 1 376 ? 16.588 -5.678 -14.229 1.00 89.00 376 PHE A C 1
ATOM 2952 O O . PHE A 1 376 ? 15.850 -5.096 -13.433 1.00 89.00 376 PHE A O 1
ATOM 2959 N N . GLY A 1 377 ? 16.917 -5.144 -15.406 1.00 92.88 377 GLY A N 1
ATOM 2960 C CA . GLY A 1 377 ? 16.431 -3.817 -15.756 1.00 92.88 377 GLY A CA 1
ATOM 2961 C C . GLY A 1 377 ? 17.153 -3.118 -16.894 1.00 92.88 377 GLY A C 1
ATOM 2962 O O . GLY A 1 377 ? 17.776 -3.729 -17.760 1.00 92.88 377 GLY A O 1
ATOM 2963 N N . LEU A 1 378 ? 17.036 -1.796 -16.875 1.00 94.62 378 LEU A N 1
ATOM 2964 C CA . LEU A 1 378 ? 17.680 -0.875 -17.793 1.00 94.62 378 LEU A CA 1
ATOM 2965 C C . LEU A 1 378 ? 18.277 0.290 -17.001 1.00 94.62 378 LEU A C 1
ATOM 2967 O O . LEU A 1 378 ? 17.527 1.023 -16.360 1.00 94.62 378 LEU A O 1
ATOM 2971 N N . ALA A 1 379 ? 19.591 0.485 -17.074 1.00 91.25 379 ALA A N 1
ATOM 2972 C CA . ALA A 1 379 ? 20.251 1.698 -16.597 1.00 91.25 379 ALA A CA 1
ATOM 2973 C C . ALA A 1 379 ? 20.370 2.706 -17.744 1.00 91.25 379 ALA A C 1
ATOM 2975 O O . ALA A 1 379 ? 20.635 2.323 -18.887 1.00 91.25 379 ALA A O 1
ATOM 2976 N N . VAL A 1 380 ? 20.164 3.989 -17.452 1.00 92.38 380 VAL A N 1
ATOM 2977 C CA . VAL A 1 380 ? 20.145 5.072 -18.438 1.00 92.38 380 VAL A CA 1
ATOM 2978 C C . VAL A 1 380 ? 21.049 6.215 -17.997 1.00 92.38 380 VAL A C 1
ATOM 2980 O O . VAL A 1 380 ? 20.943 6.722 -16.883 1.00 92.38 380 VAL A O 1
ATOM 2983 N N . PHE A 1 381 ? 21.887 6.671 -18.919 1.00 88.06 381 PHE A N 1
ATOM 2984 C CA . PHE A 1 381 ? 22.861 7.737 -18.722 1.00 88.06 381 PHE A CA 1
ATOM 2985 C C . PHE A 1 381 ? 22.619 8.858 -19.736 1.00 88.06 381 PHE A C 1
ATOM 2987 O O . PHE A 1 381 ? 22.268 8.600 -20.895 1.00 88.06 381 PHE A O 1
ATOM 2994 N N . GLU A 1 382 ? 22.776 10.111 -19.308 1.00 84.50 382 GLU A N 1
ATOM 2995 C CA . GLU A 1 382 ? 22.692 11.261 -20.222 1.00 84.50 382 GLU A CA 1
ATOM 2996 C C . GLU A 1 382 ? 23.959 11.392 -21.065 1.00 84.50 382 GLU A C 1
ATOM 2998 O O . GLU A 1 382 ? 23.885 11.736 -22.244 1.00 84.50 382 GLU A O 1
ATOM 3003 N N . ASP A 1 383 ? 25.110 11.051 -20.488 1.00 82.00 383 ASP A N 1
ATOM 3004 C CA . ASP A 1 383 ? 26.392 11.033 -21.173 1.00 82.00 383 ASP A CA 1
ATOM 3005 C C . ASP A 1 383 ? 27.200 9.754 -20.875 1.00 82.00 383 ASP A C 1
ATOM 3007 O O . ASP A 1 383 ? 26.832 8.929 -20.040 1.00 82.00 383 ASP A O 1
ATOM 3011 N N . LEU A 1 384 ? 28.294 9.546 -21.618 1.00 77.25 384 LEU A N 1
ATOM 3012 C CA . LEU A 1 384 ? 29.195 8.409 -21.384 1.00 77.25 384 LEU A CA 1
ATOM 3013 C C . LEU A 1 384 ? 30.110 8.606 -20.168 1.00 77.25 384 LEU A C 1
ATOM 3015 O O . LEU A 1 384 ? 30.706 7.640 -19.703 1.00 77.25 384 LEU A O 1
ATOM 3019 N N . TYR A 1 385 ? 30.246 9.836 -19.667 1.00 76.38 385 TYR A N 1
ATOM 3020 C CA . TYR A 1 385 ? 31.076 10.118 -18.500 1.00 76.38 385 TYR A CA 1
ATOM 3021 C C . TYR A 1 385 ? 30.443 9.529 -17.235 1.00 76.38 385 TYR A C 1
ATOM 3023 O O 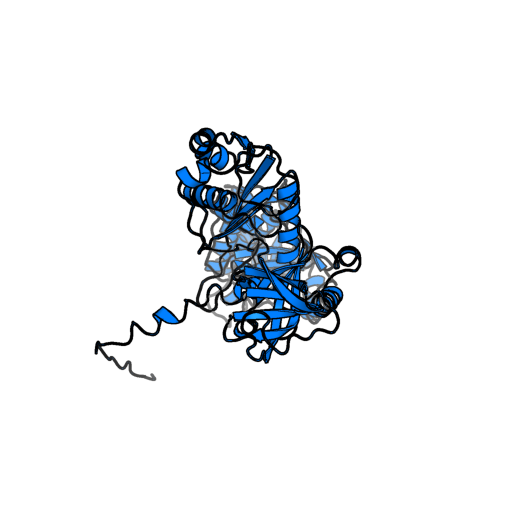. TYR A 1 385 ? 31.139 8.910 -16.434 1.00 76.38 385 TYR A O 1
ATOM 3031 N N . ASP A 1 386 ? 29.124 9.641 -17.118 1.00 74.44 386 ASP A N 1
ATOM 3032 C CA . ASP A 1 386 ? 28.296 9.002 -16.099 1.00 74.44 386 ASP A CA 1
ATOM 3033 C C . ASP A 1 386 ? 28.463 7.471 -16.094 1.00 74.44 386 ASP A C 1
ATOM 3035 O O . ASP A 1 386 ? 28.649 6.855 -15.042 1.00 74.44 386 ASP A O 1
ATOM 3039 N N . TYR A 1 387 ? 28.479 6.851 -17.279 1.00 73.44 387 TYR A N 1
ATOM 3040 C CA . TYR A 1 387 ? 28.744 5.417 -17.423 1.00 73.44 387 TYR A CA 1
ATOM 3041 C C . TYR A 1 387 ? 30.166 5.038 -16.968 1.00 73.44 387 TYR A C 1
ATOM 3043 O O . TYR A 1 387 ? 30.336 4.137 -16.144 1.00 73.44 387 TYR A O 1
ATOM 3051 N N . ASP A 1 388 ? 31.191 5.751 -17.451 1.00 75.06 388 ASP A N 1
ATOM 3052 C CA . ASP A 1 388 ? 32.588 5.510 -17.062 1.00 75.06 388 ASP A CA 1
ATOM 3053 C C . ASP A 1 388 ? 32.795 5.688 -15.547 1.00 75.06 388 ASP A C 1
ATOM 3055 O O . ASP A 1 388 ? 33.593 4.974 -14.927 1.00 75.06 388 ASP A O 1
ATOM 3059 N N . MET A 1 389 ? 32.074 6.626 -14.927 1.00 71.75 389 MET A N 1
ATOM 3060 C CA . MET A 1 389 ? 32.130 6.871 -13.488 1.00 71.75 389 MET A CA 1
ATOM 3061 C C . MET A 1 389 ? 31.624 5.665 -12.695 1.00 71.75 389 MET A C 1
ATOM 3063 O O . MET A 1 389 ? 32.325 5.215 -11.786 1.00 71.75 389 MET A O 1
ATOM 3067 N N . LEU A 1 390 ? 30.468 5.107 -13.068 1.00 69.69 390 LEU A N 1
ATOM 3068 C CA . LEU A 1 390 ? 29.912 3.898 -12.451 1.00 69.69 390 LEU A CA 1
ATOM 3069 C C . LEU A 1 390 ? 30.780 2.660 -12.686 1.00 69.69 390 LEU A C 1
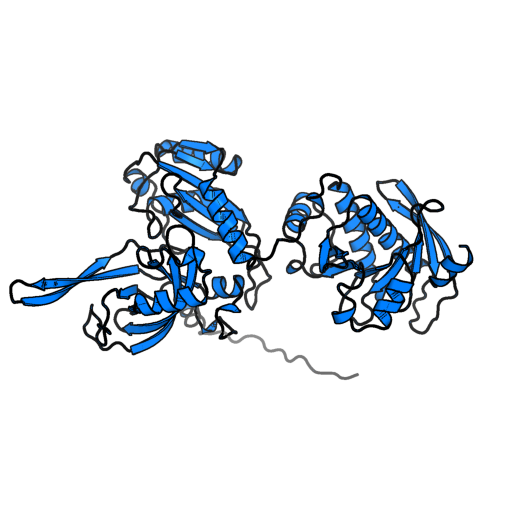ATOM 3071 O O . LEU A 1 390 ? 30.938 1.845 -11.783 1.00 69.69 3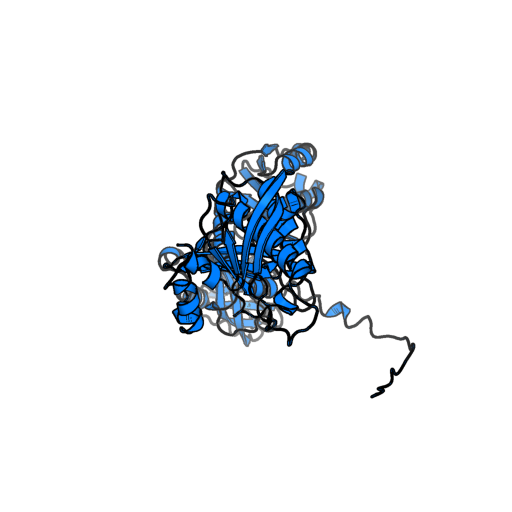90 LEU A O 1
ATOM 3075 N N . ALA A 1 391 ? 31.408 2.537 -13.856 1.00 70.25 391 ALA A N 1
ATOM 3076 C CA . ALA A 1 391 ? 32.299 1.415 -14.147 1.00 70.25 391 ALA A CA 1
ATOM 3077 C C . ALA A 1 391 ? 33.611 1.452 -13.333 1.00 70.25 391 ALA A C 1
ATOM 3079 O O . ALA A 1 391 ? 34.239 0.418 -13.100 1.00 70.25 391 ALA A O 1
ATOM 3080 N N . THR A 1 392 ? 34.061 2.640 -12.914 1.00 74.25 392 THR A N 1
ATOM 3081 C CA . THR A 1 392 ? 35.375 2.837 -12.270 1.00 74.25 392 THR A CA 1
ATOM 3082 C C . THR A 1 392 ? 35.310 3.152 -10.777 1.00 74.25 392 THR A C 1
ATOM 3084 O O . THR A 1 392 ? 36.343 3.114 -10.098 1.00 74.25 392 THR A O 1
ATOM 3087 N N . THR A 1 393 ? 34.116 3.421 -10.252 1.00 71.69 393 THR A N 1
ATOM 3088 C CA . THR A 1 393 ? 33.873 3.805 -8.858 1.00 71.69 393 THR A CA 1
ATOM 3089 C C . THR A 1 393 ? 33.030 2.728 -8.173 1.00 71.69 393 THR A C 1
ATOM 3091 O O . THR A 1 393 ? 32.060 2.268 -8.766 1.00 71.69 393 THR A O 1
ATOM 3094 N N . PRO A 1 394 ? 33.359 2.303 -6.935 1.00 69.75 394 PRO A N 1
ATOM 3095 C CA . PRO A 1 394 ? 32.499 1.392 -6.180 1.00 69.75 394 PRO A CA 1
ATOM 3096 C C . PRO A 1 394 ? 31.063 1.935 -6.099 1.00 69.75 394 PRO A C 1
ATOM 3098 O O . PRO A 1 394 ? 30.921 3.140 -5.863 1.00 69.75 394 PRO A O 1
ATOM 3101 N N . PRO A 1 395 ? 30.020 1.097 -6.257 1.00 64.31 395 PRO A N 1
ATOM 3102 C CA . PRO A 1 395 ? 28.633 1.558 -6.317 1.00 64.31 395 PRO A CA 1
ATOM 3103 C C . PRO A 1 395 ? 28.260 2.481 -5.154 1.00 64.31 395 PRO A C 1
ATOM 3105 O O . PRO A 1 395 ? 27.727 3.563 -5.374 1.00 64.31 395 PRO A O 1
ATOM 3108 N N . GLU A 1 396 ? 28.659 2.134 -3.928 1.00 65.44 396 GLU A N 1
ATOM 3109 C CA . GLU A 1 396 ? 28.355 2.893 -2.707 1.00 65.44 396 GLU A CA 1
ATOM 3110 C C . GLU A 1 396 ? 28.960 4.304 -2.687 1.00 65.44 396 GLU A C 1
ATOM 3112 O O . GLU A 1 396 ? 28.527 5.147 -1.911 1.00 65.44 396 GLU A O 1
ATOM 3117 N N . ALA A 1 397 ? 29.987 4.556 -3.502 1.00 66.44 397 ALA A N 1
ATOM 3118 C CA . ALA A 1 397 ? 30.606 5.868 -3.651 1.00 66.44 397 ALA A CA 1
ATOM 3119 C C . ALA A 1 397 ? 30.122 6.615 -4.903 1.00 66.44 397 ALA A C 1
ATOM 3121 O O . ALA A 1 397 ? 30.290 7.827 -4.966 1.00 66.44 397 ALA A O 1
ATOM 3122 N N . ALA A 1 398 ? 29.562 5.915 -5.894 1.00 62.62 398 ALA A N 1
ATOM 3123 C CA . ALA A 1 398 ? 29.001 6.520 -7.101 1.00 62.62 398 ALA A CA 1
ATOM 3124 C C . ALA A 1 398 ? 27.572 7.042 -6.869 1.00 62.62 398 ALA A C 1
ATOM 3126 O O . ALA A 1 398 ? 27.196 8.087 -7.408 1.00 62.62 398 ALA A O 1
ATOM 3127 N N . PHE A 1 399 ? 26.790 6.346 -6.035 1.00 62.59 399 PHE A N 1
ATOM 3128 C CA . PHE A 1 399 ? 25.484 6.827 -5.588 1.00 62.59 399 PHE A CA 1
ATOM 3129 C C . PHE A 1 399 ? 25.646 8.169 -4.846 1.00 62.59 399 PHE A C 1
ATOM 3131 O O . PHE A 1 399 ? 26.518 8.320 -3.994 1.00 62.59 399 PHE A O 1
ATOM 3138 N N . GLY A 1 400 ? 24.878 9.185 -5.258 1.00 64.88 400 GLY A N 1
ATOM 3139 C CA . GLY A 1 400 ? 24.992 10.562 -4.751 1.00 64.88 400 GLY A CA 1
ATOM 3140 C C . GLY A 1 400 ? 26.073 11.432 -5.419 1.00 64.88 400 GLY A C 1
ATOM 3141 O O . GLY A 1 400 ? 26.198 12.611 -5.105 1.00 64.88 400 GLY A O 1
ATOM 3142 N N . MET A 1 401 ? 26.858 10.909 -6.367 1.00 67.81 401 MET A N 1
ATOM 3143 C CA . MET A 1 401 ? 27.809 11.723 -7.149 1.00 67.81 401 MET A CA 1
ATOM 3144 C C . MET A 1 401 ? 27.304 12.092 -8.546 1.00 67.81 401 MET A C 1
ATOM 3146 O O . MET A 1 401 ? 27.880 12.968 -9.189 1.00 67.81 401 MET A O 1
ATOM 3150 N N . MET A 1 402 ? 26.237 11.440 -9.003 1.00 72.06 402 MET A N 1
ATOM 3151 C CA . MET A 1 402 ? 25.629 11.635 -10.316 1.00 72.06 402 MET A CA 1
ATOM 3152 C C . MET A 1 402 ? 24.121 11.386 -10.255 1.00 72.06 402 MET A C 1
ATOM 3154 O O . MET A 1 402 ? 23.611 10.806 -9.294 1.00 72.06 402 MET A O 1
ATOM 3158 N N . THR A 1 403 ? 23.408 11.796 -11.303 1.00 77.81 403 THR A N 1
ATOM 3159 C CA . THR A 1 403 ? 22.003 11.416 -11.468 1.00 77.81 403 THR A CA 1
ATOM 3160 C C . THR A 1 403 ? 21.923 10.031 -12.103 1.00 77.81 403 THR A C 1
ATOM 3162 O O . THR A 1 403 ? 22.275 9.855 -13.266 1.00 77.81 403 THR A O 1
ATOM 3165 N N . TYR A 1 404 ? 21.429 9.052 -11.354 1.00 78.50 404 TYR A N 1
ATOM 3166 C CA . TYR A 1 404 ? 21.236 7.681 -11.815 1.00 78.50 404 TYR A CA 1
ATOM 3167 C C . TYR A 1 404 ? 19.779 7.458 -12.227 1.00 78.50 404 TYR A C 1
ATOM 3169 O O . TYR A 1 404 ? 18.864 7.702 -11.442 1.00 78.50 404 TYR A O 1
ATOM 3177 N N . ARG A 1 405 ? 19.550 7.005 -13.462 1.00 90.38 405 ARG A N 1
ATOM 3178 C CA . ARG A 1 405 ? 18.214 6.714 -13.998 1.00 90.38 405 ARG A CA 1
ATOM 3179 C C . ARG A 1 405 ? 18.104 5.243 -14.332 1.00 90.38 405 ARG A C 1
ATOM 3181 O O . ARG A 1 405 ? 18.959 4.716 -15.042 1.00 90.38 405 ARG A O 1
ATOM 3188 N N . SER A 1 406 ? 17.045 4.593 -13.877 1.00 92.44 406 SER A N 1
ATOM 3189 C CA . SER A 1 406 ? 16.842 3.179 -14.161 1.00 92.44 406 SER A CA 1
ATOM 3190 C C . SER A 1 406 ? 15.375 2.784 -14.251 1.00 92.44 406 SER A C 1
ATOM 3192 O O . SER A 1 406 ? 14.474 3.468 -13.764 1.00 92.44 406 SER A O 1
ATOM 3194 N N . VAL A 1 407 ? 15.151 1.641 -14.892 1.00 95.50 407 VAL A N 1
ATOM 3195 C CA . VAL A 1 407 ? 13.952 0.820 -14.732 1.00 95.50 407 VAL A CA 1
ATOM 3196 C C . VAL A 1 407 ? 14.414 -0.517 -14.189 1.00 95.50 407 VAL A C 1
ATOM 3198 O O . VAL A 1 407 ? 15.131 -1.225 -14.891 1.00 95.50 407 VAL A O 1
ATOM 3201 N N . THR A 1 408 ? 14.021 -0.860 -12.972 1.00 93.12 408 THR A N 1
ATOM 3202 C CA . THR A 1 408 ? 14.314 -2.167 -12.372 1.00 93.12 408 THR A CA 1
ATOM 3203 C C . THR A 1 408 ? 13.068 -3.042 -12.386 1.00 93.12 408 THR A C 1
ATOM 3205 O O . THR A 1 408 ? 11.948 -2.543 -12.537 1.00 93.12 408 THR A O 1
ATOM 3208 N N . PHE A 1 409 ? 13.264 -4.351 -12.287 1.00 92.88 409 PHE A N 1
ATOM 3209 C CA . PHE A 1 409 ? 12.195 -5.322 -12.100 1.00 92.88 409 PHE A CA 1
ATOM 3210 C C . PHE A 1 409 ? 12.391 -6.019 -10.769 1.00 92.88 409 PHE A C 1
ATOM 3212 O O . PHE A 1 409 ? 13.466 -6.565 -10.522 1.00 92.88 409 PHE A O 1
ATOM 3219 N N . ASP A 1 410 ? 11.352 -5.999 -9.947 1.00 89.31 410 ASP A N 1
ATOM 3220 C CA . ASP A 1 410 ? 11.408 -6.566 -8.607 1.00 89.31 410 ASP A CA 1
ATOM 3221 C C . ASP A 1 410 ? 10.043 -7.146 -8.207 1.00 89.31 410 ASP A C 1
ATOM 3223 O O . ASP A 1 410 ? 9.077 -7.110 -8.984 1.00 89.31 410 ASP A O 1
ATOM 3227 N N . ASP A 1 411 ? 9.963 -7.706 -7.006 1.00 86.81 411 ASP A N 1
ATOM 3228 C CA . ASP A 1 411 ? 8.730 -8.238 -6.455 1.00 86.81 411 ASP A CA 1
ATOM 3229 C C . ASP A 1 411 ? 7.761 -7.139 -5.987 1.00 86.81 411 ASP A C 1
ATOM 3231 O O . ASP A 1 411 ? 8.054 -5.939 -5.953 1.00 86.81 411 ASP A O 1
ATOM 3235 N N . VAL A 1 412 ? 6.542 -7.565 -5.658 1.00 84.88 412 VAL A N 1
ATOM 3236 C CA . VAL A 1 412 ? 5.442 -6.677 -5.273 1.00 84.88 412 VAL A CA 1
ATOM 3237 C C . VAL A 1 412 ? 5.787 -5.761 -4.088 1.00 84.88 412 VAL A C 1
ATOM 3239 O O . VAL A 1 412 ? 5.230 -4.669 -3.987 1.00 84.88 412 VAL A O 1
ATOM 3242 N N . THR A 1 413 ? 6.707 -6.168 -3.207 1.00 80.56 413 THR A N 1
ATOM 3243 C CA . THR A 1 413 ? 7.081 -5.420 -2.003 1.00 80.56 413 THR A CA 1
ATOM 3244 C C . THR A 1 413 ? 7.926 -4.186 -2.293 1.00 80.56 413 THR A C 1
ATOM 3246 O O . THR A 1 413 ? 7.875 -3.225 -1.525 1.00 80.56 413 THR A O 1
ATOM 3249 N N . ALA A 1 414 ? 8.625 -4.165 -3.429 1.00 82.75 414 ALA A N 1
ATOM 3250 C CA . ALA A 1 414 ? 9.439 -3.035 -3.858 1.00 82.75 414 ALA A CA 1
ATOM 3251 C C . ALA A 1 414 ? 8.632 -1.943 -4.586 1.00 82.75 414 ALA A C 1
ATOM 3253 O O . ALA A 1 414 ? 9.092 -0.803 -4.710 1.00 82.75 414 ALA A O 1
ATOM 3254 N N . LEU A 1 415 ? 7.427 -2.254 -5.085 1.00 88.62 415 LEU A N 1
ATOM 3255 C CA . LEU A 1 415 ? 6.604 -1.276 -5.796 1.00 88.62 415 LEU A CA 1
ATOM 3256 C C . LEU A 1 415 ? 5.933 -0.305 -4.802 1.00 88.62 415 LEU A C 1
ATOM 3258 O O . LEU A 1 415 ? 5.302 -0.752 -3.842 1.00 88.62 415 LEU A O 1
ATOM 3262 N N . PRO A 1 416 ? 5.978 1.022 -5.038 1.00 89.56 416 PRO A N 1
ATOM 3263 C CA . PRO A 1 416 ? 5.265 1.980 -4.198 1.00 89.56 416 PRO A CA 1
ATOM 3264 C C . PRO A 1 416 ? 3.763 1.669 -4.114 1.00 89.56 416 PRO A C 1
ATOM 3266 O O . PRO A 1 416 ? 3.113 1.445 -5.138 1.00 89.56 416 PRO A O 1
ATOM 3269 N N . PHE A 1 417 ? 3.181 1.722 -2.910 1.00 89.25 417 PHE A N 1
ATOM 3270 C CA . PHE A 1 417 ? 1.755 1.427 -2.700 1.00 89.25 417 PHE A CA 1
ATOM 3271 C C . PHE A 1 417 ? 0.797 2.209 -3.615 1.00 89.25 417 PHE A C 1
ATOM 3273 O O . PHE A 1 417 ? -0.130 1.584 -4.131 1.00 89.25 417 PHE A O 1
ATOM 3280 N N . PRO A 1 418 ? 1.008 3.512 -3.907 1.00 90.94 418 PRO A N 1
ATOM 3281 C CA . PRO A 1 418 ? 0.140 4.224 -4.845 1.00 90.94 418 PRO A CA 1
ATOM 3282 C C . PRO A 1 418 ? 0.165 3.641 -6.269 1.00 90.94 418 PRO A C 1
ATOM 3284 O O . PRO A 1 418 ? -0.848 3.677 -6.968 1.00 90.94 418 PRO A O 1
ATOM 3287 N N . ASP A 1 419 ? 1.299 3.080 -6.703 1.00 93.75 419 ASP A N 1
ATOM 3288 C CA . ASP A 1 419 ? 1.415 2.416 -8.004 1.00 93.75 419 ASP A CA 1
ATOM 3289 C C . ASP A 1 419 ? 0.775 1.025 -7.996 1.00 93.75 419 ASP A C 1
ATOM 3291 O O . ASP A 1 419 ? 0.170 0.643 -8.996 1.00 93.75 419 ASP A O 1
ATOM 3295 N N . LEU A 1 420 ? 0.836 0.299 -6.874 1.00 91.50 420 LEU A N 1
ATOM 3296 C CA . LEU A 1 420 ? 0.091 -0.952 -6.686 1.00 91.50 420 LEU A CA 1
ATOM 3297 C C . LEU A 1 420 ? -1.422 -0.714 -6.744 1.00 91.50 420 LEU A C 1
ATOM 3299 O O . LEU A 1 420 ? -2.121 -1.386 -7.501 1.00 91.50 420 LEU A O 1
ATOM 3303 N N . ASP A 1 421 ? -1.919 0.282 -6.009 1.00 91.56 421 ASP A N 1
ATOM 3304 C CA . ASP A 1 421 ? -3.339 0.645 -5.999 1.00 91.56 421 ASP A CA 1
ATOM 3305 C C . ASP A 1 421 ? -3.808 1.051 -7.409 1.00 91.56 421 ASP A C 1
ATOM 3307 O O . ASP A 1 421 ? -4.885 0.656 -7.869 1.00 91.56 421 ASP A O 1
ATOM 3311 N N . ALA A 1 422 ? -2.981 1.809 -8.137 1.00 94.25 422 ALA A N 1
ATOM 3312 C CA . ALA A 1 422 ? -3.259 2.180 -9.518 1.00 94.25 422 ALA A CA 1
ATOM 3313 C C . ALA A 1 422 ? -3.230 0.966 -10.463 1.00 94.25 422 ALA A C 1
ATOM 3315 O O . ALA A 1 422 ? -4.111 0.832 -11.317 1.00 94.25 422 ALA A O 1
ATOM 3316 N N . LEU A 1 423 ? -2.271 0.055 -10.301 1.00 94.12 423 LEU A N 1
ATOM 3317 C CA . LEU A 1 423 ? -2.191 -1.181 -11.074 1.00 94.12 423 LEU A CA 1
ATOM 3318 C C . LEU A 1 423 ? -3.450 -2.033 -10.893 1.00 94.12 423 LEU A C 1
ATOM 3320 O O . LEU A 1 423 ? -4.019 -2.478 -11.892 1.00 94.12 423 LEU A O 1
ATOM 3324 N N . GLU A 1 424 ? -3.933 -2.202 -9.659 1.00 90.25 424 GLU A N 1
ATOM 3325 C CA . GLU A 1 424 ? -5.190 -2.904 -9.369 1.00 90.25 424 GLU A CA 1
ATOM 3326 C C . GLU A 1 424 ? -6.402 -2.192 -9.988 1.00 90.25 424 GLU A C 1
ATOM 3328 O O . GLU A 1 424 ? -7.292 -2.831 -10.556 1.00 90.25 424 GLU A O 1
ATOM 3333 N N . GLN A 1 425 ? -6.439 -0.859 -9.909 1.00 93.94 425 GLN A N 1
ATOM 3334 C CA . GLN A 1 425 ? -7.541 -0.054 -10.429 1.00 93.94 425 GLN A CA 1
ATOM 3335 C C . GLN A 1 425 ? -7.636 -0.088 -11.963 1.00 93.94 425 GLN A C 1
ATOM 3337 O O . GLN A 1 425 ? -8.743 -0.149 -12.510 1.00 93.94 425 GLN A O 1
ATOM 3342 N N . TYR A 1 426 ? -6.504 0.015 -12.661 1.00 96.38 426 TYR A N 1
ATOM 3343 C CA . TYR A 1 426 ? -6.453 0.162 -14.119 1.00 96.38 426 TYR A CA 1
ATOM 3344 C C . TYR A 1 426 ? -6.136 -1.144 -14.858 1.00 96.38 426 TYR A C 1
ATOM 3346 O O . TYR A 1 426 ? -6.335 -1.205 -16.072 1.00 96.38 426 TYR A O 1
ATOM 3354 N N . GLY A 1 427 ? -5.700 -2.189 -14.149 1.00 95.12 427 GLY A N 1
ATOM 3355 C CA . GLY A 1 427 ? -5.418 -3.510 -14.710 1.00 95.12 427 GLY A CA 1
ATOM 3356 C C . GLY A 1 427 ? -4.210 -3.520 -15.645 1.00 95.12 427 GLY A C 1
ATOM 3357 O O . GLY A 1 427 ? -4.289 -4.088 -16.736 1.00 95.12 427 GLY A O 1
ATOM 3358 N N . TRP A 1 428 ? -3.124 -2.843 -15.261 1.00 96.50 428 TRP A N 1
ATOM 3359 C CA . TRP A 1 428 ? -1.892 -2.819 -16.054 1.00 96.50 428 TRP A CA 1
ATOM 3360 C C . TRP A 1 428 ? -1.231 -4.203 -16.121 1.00 96.50 428 TRP A C 1
ATOM 3362 O O . TRP A 1 428 ? -1.341 -5.011 -15.202 1.00 96.50 428 TRP A O 1
ATOM 3372 N N . GLU A 1 429 ? -0.561 -4.486 -17.239 1.00 94.69 429 GLU A N 1
ATOM 3373 C CA . GLU A 1 429 ? 0.089 -5.775 -17.490 1.00 94.69 429 GLU A CA 1
ATOM 3374 C C . GLU A 1 429 ? 1.424 -5.883 -16.738 1.00 94.69 429 GLU A C 1
ATOM 3376 O O . GLU A 1 429 ? 2.231 -4.958 -16.773 1.00 94.69 429 GLU A O 1
ATOM 3381 N N . ILE A 1 430 ? 1.678 -7.038 -16.122 1.00 94.75 430 ILE A N 1
ATOM 3382 C CA . ILE A 1 430 ? 2.980 -7.425 -15.559 1.00 94.75 430 ILE A CA 1
ATOM 3383 C C . ILE A 1 430 ? 3.434 -8.736 -16.200 1.00 94.75 430 ILE A C 1
ATOM 3385 O O . ILE A 1 430 ? 2.605 -9.568 -16.578 1.00 94.75 430 ILE A O 1
ATOM 3389 N N . ALA A 1 431 ? 4.746 -8.918 -16.363 1.00 93.06 431 ALA A N 1
ATOM 3390 C CA . ALA A 1 431 ? 5.286 -10.116 -17.009 1.00 93.06 431 ALA A CA 1
ATOM 3391 C C . ALA A 1 431 ? 5.212 -11.365 -16.119 1.00 93.06 431 ALA A C 1
ATOM 3393 O O . ALA A 1 431 ? 4.977 -12.462 -16.629 1.00 93.06 431 ALA A O 1
ATOM 3394 N N . ALA A 1 432 ? 5.433 -11.187 -14.817 1.00 89.50 432 ALA A N 1
ATOM 3395 C CA . ALA A 1 432 ? 5.493 -12.224 -13.793 1.00 89.50 432 ALA A CA 1
ATOM 3396 C C . ALA A 1 432 ? 5.243 -11.606 -12.401 1.00 89.50 432 ALA A C 1
ATOM 3398 O O . ALA A 1 432 ? 5.182 -10.382 -12.274 1.00 89.50 432 ALA A O 1
ATOM 3399 N N . GLU A 1 433 ? 5.082 -12.450 -11.376 1.00 84.81 433 GLU A N 1
ATOM 3400 C CA . GLU A 1 433 ? 4.845 -12.038 -9.976 1.00 84.81 433 GLU A CA 1
ATOM 3401 C C . GLU A 1 433 ? 6.070 -11.363 -9.322 1.00 84.81 433 GLU A C 1
ATOM 3403 O O . GLU A 1 433 ? 5.934 -10.703 -8.300 1.00 84.81 433 GLU A O 1
ATOM 3408 N N . ASP A 1 434 ? 7.249 -11.495 -9.926 1.00 84.19 434 ASP A N 1
ATOM 3409 C CA . ASP A 1 434 ? 8.542 -10.933 -9.513 1.00 84.19 434 ASP A CA 1
ATOM 3410 C C . ASP A 1 434 ? 9.110 -9.954 -10.562 1.00 84.19 434 ASP A C 1
ATOM 3412 O O . ASP A 1 434 ? 10.319 -9.763 -10.680 1.00 84.19 434 ASP A O 1
ATOM 3416 N N . ALA A 1 435 ? 8.231 -9.372 -11.387 1.00 92.38 435 ALA A N 1
ATOM 3417 C CA . ALA A 1 435 ? 8.610 -8.533 -12.523 1.00 92.38 435 ALA A CA 1
ATOM 3418 C C . ALA A 1 435 ? 7.821 -7.217 -12.581 1.00 92.38 435 ALA A C 1
ATOM 3420 O O . ALA A 1 435 ? 7.349 -6.808 -13.650 1.00 92.38 435 ALA A O 1
ATOM 3421 N N . TYR A 1 436 ? 7.660 -6.552 -11.437 1.00 94.62 436 TYR A N 1
ATOM 3422 C CA . TYR A 1 436 ? 7.054 -5.226 -11.372 1.00 94.62 436 TYR A CA 1
ATOM 3423 C C . TYR A 1 436 ? 8.057 -4.172 -11.858 1.00 94.62 436 TYR A C 1
ATOM 3425 O O . TYR A 1 436 ? 9.139 -4.066 -11.285 1.00 94.62 436 TYR A O 1
ATOM 3433 N N . PRO A 1 437 ? 7.738 -3.382 -12.903 1.00 96.50 437 PRO A N 1
ATOM 3434 C CA . PRO A 1 437 ? 8.658 -2.376 -13.413 1.00 96.50 437 PRO A CA 1
ATOM 3435 C C . PRO A 1 437 ? 8.657 -1.123 -12.531 1.00 96.50 437 PRO A C 1
ATOM 3437 O O . PRO A 1 437 ? 7.637 -0.445 -12.383 1.00 96.50 437 PRO A O 1
ATOM 3440 N N . ILE A 1 438 ? 9.822 -0.772 -11.997 1.00 94.31 438 ILE A N 1
ATOM 3441 C CA . ILE A 1 438 ? 10.015 0.352 -11.082 1.00 94.31 438 ILE A CA 1
ATOM 3442 C C . ILE A 1 438 ? 10.940 1.371 -11.761 1.00 94.31 438 ILE A C 1
ATOM 3444 O O . ILE A 1 438 ? 12.162 1.246 -11.700 1.00 94.31 438 ILE A O 1
ATOM 3448 N N . PRO A 1 439 ? 10.392 2.392 -12.448 1.00 95.06 439 PRO A N 1
ATOM 3449 C CA . PRO A 1 439 ? 11.213 3.445 -13.020 1.00 95.06 439 PRO A CA 1
ATOM 3450 C C . PRO A 1 439 ? 11.571 4.477 -11.944 1.00 95.06 439 PRO A C 1
ATOM 3452 O O . PRO A 1 439 ? 10.692 5.021 -11.268 1.00 95.06 439 PRO A O 1
ATOM 3455 N N . MET A 1 440 ? 12.855 4.777 -11.800 1.00 89.31 440 MET A N 1
ATOM 3456 C CA . MET A 1 440 ? 13.357 5.694 -10.783 1.00 89.31 440 MET A CA 1
ATOM 3457 C C . MET A 1 440 ? 14.491 6.571 -11.302 1.00 89.31 440 MET A C 1
ATOM 3459 O O . MET A 1 440 ? 15.250 6.195 -12.196 1.00 89.31 440 MET A O 1
ATOM 3463 N N . THR A 1 441 ? 14.592 7.750 -10.701 1.00 86.31 441 THR A N 1
ATOM 3464 C CA . THR A 1 441 ? 15.693 8.686 -10.896 1.00 86.31 441 THR A CA 1
ATOM 3465 C C . THR A 1 441 ? 16.247 9.038 -9.525 1.00 86.31 441 THR A C 1
ATOM 3467 O O . THR A 1 441 ? 15.567 9.684 -8.735 1.00 86.31 441 THR A O 1
ATOM 3470 N N . VAL A 1 442 ? 17.468 8.612 -9.230 1.00 81.12 442 VAL A N 1
ATOM 3471 C CA . VAL A 1 442 ? 18.196 8.989 -8.017 1.00 81.12 442 VAL A CA 1
ATOM 3472 C C . VAL A 1 442 ? 19.065 10.188 -8.354 1.00 81.12 442 VAL A C 1
ATOM 3474 O O . VAL A 1 442 ? 19.886 10.130 -9.266 1.00 81.12 442 VAL A O 1
ATOM 3477 N N . THR A 1 443 ? 18.860 11.299 -7.660 1.00 78.50 443 THR A N 1
ATOM 3478 C CA . THR A 1 443 ? 19.644 12.522 -7.884 1.00 78.50 443 THR A CA 1
ATOM 3479 C C . THR A 1 443 ? 20.997 12.475 -7.164 1.00 78.50 443 THR A C 1
ATOM 3481 O O . THR A 1 443 ? 21.221 11.645 -6.286 1.00 78.50 443 THR A O 1
ATOM 3484 N N . GLU A 1 444 ? 21.877 13.438 -7.460 1.00 70.00 444 GLU A N 1
ATOM 3485 C CA . GLU A 1 444 ? 23.131 13.671 -6.715 1.00 70.00 444 GLU A CA 1
ATOM 3486 C C . GLU A 1 444 ? 22.905 13.902 -5.202 1.00 70.00 444 GLU A C 1
ATOM 3488 O O . GLU A 1 444 ? 23.810 13.746 -4.396 1.00 70.00 444 GLU A O 1
ATOM 3493 N N . GLY A 1 445 ? 21.692 14.269 -4.775 1.00 65.50 445 GLY A N 1
ATOM 3494 C CA . GLY A 1 445 ? 21.341 14.405 -3.357 1.00 65.50 445 GLY A CA 1
ATOM 3495 C C . GLY A 1 445 ? 20.810 13.125 -2.708 1.00 65.50 445 GLY A C 1
ATOM 3496 O O . GLY A 1 445 ? 20.258 13.220 -1.617 1.00 65.50 445 GLY A O 1
ATOM 3497 N N . GLU A 1 446 ? 20.892 11.980 -3.397 1.00 67.94 446 GLU A N 1
ATOM 3498 C CA . GLU A 1 446 ? 20.260 10.698 -3.032 1.00 67.94 446 GLU A CA 1
ATOM 3499 C C . GLU A 1 446 ? 18.723 10.765 -2.922 1.00 67.94 446 GLU A C 1
ATOM 3501 O O . GLU A 1 446 ? 18.077 9.852 -2.413 1.00 67.94 446 GLU A O 1
ATOM 3506 N N . GLU A 1 447 ? 18.103 11.832 -3.438 1.00 73.06 447 GLU A N 1
ATOM 3507 C CA . GLU A 1 447 ? 16.646 11.930 -3.513 1.00 73.06 447 GLU A CA 1
ATOM 3508 C C . GLU A 1 447 ? 16.129 11.021 -4.632 1.00 73.06 447 GLU A C 1
ATOM 3510 O O . GLU A 1 447 ? 16.565 11.137 -5.784 1.00 73.06 447 GLU A O 1
ATOM 3515 N N . LEU A 1 448 ? 15.185 10.142 -4.288 1.00 77.50 448 LEU A N 1
ATOM 3516 C CA . LEU A 1 448 ? 14.508 9.254 -5.225 1.00 77.50 448 LEU A CA 1
ATOM 3517 C C . LEU A 1 448 ? 13.294 9.966 -5.828 1.00 77.50 448 LEU A C 1
ATOM 3519 O O . LEU A 1 448 ? 12.321 10.284 -5.145 1.00 77.50 448 LEU A O 1
ATOM 3523 N N . LEU A 1 449 ? 13.345 10.185 -7.138 1.00 85.44 449 LEU A N 1
ATOM 3524 C CA . LEU A 1 449 ? 12.295 10.810 -7.930 1.00 85.44 449 LEU A CA 1
ATOM 3525 C C . LEU A 1 449 ? 11.629 9.792 -8.858 1.00 85.44 449 LEU A C 1
ATOM 3527 O O . LEU A 1 449 ? 12.257 8.861 -9.367 1.00 85.44 449 LEU A O 1
ATOM 3531 N N . ARG A 1 450 ? 10.339 10.013 -9.121 1.00 91.06 450 ARG A N 1
ATOM 3532 C CA . ARG A 1 450 ? 9.570 9.272 -10.129 1.00 91.06 450 ARG A CA 1
ATOM 3533 C C . ARG A 1 450 ? 9.594 10.017 -11.463 1.00 91.06 450 ARG A C 1
ATOM 3535 O O . ARG A 1 450 ? 9.549 11.253 -11.462 1.00 91.06 450 ARG A O 1
ATOM 3542 N N . PRO A 1 451 ? 9.617 9.305 -12.601 1.00 92.44 451 PRO A N 1
ATOM 3543 C CA . PRO A 1 451 ? 9.707 9.944 -13.902 1.00 92.44 451 PRO A CA 1
ATOM 3544 C C . PRO A 1 451 ? 8.491 10.815 -14.214 1.00 92.44 451 PRO A C 1
ATOM 3546 O O . PRO A 1 451 ? 7.339 10.488 -13.924 1.00 92.44 451 PRO A O 1
ATOM 3549 N N . GLY A 1 452 ? 8.758 11.939 -14.876 1.00 93.88 452 GLY A N 1
ATOM 3550 C CA . GLY A 1 452 ? 7.718 12.758 -15.490 1.00 93.88 452 GLY A CA 1
ATOM 3551 C C . GLY A 1 452 ? 7.152 12.129 -16.773 1.00 93.88 452 GLY A C 1
ATOM 3552 O O . GLY A 1 452 ? 7.648 11.109 -17.249 1.00 93.88 452 GLY A O 1
ATOM 3553 N N . PRO A 1 453 ? 6.153 12.769 -17.410 1.00 95.06 453 PRO A N 1
ATOM 3554 C CA . PRO A 1 453 ? 5.526 12.229 -18.616 1.00 95.06 453 PRO A CA 1
ATOM 3555 C C . PRO A 1 453 ? 6.503 12.073 -19.794 1.00 95.06 453 PRO A C 1
ATOM 3557 O O . PRO A 1 453 ? 6.430 11.094 -20.522 1.00 95.06 453 PRO A O 1
ATOM 3560 N N . GLU A 1 454 ? 7.437 12.999 -20.000 1.00 93.44 454 GLU A N 1
ATOM 3561 C CA . GLU A 1 454 ? 8.392 12.900 -21.118 1.00 93.44 454 GLU A CA 1
ATOM 3562 C C . GLU A 1 454 ? 9.386 11.748 -20.920 1.00 93.44 454 GLU A C 1
ATOM 3564 O O . GLU A 1 454 ? 9.726 11.036 -21.861 1.00 93.44 454 GLU A O 1
ATOM 3569 N N . GLU A 1 455 ? 9.812 11.528 -19.678 1.00 93.44 455 GLU A N 1
ATOM 3570 C CA . GLU A 1 455 ? 10.752 10.468 -19.321 1.00 93.44 455 GLU A CA 1
ATOM 3571 C C . GLU A 1 455 ? 10.093 9.087 -19.354 1.00 93.44 455 GLU A C 1
ATOM 3573 O O . GLU A 1 455 ? 10.659 8.149 -19.906 1.00 93.44 455 GLU A O 1
ATOM 3578 N N . LEU A 1 456 ? 8.854 8.973 -18.869 1.00 95.88 456 LEU A N 1
ATOM 3579 C CA . LEU A 1 456 ? 8.081 7.735 -18.951 1.00 95.88 456 LEU A CA 1
ATOM 3580 C C . LEU A 1 456 ? 7.770 7.348 -20.408 1.00 95.88 456 LEU A C 1
ATOM 3582 O O . LEU A 1 456 ? 7.818 6.171 -20.769 1.00 95.88 456 LEU A O 1
ATOM 3586 N N . GLU A 1 457 ? 7.496 8.335 -21.271 1.00 96.06 457 GLU A N 1
ATOM 3587 C CA . GLU A 1 457 ? 7.385 8.111 -22.718 1.00 96.06 457 GLU A CA 1
ATOM 3588 C C . GLU A 1 457 ? 8.712 7.601 -23.300 1.00 96.06 457 GLU A C 1
ATOM 3590 O O . GLU A 1 457 ? 8.706 6.624 -24.051 1.00 96.06 457 GLU A O 1
ATOM 3595 N N . TRP A 1 458 ? 9.841 8.207 -22.914 1.00 96.25 458 TRP A N 1
ATOM 3596 C CA . TRP A 1 458 ? 11.169 7.769 -23.345 1.00 96.25 458 TRP A CA 1
ATOM 3597 C C . TRP A 1 458 ? 11.469 6.324 -22.913 1.00 96.25 458 TRP A C 1
ATOM 3599 O O . TRP A 1 458 ? 11.875 5.521 -23.752 1.00 96.25 458 TRP A O 1
ATOM 3609 N N . TYR A 1 459 ? 11.198 5.948 -21.657 1.00 97.19 459 TYR A N 1
ATOM 3610 C CA . TYR A 1 459 ? 11.377 4.566 -21.192 1.00 97.19 459 TYR A CA 1
ATOM 3611 C C . TYR A 1 459 ? 10.528 3.582 -21.998 1.00 97.19 459 TYR A C 1
ATOM 3613 O O . TYR A 1 459 ? 11.026 2.551 -22.445 1.00 97.19 459 TYR A O 1
ATOM 3621 N N . THR A 1 460 ? 9.263 3.927 -2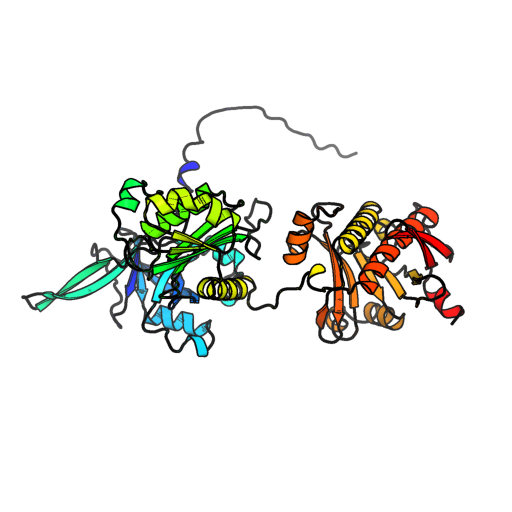2.247 1.00 97.62 460 THR A N 1
ATOM 3622 C CA . THR A 1 460 ? 8.332 3.086 -23.014 1.00 97.62 460 THR A CA 1
ATOM 3623 C C . THR A 1 460 ? 8.873 2.771 -24.408 1.00 97.62 460 THR A C 1
ATOM 3625 O O . THR A 1 460 ? 8.851 1.618 -24.848 1.00 97.62 460 THR A O 1
ATOM 3628 N N . VAL A 1 461 ? 9.367 3.787 -25.123 1.00 97.56 461 VAL A N 1
ATOM 3629 C CA . VAL A 1 461 ? 9.915 3.583 -26.471 1.00 97.56 461 VAL A CA 1
ATOM 3630 C C . VAL A 1 461 ? 11.282 2.911 -26.442 1.00 97.56 461 VAL A C 1
ATOM 3632 O O . VAL A 1 461 ? 11.547 2.092 -27.319 1.00 97.56 461 VAL A O 1
ATOM 3635 N N . ALA A 1 462 ? 12.127 3.212 -25.452 1.00 97.38 462 ALA A N 1
ATOM 3636 C CA . ALA A 1 462 ? 13.446 2.609 -25.313 1.00 97.38 462 ALA A CA 1
ATOM 3637 C C . ALA A 1 462 ? 13.332 1.100 -25.077 1.00 97.38 462 ALA A C 1
ATOM 3639 O O . ALA A 1 462 ? 13.917 0.335 -25.836 1.00 97.38 462 ALA A O 1
ATOM 3640 N N . LEU A 1 463 ? 12.505 0.662 -24.122 1.00 97.81 463 LEU A N 1
ATOM 3641 C CA . LEU A 1 463 ? 12.288 -0.760 -23.826 1.00 97.81 463 LEU A CA 1
ATOM 3642 C C . LEU A 1 463 ? 11.834 -1.536 -25.072 1.00 97.81 463 LEU A C 1
ATOM 3644 O O . LEU A 1 463 ? 12.421 -2.561 -25.419 1.00 97.81 463 LEU A O 1
ATOM 3648 N N . ARG A 1 464 ? 10.858 -1.009 -25.822 1.00 97.38 464 ARG A N 1
ATOM 3649 C CA . ARG A 1 464 ? 10.395 -1.627 -27.079 1.00 97.38 464 ARG A CA 1
ATOM 3650 C C . ARG A 1 464 ? 11.467 -1.645 -28.159 1.00 97.38 464 ARG A C 1
ATOM 3652 O O . ARG A 1 464 ? 11.601 -2.625 -28.887 1.00 97.38 464 ARG A O 1
ATOM 3659 N N . ALA A 1 465 ? 12.210 -0.553 -28.299 1.00 97.00 465 ALA A N 1
ATOM 3660 C CA . ALA A 1 465 ? 13.189 -0.430 -29.366 1.00 97.00 465 ALA A CA 1
ATOM 3661 C C . ALA A 1 465 ? 14.418 -1.306 -29.108 1.00 97.00 465 ALA A C 1
ATOM 3663 O O . ALA A 1 465 ? 14.908 -1.931 -30.042 1.00 97.00 465 ALA A O 1
ATOM 3664 N N . ILE A 1 466 ? 14.867 -1.408 -27.856 1.00 95.44 466 ILE A N 1
ATOM 3665 C CA . ILE A 1 466 ? 15.936 -2.322 -27.440 1.00 95.44 466 ILE A CA 1
ATOM 3666 C C . ILE A 1 466 ? 15.489 -3.770 -27.649 1.00 95.44 466 ILE A C 1
ATOM 3668 O O . ILE A 1 466 ? 16.205 -4.532 -28.287 1.00 95.44 466 ILE A O 1
ATOM 3672 N N . THR A 1 467 ? 14.268 -4.122 -27.235 1.00 94.75 467 THR A N 1
ATOM 3673 C CA . THR A 1 467 ? 13.698 -5.457 -27.484 1.00 94.75 467 THR A CA 1
ATOM 3674 C C . THR A 1 467 ? 13.729 -5.817 -28.974 1.00 94.75 467 THR A C 1
ATOM 3676 O O . THR A 1 467 ? 14.287 -6.841 -29.367 1.00 94.75 467 THR A O 1
ATOM 3679 N N . ALA A 1 468 ? 13.205 -4.935 -29.832 1.00 94.31 468 ALA A N 1
ATOM 3680 C CA . ALA A 1 468 ? 13.199 -5.144 -31.278 1.00 94.31 468 ALA A CA 1
ATOM 3681 C C . ALA A 1 468 ? 14.616 -5.175 -31.881 1.00 94.31 468 ALA A C 1
ATOM 3683 O O . ALA A 1 468 ? 14.868 -5.896 -32.848 1.00 94.31 468 ALA A O 1
ATOM 3684 N N . PHE A 1 469 ? 15.548 -4.398 -31.322 1.00 93.44 469 PHE A N 1
ATOM 3685 C CA . PHE A 1 469 ? 16.947 -4.395 -31.733 1.00 93.44 469 PHE A CA 1
ATOM 3686 C C . PHE A 1 469 ? 17.602 -5.748 -31.449 1.00 93.44 469 PHE A C 1
ATOM 3688 O O . PHE A 1 469 ? 18.186 -6.331 -32.363 1.00 93.44 469 PHE A O 1
ATOM 3695 N N . CYS A 1 470 ? 17.450 -6.273 -30.230 1.00 90.00 470 CYS A N 1
ATOM 3696 C CA . CYS A 1 470 ? 17.992 -7.571 -29.844 1.00 90.00 470 CYS A CA 1
ATOM 3697 C C . CYS A 1 470 ? 17.445 -8.685 -30.743 1.00 90.00 470 CYS A C 1
ATOM 3699 O O . CYS A 1 470 ? 18.223 -9.426 -31.332 1.00 90.00 470 CYS A O 1
ATOM 3701 N N . GLN A 1 471 ? 16.127 -8.727 -30.962 1.00 88.62 471 GLN A N 1
ATOM 3702 C CA . GLN A 1 471 ? 15.488 -9.720 -31.838 1.00 88.62 471 GLN A CA 1
ATOM 3703 C C . GLN A 1 471 ? 15.993 -9.687 -33.289 1.00 88.62 471 GLN A C 1
ATOM 3705 O O . GLN A 1 471 ? 15.988 -10.709 -33.976 1.00 88.62 471 GLN A O 1
ATOM 3710 N N . GLN A 1 472 ? 16.366 -8.508 -33.797 1.00 89.75 472 GLN A N 1
ATOM 3711 C CA . GLN A 1 472 ? 16.772 -8.345 -35.191 1.00 89.75 472 GLN A CA 1
ATOM 3712 C C . GLN A 1 472 ? 18.278 -8.537 -35.410 1.00 89.75 472 GLN A C 1
ATOM 3714 O O . GLN A 1 472 ? 18.675 -9.028 -36.471 1.00 89.75 472 GLN A O 1
ATOM 3719 N N . TYR A 1 473 ? 19.107 -8.094 -34.464 1.00 86.31 473 TYR A N 1
ATOM 3720 C CA . TYR A 1 473 ? 20.549 -7.937 -34.671 1.00 86.31 473 TYR A CA 1
ATOM 3721 C C . TYR A 1 473 ? 21.414 -8.757 -33.718 1.00 86.31 473 TYR A C 1
ATOM 3723 O O . TYR A 1 473 ? 22.596 -8.940 -34.013 1.00 86.31 473 TYR A O 1
ATOM 3731 N N . TRP A 1 474 ? 20.859 -9.260 -32.615 1.00 80.19 474 TRP A N 1
ATOM 3732 C CA . TRP A 1 474 ? 21.611 -10.065 -31.663 1.00 80.19 474 TRP A CA 1
ATOM 3733 C C . TRP A 1 474 ? 21.415 -11.555 -31.958 1.00 80.19 474 TRP A C 1
ATOM 3735 O O . TRP A 1 474 ? 20.276 -12.012 -32.042 1.00 80.19 474 TRP A O 1
ATOM 3745 N N . PRO A 1 475 ? 22.486 -12.329 -32.188 1.00 68.38 475 PRO A N 1
ATOM 3746 C CA . PRO A 1 475 ? 22.351 -13.749 -32.477 1.00 68.38 475 PRO A CA 1
ATOM 3747 C C . PRO A 1 475 ? 22.181 -14.586 -31.209 1.00 68.38 475 PRO A C 1
ATOM 3749 O O . PRO A 1 475 ? 22.615 -14.198 -30.130 1.00 68.38 475 PRO A O 1
ATOM 3752 N N . ASP A 1 476 ? 21.658 -15.801 -31.389 1.00 66.69 476 ASP A N 1
ATOM 3753 C CA . ASP A 1 476 ? 21.483 -16.821 -30.340 1.00 66.69 476 ASP A CA 1
ATOM 3754 C C . ASP A 1 476 ? 22.815 -17.388 -29.773 1.00 66.69 476 ASP A C 1
ATOM 3756 O O . ASP A 1 476 ? 22.824 -18.457 -29.158 1.00 66.69 476 ASP A O 1
ATOM 3760 N N . ASP A 1 477 ? 23.959 -16.740 -30.026 1.00 68.81 477 ASP A N 1
ATOM 3761 C CA . ASP A 1 477 ? 25.299 -17.208 -29.648 1.00 68.81 477 ASP A CA 1
ATOM 3762 C C . ASP A 1 477 ? 25.977 -16.215 -28.694 1.00 68.81 477 ASP A C 1
ATOM 3764 O O . ASP A 1 477 ? 26.313 -15.098 -29.080 1.00 68.81 477 ASP A O 1
ATOM 3768 N N . ILE A 1 478 ? 26.200 -16.650 -27.450 1.00 60.47 478 ILE A N 1
ATOM 3769 C CA . ILE A 1 478 ? 26.767 -15.842 -26.359 1.00 60.47 478 ILE A CA 1
ATOM 3770 C C . ILE A 1 478 ? 28.237 -15.452 -26.586 1.00 60.47 478 ILE A C 1
ATOM 3772 O O . ILE A 1 478 ? 28.713 -14.491 -25.992 1.00 60.47 478 ILE A O 1
ATOM 3776 N N . ASP A 1 479 ? 28.959 -16.174 -27.452 1.00 64.81 479 ASP A N 1
ATOM 3777 C CA . ASP A 1 479 ? 30.355 -15.866 -27.793 1.00 64.81 479 ASP A CA 1
ATOM 3778 C C . ASP A 1 479 ? 30.464 -14.883 -28.982 1.00 64.81 479 ASP A C 1
ATOM 3780 O O . ASP A 1 479 ? 31.569 -14.534 -29.419 1.00 64.81 479 ASP A O 1
ATOM 3784 N N . TYR A 1 480 ? 29.334 -14.448 -29.550 1.00 67.75 480 TYR A N 1
ATOM 3785 C CA . TYR A 1 480 ? 29.311 -13.534 -30.684 1.00 67.75 480 TYR A CA 1
ATOM 3786 C C . TYR A 1 480 ? 29.447 -12.077 -30.243 1.00 67.75 480 TYR A C 1
ATOM 3788 O O . TYR A 1 480 ? 28.618 -11.551 -29.509 1.00 67.75 480 TYR A O 1
ATOM 3796 N N . VAL A 1 481 ? 30.456 -11.394 -30.786 1.00 67.94 481 VAL A N 1
ATOM 3797 C CA . VAL A 1 481 ? 30.583 -9.937 -30.681 1.00 67.94 481 VAL A CA 1
ATOM 3798 C C . VAL A 1 481 ? 29.774 -9.299 -31.814 1.00 67.94 481 VAL A C 1
ATOM 3800 O O . VAL A 1 481 ? 30.116 -9.527 -32.983 1.00 67.94 481 VAL A O 1
ATOM 3803 N N . PRO A 1 482 ? 28.733 -8.502 -31.523 1.00 71.94 482 PRO A N 1
ATOM 3804 C CA . PRO A 1 482 ? 27.930 -7.882 -32.562 1.00 71.94 482 PRO A CA 1
ATOM 3805 C C . PRO A 1 482 ? 28.727 -6.891 -33.403 1.00 71.94 482 PRO A C 1
ATOM 3807 O O . PRO A 1 482 ? 29.509 -6.087 -32.896 1.00 71.94 482 PRO A O 1
ATOM 3810 N N . GLU A 1 483 ? 28.514 -6.939 -34.721 1.00 82.00 483 GLU A N 1
ATOM 3811 C CA . GLU A 1 483 ? 29.026 -5.896 -35.605 1.00 82.00 483 GLU A CA 1
ATOM 3812 C C . GLU A 1 483 ? 28.374 -4.554 -35.243 1.00 82.00 483 GLU A C 1
ATOM 3814 O O . GLU A 1 483 ? 27.195 -4.532 -34.885 1.00 82.00 483 GLU A O 1
ATOM 3819 N N . PRO A 1 484 ? 29.091 -3.424 -35.364 1.00 88.50 484 PRO A N 1
ATOM 3820 C CA . PRO A 1 484 ? 28.502 -2.127 -35.082 1.00 88.50 484 PRO A CA 1
ATOM 3821 C C . PRO A 1 484 ? 27.268 -1.854 -35.961 1.00 88.50 484 PRO A C 1
ATOM 3823 O O . PRO A 1 484 ? 27.343 -1.891 -37.193 1.00 88.50 484 PRO A O 1
ATOM 3826 N N . VAL A 1 485 ? 26.132 -1.550 -35.333 1.00 91.00 485 VAL A N 1
ATOM 3827 C CA . VAL A 1 485 ? 24.842 -1.296 -35.984 1.00 91.00 485 VAL A CA 1
ATOM 3828 C C . VAL A 1 485 ? 24.411 0.146 -35.742 1.00 91.00 485 VAL A C 1
ATOM 3830 O O . VAL A 1 485 ? 24.415 0.637 -34.619 1.00 91.00 485 VAL A O 1
ATOM 3833 N N . SER A 1 486 ? 23.963 0.816 -36.804 1.00 92.88 486 SER A N 1
ATOM 3834 C CA . SER A 1 486 ? 23.247 2.092 -36.735 1.00 92.88 486 SER A CA 1
ATOM 3835 C C . SER A 1 486 ? 21.941 1.946 -37.503 1.00 92.88 486 SER A C 1
ATOM 3837 O O . SER A 1 486 ? 21.950 1.664 -38.704 1.00 92.88 486 SER A O 1
ATOM 3839 N N . THR A 1 487 ? 20.812 2.068 -36.805 1.00 94.06 487 THR A N 1
ATOM 3840 C CA . THR A 1 487 ? 19.491 1.770 -37.366 1.00 94.06 487 THR A CA 1
ATOM 3841 C C . THR A 1 487 ? 18.411 2.712 -36.836 1.00 94.06 487 THR A C 1
ATOM 3843 O O . THR A 1 487 ? 18.565 3.384 -35.816 1.00 94.06 487 THR A O 1
ATOM 3846 N N . THR A 1 488 ? 17.282 2.750 -37.539 1.00 95.88 488 THR A N 1
ATOM 3847 C CA . THR A 1 488 ? 16.043 3.365 -37.064 1.00 95.88 488 THR A CA 1
ATOM 3848 C C . THR A 1 488 ? 14.979 2.283 -36.989 1.00 95.88 488 THR A C 1
ATOM 3850 O O . THR A 1 488 ? 14.597 1.718 -38.015 1.00 95.88 488 THR A O 1
ATOM 3853 N N . LEU A 1 489 ? 14.495 2.004 -35.783 1.00 95.06 489 LEU A N 1
ATOM 3854 C CA . LEU A 1 489 ? 13.395 1.079 -35.541 1.00 95.06 489 LEU A CA 1
ATOM 3855 C C . LEU A 1 489 ? 12.095 1.854 -35.382 1.00 95.06 489 LEU A C 1
ATOM 3857 O O . LEU A 1 489 ? 12.089 3.026 -35.016 1.00 95.06 489 LEU A O 1
ATOM 3861 N N . THR A 1 490 ? 10.981 1.211 -35.709 1.00 95.94 490 THR A N 1
ATOM 3862 C CA . THR A 1 490 ? 9.652 1.789 -35.508 1.00 95.94 490 THR A CA 1
ATOM 3863 C C . THR A 1 490 ? 8.943 0.991 -34.431 1.00 95.94 490 THR A C 1
ATOM 3865 O O . THR A 1 490 ? 8.809 -0.222 -34.574 1.00 95.94 490 THR A O 1
ATOM 3868 N N . VAL A 1 491 ? 8.509 1.669 -33.371 1.00 95.75 491 VAL A N 1
ATOM 3869 C CA . VAL A 1 491 ? 7.873 1.043 -32.207 1.00 95.75 491 VAL A CA 1
ATOM 3870 C C . VAL A 1 491 ? 6.482 1.628 -31.961 1.00 95.75 491 VAL A C 1
ATOM 3872 O O . VAL A 1 491 ? 6.238 2.796 -32.288 1.00 95.75 491 VAL A O 1
ATOM 3875 N N . PRO A 1 492 ? 5.546 0.854 -31.388 1.00 95.00 492 PRO A N 1
ATOM 3876 C CA . PRO A 1 492 ? 4.253 1.385 -30.989 1.00 95.00 492 PRO A CA 1
ATOM 3877 C C . PRO A 1 492 ? 4.387 2.350 -29.801 1.00 95.00 492 PRO A C 1
ATOM 3879 O O . PRO A 1 492 ? 5.202 2.134 -28.907 1.00 95.00 492 PRO A O 1
ATOM 3882 N N . LEU A 1 493 ? 3.558 3.393 -29.776 1.00 93.81 493 LEU A N 1
ATOM 3883 C CA . LEU A 1 493 ? 3.373 4.332 -28.660 1.00 93.81 493 LEU A CA 1
ATOM 3884 C C . LEU A 1 493 ? 2.033 5.055 -28.855 1.00 93.81 493 LEU A C 1
ATOM 3886 O O . LEU A 1 493 ? 1.801 5.550 -29.950 1.00 93.81 493 LEU A O 1
ATOM 3890 N N . ALA A 1 494 ? 1.152 5.163 -27.864 1.00 89.19 494 ALA A N 1
ATOM 3891 C CA . ALA A 1 494 ? -0.125 5.891 -27.953 1.00 89.19 494 ALA A CA 1
ATOM 3892 C C . ALA A 1 494 ? -0.975 5.537 -29.194 1.00 89.19 494 ALA A C 1
ATOM 3894 O O . ALA A 1 494 ? -1.552 6.412 -29.847 1.00 89.19 494 ALA A O 1
ATOM 3895 N N . GLY A 1 495 ? -0.987 4.260 -29.596 1.00 86.94 495 GLY A N 1
ATOM 3896 C CA . GLY A 1 495 ? -1.673 3.776 -30.806 1.00 86.94 495 GLY A CA 1
ATOM 3897 C C . GLY A 1 495 ? -1.075 4.239 -32.149 1.00 86.94 495 GLY A C 1
ATOM 3898 O O . GLY A 1 495 ? -1.627 3.925 -33.206 1.00 86.94 495 GLY A O 1
ATOM 3899 N N . ARG A 1 496 ? 0.048 4.965 -32.137 1.00 92.38 496 ARG A N 1
ATOM 3900 C CA . ARG A 1 496 ? 0.844 5.340 -33.317 1.00 92.38 496 ARG A CA 1
ATOM 3901 C C . ARG A 1 496 ? 2.128 4.511 -33.386 1.00 92.38 496 ARG A C 1
ATOM 3903 O O . ARG A 1 496 ? 2.504 3.829 -32.442 1.00 92.38 496 ARG A O 1
ATOM 3910 N N . GLN A 1 497 ? 2.787 4.576 -34.536 1.00 95.12 497 GLN A N 1
ATOM 3911 C CA . GLN A 1 497 ? 4.103 3.993 -34.781 1.00 95.12 497 GLN A CA 1
ATOM 3912 C C . GLN A 1 497 ? 5.119 5.137 -34.827 1.00 95.12 497 GLN A C 1
ATOM 3914 O O . GLN A 1 497 ? 4.933 6.078 -35.605 1.00 95.12 497 GLN A O 1
ATOM 3919 N N . VAL A 1 498 ? 6.144 5.094 -33.976 1.00 95.81 498 VAL A N 1
ATOM 3920 C CA . VAL A 1 498 ? 7.138 6.167 -33.837 1.00 95.81 498 VAL A CA 1
ATOM 3921 C C . VAL A 1 498 ? 8.547 5.671 -34.161 1.00 95.81 498 VAL A C 1
ATOM 3923 O O . VAL A 1 498 ? 8.901 4.560 -33.767 1.00 95.81 498 VAL A O 1
ATOM 3926 N N . PRO A 1 499 ? 9.358 6.460 -34.890 1.00 96.88 499 PRO A N 1
ATOM 3927 C CA . PRO A 1 499 ? 10.744 6.107 -35.156 1.00 96.88 499 PRO A CA 1
ATOM 3928 C C . PRO A 1 499 ? 11.628 6.382 -33.931 1.00 96.88 499 PRO A C 1
ATOM 3930 O O . PRO A 1 499 ? 11.548 7.454 -33.327 1.00 96.88 499 PRO A O 1
ATOM 3933 N N . VAL A 1 500 ? 12.508 5.433 -33.625 1.00 96.62 500 VAL A N 1
ATOM 3934 C CA . VAL A 1 500 ? 13.556 5.512 -32.601 1.00 96.62 500 VAL A CA 1
ATOM 3935 C C . VAL A 1 500 ? 14.875 5.157 -33.268 1.00 96.62 500 VAL A C 1
ATOM 3937 O O . VAL A 1 500 ? 14.963 4.166 -33.996 1.00 96.62 500 VAL A O 1
ATOM 3940 N N . GLU A 1 501 ? 15.900 5.971 -33.062 1.00 96.56 501 GLU A N 1
ATOM 3941 C CA . GLU A 1 501 ? 17.234 5.659 -33.568 1.00 96.56 501 GLU A CA 1
ATOM 3942 C C . GLU A 1 501 ? 18.040 4.931 -32.498 1.00 96.56 501 GLU A C 1
ATOM 3944 O O . GLU A 1 501 ? 18.067 5.371 -31.350 1.00 96.56 501 GLU A O 1
ATOM 3949 N N . LEU A 1 502 ? 18.698 3.835 -32.888 1.00 95.00 502 LEU A N 1
ATOM 3950 C CA . LEU A 1 502 ? 19.614 3.091 -32.027 1.00 95.00 502 LEU A CA 1
ATOM 3951 C C . LEU A 1 502 ? 20.974 2.923 -32.688 1.00 95.00 502 LEU A C 1
ATOM 3953 O O . LEU A 1 502 ? 21.069 2.702 -33.902 1.00 95.00 502 LEU A O 1
ATOM 3957 N N . ARG A 1 503 ? 22.017 2.994 -31.862 1.00 93.50 503 ARG A N 1
ATOM 3958 C CA . ARG A 1 503 ? 23.386 2.660 -32.242 1.00 93.50 503 ARG A CA 1
ATOM 3959 C C . ARG A 1 503 ? 24.013 1.722 -31.224 1.00 93.50 503 ARG A C 1
ATOM 3961 O O . ARG A 1 503 ? 23.875 1.931 -30.021 1.00 93.50 503 ARG A O 1
ATOM 3968 N N . TYR A 1 504 ? 24.726 0.736 -31.742 1.00 90.56 504 TYR A N 1
ATOM 3969 C CA . TYR A 1 504 ? 25.587 -0.160 -30.989 1.00 90.56 504 TYR A CA 1
ATOM 3970 C C . TYR A 1 504 ? 26.941 -0.276 -31.710 1.00 90.56 504 TYR A C 1
ATOM 3972 O O . TYR A 1 504 ? 26.932 -0.475 -32.926 1.00 90.56 504 TYR A O 1
ATOM 3980 N N . PRO A 1 505 ? 28.087 -0.180 -31.022 1.00 88.38 505 PRO A N 1
ATOM 3981 C CA . PRO A 1 505 ? 28.200 0.318 -29.658 1.00 88.38 505 PRO A CA 1
ATOM 3982 C C . PRO A 1 505 ? 27.815 1.806 -29.575 1.00 88.38 505 PRO A C 1
ATOM 3984 O O . PRO A 1 505 ? 27.709 2.512 -30.585 1.00 88.38 505 PRO A O 1
ATOM 3987 N N . ALA A 1 506 ? 27.549 2.277 -28.359 1.00 84.31 506 ALA A N 1
ATOM 3988 C CA . ALA A 1 506 ? 27.140 3.652 -28.079 1.00 84.31 506 ALA A CA 1
ATOM 3989 C C . ALA A 1 506 ? 28.123 4.727 -28.588 1.00 84.31 506 ALA A C 1
ATOM 3991 O O . ALA A 1 506 ? 27.705 5.829 -28.949 1.00 84.31 506 ALA A O 1
ATOM 3992 N N . ASP A 1 507 ? 29.416 4.410 -28.667 1.00 77.88 507 ASP A N 1
ATOM 3993 C CA . ASP A 1 507 ? 30.481 5.299 -29.144 1.00 77.88 507 ASP A CA 1
ATOM 3994 C C . ASP A 1 507 ? 30.284 5.761 -30.602 1.00 77.88 507 ASP A C 1
ATOM 3996 O O . ASP A 1 507 ? 30.701 6.861 -30.977 1.00 77.88 507 ASP A O 1
ATOM 4000 N N . LEU A 1 508 ? 29.551 4.995 -31.420 1.00 72.38 508 LEU A N 1
ATOM 4001 C CA . LEU A 1 508 ? 29.132 5.418 -32.756 1.00 72.38 508 LEU A CA 1
ATOM 4002 C C . LEU A 1 508 ? 28.290 6.699 -32.747 1.00 72.38 508 LEU A C 1
ATOM 4004 O O . LEU A 1 508 ? 28.254 7.405 -33.757 1.00 72.38 508 LEU A O 1
ATOM 4008 N N . ALA A 1 509 ? 27.573 7.007 -31.664 1.00 61.84 509 ALA A N 1
ATOM 4009 C CA . ALA A 1 509 ? 26.788 8.238 -31.552 1.00 61.84 509 ALA A CA 1
ATOM 4010 C C . ALA A 1 509 ? 27.675 9.490 -31.453 1.00 61.84 509 ALA A C 1
ATOM 4012 O O . ALA A 1 509 ? 27.328 10.534 -32.007 1.00 61.84 509 ALA A O 1
ATOM 4013 N N . LEU A 1 510 ? 28.851 9.369 -30.832 1.00 63.91 510 LEU A N 1
ATOM 4014 C CA . LEU A 1 510 ? 29.768 10.488 -30.604 1.00 63.91 510 LEU A CA 1
ATOM 4015 C C . LEU A 1 510 ? 30.501 10.950 -31.870 1.00 63.91 510 LEU A C 1
ATOM 4017 O O . LEU A 1 510 ? 30.962 12.085 -31.934 1.00 63.91 510 LEU A O 1
ATOM 4021 N N . ASN A 1 511 ? 30.582 10.104 -32.900 1.00 58.88 511 ASN A N 1
ATOM 4022 C CA . ASN A 1 511 ? 31.308 10.412 -34.138 1.00 58.88 511 ASN A CA 1
ATOM 4023 C C . ASN A 1 511 ? 30.571 11.381 -35.088 1.00 58.88 511 ASN A C 1
ATOM 4025 O O . ASN A 1 511 ? 31.184 11.868 -36.038 1.00 58.88 511 ASN A O 1
ATOM 4029 N N . ASP A 1 512 ? 29.287 11.664 -34.841 1.00 51.34 512 ASP A N 1
ATOM 4030 C CA . ASP A 1 512 ? 28.458 12.588 -35.639 1.00 51.34 512 ASP A CA 1
ATOM 4031 C C . ASP A 1 512 ? 28.177 13.934 -34.928 1.00 51.34 512 ASP A C 1
ATOM 4033 O O . ASP A 1 512 ? 27.418 14.749 -35.460 1.00 51.34 512 ASP A O 1
ATOM 4037 N N . SER A 1 513 ? 28.743 14.145 -33.730 1.00 44.03 513 SER A N 1
ATOM 4038 C CA . SER A 1 513 ? 28.489 15.311 -32.858 1.00 44.03 513 SER A CA 1
ATOM 4039 C C . SER A 1 513 ? 29.418 16.493 -33.132 1.00 44.03 513 SER A C 1
ATOM 4041 O O . SER A 1 513 ? 30.641 16.266 -33.292 1.00 44.03 513 SER A O 1
#